Protein AF-0000000080709549 (afdb_homodimer)

Solvent-accessible surface area (backbone atoms only — not comparable to full-atom values): 25350 Å² total; per-residue (Å²): 136,89,85,77,85,81,84,87,78,78,90,76,78,78,83,73,72,81,76,70,73,80,72,59,76,70,55,63,75,73,53,70,77,46,71,82,44,67,71,71,78,80,78,84,79,74,77,72,75,76,69,78,64,78,71,63,76,68,72,62,71,58,64,62,68,70,72,58,63,66,72,54,72,82,48,52,75,66,36,46,51,53,51,48,48,52,49,51,47,52,52,28,59,41,54,71,42,92,57,21,21,60,59,39,30,66,49,44,41,78,81,18,44,31,37,43,50,46,37,72,48,67,24,54,39,59,67,38,41,22,42,54,37,43,52,54,42,68,41,45,75,39,36,72,59,41,76,53,66,51,77,53,44,78,56,87,60,30,33,41,42,37,35,36,37,23,39,31,27,40,44,96,85,61,49,80,45,73,49,52,26,35,39,42,37,30,32,36,58,52,96,90,36,76,32,34,43,34,36,44,34,30,63,60,40,71,57,57,79,84,58,65,77,54,80,126,138,88,86,75,86,81,88,82,81,81,82,78,75,81,79,71,72,79,74,69,75,77,74,61,78,64,49,64,77,71,54,71,81,47,70,81,49,68,71,67,78,80,77,83,79,76,77,72,71,76,71,78,64,76,70,64,76,69,70,62,71,59,63,62,65,70,71,57,65,64,71,52,72,80,49,52,74,67,36,47,51,52,50,50,50,52,47,51,46,51,51,30,60,41,52,72,45,93,56,22,22,58,59,37,29,66,52,44,41,77,81,17,43,32,39,44,51,46,40,71,48,66,24,55,41,60,66,38,40,23,43,52,36,44,53,55,42,67,39,46,75,38,37,72,58,40,72,52,65,52,78,54,44,78,58,88,59,30,34,41,42,37,34,36,37,23,38,32,28,38,44,96,85,61,49,78,44,75,48,54,27,35,38,40,36,30,32,35,58,54,97,90,36,77,33,31,44,32,35,42,35,30,63,59,40,70,56,57,86,83,58,65,77,55,78,129

InterPro domains:
  IPR013543 Calcium/calmodulin-dependent protein kinase II, association-domain [PF08332] (97-205)
  IPR032710 NTF2-like domain superfamily [SSF54427] (73-205)

Sequence (432 aa):
MNFGKMPAGRTASRLARVVGKSESSIQSSVRAAGSMNALLSTRSGLTVTQAATRLAAVKLPVRQMSGQADYAANYTADQKAVDAATRNWRDNVTANTEDAPKKTAAIYADDALFWGTVSEEVRNTPAHVYDYFDFFARMPKLSMVAYDPAPPRIHGDFAIHAGAYTFAWAGADGAMTETRARFTFAYRRENGKWVMVEHHSSAMPKAPPGLKPAQHMNFGKMPAGRTASRLARVVGKSESSIQSSVRAAGSMNALLSTRSGLTVTQAATRLAAVKLPVRQMSGQADYAANYTADQKAVDAATRNWRDNVTANTEDAPKKTAAIYADDALFWGTVSEEVRNTPAHVYDYFDFFARMPKLSMVAYDPAPPRIHGDFAIHAGAYTFAWAGADGAMTETRARFTFAYRRENGKWVMVEHHSSAMPKAPPGLKPAQH

Secondary structure (DSSP, 8-state):
----------TT--TTGGGSGGGGGGGGGGGGGGGG----------------------------GGGHHHHGGG--HHHHHHHHHHHHHHHHHTS-STTHHHHHHTTEEEEEEEE-TT-SSPB-SHHHHHHHHHHHHTSTT-EEEEEEEPPPEEETTEEEEEEEEEEEEE-TTS-EEEEEEEEEEEEEEETTEEEEEEEEEEEPPPPPTTPPP---/----------TTGGGGGGGSGGGGGGGGGGGGGGGG----------------------------GGGHHHHGGG--HHHHHHHHHHHHHHHHHTS-STTHHHHHHTTEEEEEEEE-TT-SS-B-SHHHHHHHHHHHHTSTT-EEEEEEEPPPEEETTEEEEEEEEEEEEE-TTS-EEEEEEEEEEEEEEETTEEEEEEEEEEEPPPPPTTPPP---

Structure (mmCIF, N/CA/C/O backbone):
data_AF-0000000080709549-model_v1
#
loop_
_entity.id
_entity.type
_entity.pdbx_description
1 polymer 'Imm downregulated 1'
#
loop_
_atom_site.group_PDB
_atom_site.id
_atom_site.type_symbol
_atom_site.label_atom_id
_atom_site.label_alt_id
_atom_site.label_comp_id
_atom_site.label_asym_id
_atom_site.label_entity_id
_atom_site.label_seq_id
_atom_site.pdbx_PDB_ins_code
_atom_site.Cartn_x
_atom_site.Cartn_y
_atom_site.Cartn_z
_atom_site.occupancy
_atom_site.B_iso_or_equiv
_atom_site.auth_seq_id
_atom_site.auth_comp_id
_atom_site.auth_asym_id
_atom_site.auth_atom_id
_atom_site.pdbx_PDB_model_num
ATOM 1 N N . MET A 1 1 ? 5.273 -37.406 -64.812 1 23.11 1 MET A N 1
ATOM 2 C CA . MET A 1 1 ? 6.293 -36.406 -64.5 1 23.11 1 MET A CA 1
ATOM 3 C C . MET A 1 1 ? 6.852 -36.531 -63.125 1 23.11 1 MET A C 1
ATOM 5 O O . MET A 1 1 ? 6.102 -36.75 -62.156 1 23.11 1 MET A O 1
ATOM 9 N N . ASN A 1 2 ? 8.18 -36.906 -62.906 1 23.03 2 ASN A N 1
ATOM 10 C CA . ASN A 1 2 ? 9.109 -37.469 -61.938 1 23.03 2 ASN A CA 1
ATOM 11 C C . ASN A 1 2 ? 9.484 -36.438 -60.875 1 23.03 2 ASN A C 1
ATOM 13 O O . ASN A 1 2 ? 10.18 -35.438 -61.156 1 23.03 2 ASN A O 1
ATOM 17 N N . PHE A 1 3 ? 8.539 -35.938 -59.906 1 26.8 3 PHE A N 1
ATOM 18 C CA . PHE A 1 3 ? 8.633 -34.812 -58.969 1 26.8 3 PHE A CA 1
ATOM 19 C C . PHE A 1 3 ? 9.828 -35 -58.031 1 26.8 3 PHE A C 1
ATOM 21 O O . PHE A 1 3 ? 9.953 -36.031 -57.375 1 26.8 3 PHE A O 1
ATOM 28 N N . GLY A 1 4 ? 10.977 -34.344 -58.25 1 24.67 4 GLY A N 1
ATOM 29 C CA . GLY A 1 4 ? 12.359 -34.406 -57.812 1 24.67 4 GLY A CA 1
ATOM 30 C C . GLY A 1 4 ? 12.516 -34.062 -56.344 1 24.67 4 GLY A C 1
ATOM 31 O O . GLY A 1 4 ? 11.75 -33.281 -55.781 1 24.67 4 GLY A O 1
ATOM 32 N N . LYS A 1 5 ? 13.211 -34.812 -55.438 1 25.42 5 LYS A N 1
ATOM 33 C CA . LYS A 1 5 ? 13.539 -35.031 -54.031 1 25.42 5 LYS A CA 1
ATOM 34 C C . LYS A 1 5 ? 14.344 -33.844 -53.469 1 25.42 5 LYS A C 1
ATOM 36 O O . LYS A 1 5 ? 15.477 -33.625 -53.906 1 25.42 5 LYS A O 1
ATOM 41 N N . MET A 1 6 ? 13.672 -32.625 -53.188 1 26.3 6 MET A N 1
ATOM 42 C CA . MET A 1 6 ? 14.461 -31.438 -52.812 1 26.3 6 MET A CA 1
ATOM 43 C C . MET A 1 6 ? 15.32 -31.734 -51.594 1 26.3 6 MET A C 1
ATOM 45 O O . MET A 1 6 ? 14.859 -32.375 -50.625 1 26.3 6 MET A O 1
ATOM 49 N N . PRO A 1 7 ? 16.672 -31.422 -51.469 1 23.7 7 PRO A N 1
ATOM 50 C CA . PRO A 1 7 ? 17.75 -31.781 -50.531 1 23.7 7 PRO A CA 1
ATOM 51 C C . PRO A 1 7 ? 17.656 -31.078 -49.188 1 23.7 7 PRO A C 1
ATOM 53 O O . PRO A 1 7 ? 17.109 -29.969 -49.125 1 23.7 7 PRO A O 1
ATOM 56 N N . ALA A 1 8 ? 17.609 -31.688 -47.938 1 23.58 8 ALA A N 1
ATOM 57 C CA . ALA A 1 8 ? 17.359 -31.547 -46.5 1 23.58 8 ALA A CA 1
ATOM 58 C C . ALA A 1 8 ? 18.453 -30.703 -45.844 1 23.58 8 ALA A C 1
ATOM 60 O O . ALA A 1 8 ? 18.484 -30.562 -44.625 1 23.58 8 ALA A O 1
ATOM 61 N N . GLY A 1 9 ? 19.5 -30.125 -46.562 1 20.75 9 GLY A N 1
ATOM 62 C CA . GLY A 1 9 ? 20.75 -30.031 -45.844 1 20.75 9 GLY A CA 1
ATOM 63 C C . GLY A 1 9 ? 20.734 -29 -44.719 1 20.75 9 GLY A C 1
ATOM 64 O O . GLY A 1 9 ? 21.031 -29.312 -43.562 1 20.75 9 GLY A O 1
ATOM 65 N N . ARG A 1 10 ? 21.266 -27.625 -44.75 1 21.05 10 ARG A N 1
ATOM 66 C CA . ARG A 1 10 ? 22.438 -26.969 -44.156 1 21.05 10 ARG A CA 1
ATOM 67 C C . ARG A 1 10 ? 22.031 -26.078 -43 1 21.05 10 ARG A C 1
ATOM 69 O O . ARG A 1 10 ? 22.875 -25.406 -42.406 1 21.05 10 ARG A O 1
ATOM 76 N N . THR A 1 11 ? 20.75 -25.625 -42.688 1 21.66 11 THR A N 1
ATOM 77 C CA . THR A 1 11 ? 20.719 -24.25 -42.188 1 21.66 11 THR A CA 1
ATOM 78 C C . THR A 1 11 ? 21 -24.234 -40.688 1 21.66 11 THR A C 1
ATOM 80 O O . THR A 1 11 ? 20.078 -24.234 -39.875 1 21.66 11 THR A O 1
ATOM 83 N N . ALA A 1 12 ? 21.812 -25.094 -39.938 1 20.33 12 ALA A N 1
ATOM 84 C CA . ALA A 1 12 ? 21.938 -25.219 -38.5 1 20.33 12 ALA A CA 1
ATOM 85 C C . ALA A 1 12 ? 22.656 -24.016 -37.875 1 20.33 12 ALA A C 1
ATOM 87 O O . ALA A 1 12 ? 22.609 -23.781 -36.688 1 20.33 12 ALA A O 1
ATOM 88 N N . SER A 1 13 ? 23.562 -23.172 -38.469 1 19.39 13 SER A N 1
ATOM 89 C CA . SER A 1 13 ? 24.75 -22.672 -37.781 1 19.39 13 SER A CA 1
ATOM 90 C C . SER A 1 13 ? 24.422 -21.484 -36.906 1 19.39 13 SER A C 1
ATOM 92 O O . SER A 1 13 ? 25.172 -21.188 -35.969 1 19.39 13 SER A O 1
ATOM 94 N N . ARG A 1 14 ? 23.641 -20.422 -37.188 1 19.62 14 ARG A N 1
ATOM 95 C CA . ARG A 1 14 ? 24.047 -19.062 -36.906 1 19.62 14 ARG A CA 1
ATOM 96 C C . ARG A 1 14 ? 23.688 -18.672 -35.469 1 19.62 14 ARG A C 1
ATOM 98 O O . ARG A 1 14 ? 23.875 -17.516 -35.062 1 19.62 14 ARG A O 1
ATOM 105 N N . LEU A 1 15 ? 22.875 -19.328 -34.594 1 19.05 15 LEU A N 1
ATOM 106 C CA . LEU A 1 15 ? 22.188 -18.531 -33.594 1 19.05 15 LEU A CA 1
ATOM 107 C C . LEU A 1 15 ? 23.109 -18.266 -32.406 1 19.05 15 LEU A C 1
ATOM 109 O O . LEU A 1 15 ? 22.625 -17.953 -31.297 1 19.05 15 LEU A O 1
ATOM 113 N N . ALA A 1 16 ? 24.453 -18.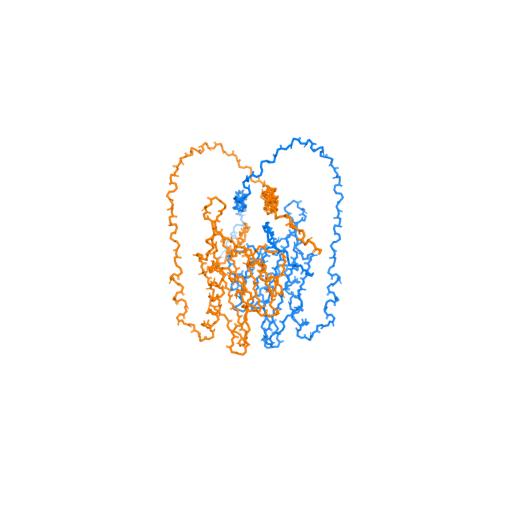375 -32.375 1 18.88 16 ALA A N 1
ATOM 114 C CA . ALA A 1 16 ? 25.25 -18.453 -31.156 1 18.88 16 ALA A CA 1
ATOM 115 C C . ALA A 1 16 ? 25.312 -17.094 -30.453 1 18.88 16 ALA A C 1
ATOM 117 O O . ALA A 1 16 ? 25.438 -17.031 -29.234 1 18.88 16 ALA A O 1
ATOM 118 N N . ARG A 1 17 ? 25.391 -15.922 -31.078 1 20.36 17 ARG A N 1
ATOM 119 C CA . ARG A 1 17 ? 26.266 -14.875 -30.578 1 20.36 17 ARG A CA 1
ATOM 120 C C . ARG A 1 17 ? 25.609 -14.117 -29.422 1 20.36 17 ARG A C 1
ATOM 122 O O . ARG A 1 17 ? 26.281 -13.375 -28.703 1 20.36 17 ARG A O 1
ATOM 129 N N . VAL A 1 18 ? 24.312 -13.977 -29.312 1 20.91 18 VAL A N 1
ATOM 130 C CA . VAL A 1 18 ? 23.875 -12.719 -28.719 1 20.91 18 VAL A CA 1
ATOM 131 C C . VAL A 1 18 ? 24.031 -12.789 -27.203 1 20.91 18 VAL A C 1
ATOM 133 O O . VAL A 1 18 ? 23.484 -11.953 -26.469 1 20.91 18 VAL A O 1
ATOM 136 N N . VAL A 1 19 ? 24.703 -13.812 -26.562 1 20.98 19 VAL A N 1
ATOM 137 C CA . VAL A 1 19 ? 24.578 -13.945 -25.109 1 20.98 19 VAL A CA 1
ATOM 138 C C . VAL A 1 19 ? 25.281 -12.781 -24.422 1 20.98 19 VAL A C 1
ATOM 140 O O . VAL A 1 19 ? 25.266 -12.68 -23.188 1 20.98 19 VAL A O 1
ATOM 143 N N . GLY A 1 20 ? 26.156 -12.047 -25.141 1 21.41 20 GLY A N 1
ATOM 144 C CA . GLY A 1 20 ? 27.203 -11.438 -24.312 1 21.41 20 GLY A CA 1
ATOM 145 C C . GLY A 1 20 ? 26.672 -10.336 -23.422 1 21.41 20 GLY A C 1
ATOM 146 O O . GLY A 1 20 ? 27.141 -10.172 -22.281 1 21.41 20 GLY A O 1
ATOM 147 N N . LYS A 1 21 ? 26.031 -9.336 -23.922 1 21.53 21 LYS A N 1
ATOM 148 C CA . LYS A 1 21 ? 26.266 -7.957 -23.5 1 21.53 21 LYS A CA 1
ATOM 149 C C . LYS A 1 21 ? 25.5 -7.637 -22.219 1 21.53 21 LYS A C 1
ATOM 151 O O . LYS A 1 21 ? 25.578 -6.516 -21.719 1 21.53 21 LYS A O 1
ATOM 156 N N . SER A 1 22 ? 24.5 -8.398 -21.797 1 20.52 22 SER A N 1
ATOM 157 C CA . SER A 1 22 ? 23.5 -7.637 -21.062 1 20.52 22 SER A CA 1
ATOM 158 C C . SER A 1 22 ? 23.906 -7.434 -19.609 1 20.52 22 SER A C 1
ATOM 160 O O . SER A 1 22 ? 23.094 -7.027 -18.781 1 20.52 22 SER A O 1
ATOM 162 N N . GLU A 1 23 ? 25.219 -7.637 -19.25 1 20.72 23 GLU A N 1
ATOM 163 C CA . GLU A 1 23 ? 25.516 -7.715 -17.828 1 20.72 23 GLU A CA 1
ATOM 164 C C . GLU A 1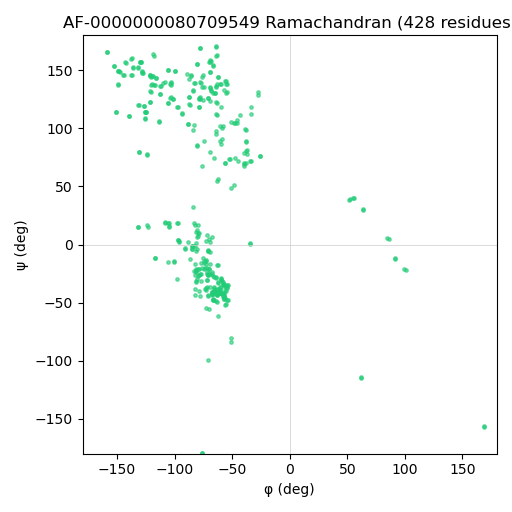 23 ? 25.391 -6.348 -17.156 1 20.72 23 GLU A C 1
ATOM 166 O O . GLU A 1 23 ? 25.172 -6.262 -15.945 1 20.72 23 GLU A O 1
ATOM 171 N N . SER A 1 24 ? 25.656 -5.184 -17.844 1 20.8 24 SER A N 1
ATOM 172 C CA . SER A 1 24 ? 26.281 -4.055 -17.172 1 20.8 24 SER A CA 1
ATOM 173 C C . SER A 1 24 ? 25.266 -3.287 -16.312 1 20.8 24 SER A C 1
ATOM 175 O O . SER A 1 24 ? 25.594 -2.811 -15.234 1 20.8 24 SER A O 1
ATOM 177 N N . SER A 1 25 ? 24.062 -3.027 -16.812 1 19.61 25 SER A N 1
ATOM 178 C CA . SER A 1 25 ? 23.516 -1.725 -16.469 1 19.61 25 SER A CA 1
ATOM 179 C C . SER A 1 25 ? 22.812 -1.764 -15.117 1 19.61 25 SER A C 1
ATOM 181 O O . SER A 1 25 ? 22.234 -0.765 -14.68 1 19.61 25 SER A O 1
ATOM 183 N N . ILE A 1 26 ? 22.781 -2.959 -14.469 1 20.66 26 ILE A N 1
ATOM 184 C CA . ILE A 1 26 ? 21.734 -2.934 -13.438 1 20.66 26 ILE A CA 1
ATOM 185 C C . ILE A 1 26 ? 22.266 -2.219 -12.195 1 20.66 26 ILE A C 1
ATOM 187 O O . ILE A 1 26 ? 21.562 -2.094 -11.195 1 20.66 26 ILE A O 1
ATOM 191 N N . GLN A 1 27 ? 23.578 -1.775 -12.109 1 19.88 27 GLN A N 1
ATOM 192 C CA . GLN A 1 27 ? 24.094 -1.462 -10.781 1 19.88 27 GLN A CA 1
ATOM 193 C C . GLN A 1 27 ? 23.531 -0.144 -10.266 1 19.88 27 GLN A C 1
ATOM 195 O O . GLN A 1 27 ? 23.609 0.139 -9.062 1 19.88 27 GLN A O 1
ATOM 200 N N . SER A 1 28 ? 23.031 0.788 -11.125 1 19.81 28 SER A N 1
ATOM 201 C CA . SER A 1 28 ? 23.203 2.172 -10.695 1 19.81 28 SER A CA 1
ATOM 202 C C . SER A 1 28 ? 22.141 2.557 -9.664 1 19.81 28 SER A C 1
ATOM 204 O O . SER A 1 28 ? 22.344 3.471 -8.867 1 19.81 28 SER A O 1
ATOM 206 N N . SER A 1 29 ? 20.953 1.9 -9.703 1 19.95 29 SER A N 1
ATOM 207 C CA . SER A 1 29 ? 19.953 2.844 -9.211 1 19.95 29 SER A CA 1
ATOM 208 C C . SER A 1 29 ? 19.938 2.881 -7.688 1 19.95 29 SER A C 1
ATOM 210 O O . SER A 1 29 ? 19.062 3.506 -7.086 1 19.95 29 SER A O 1
ATOM 212 N N . VAL A 1 30 ? 20.812 2.102 -6.98 1 21.41 30 VAL A N 1
ATOM 213 C CA . VAL A 1 30 ? 20.641 2.09 -5.531 1 21.41 30 VAL A CA 1
ATOM 214 C C . VAL A 1 30 ? 21.062 3.436 -4.945 1 21.41 30 VAL A C 1
ATOM 216 O O . VAL A 1 30 ? 21.125 3.592 -3.725 1 21.41 30 VAL A O 1
ATOM 219 N N . ARG A 1 31 ? 21.609 4.332 -5.773 1 21.03 31 ARG A N 1
ATOM 220 C CA . ARG A 1 31 ? 22.375 5.414 -5.16 1 21.03 31 ARG A CA 1
ATOM 221 C C . ARG A 1 31 ? 21.453 6.387 -4.43 1 21.03 31 ARG A C 1
ATOM 223 O O . ARG A 1 31 ? 21.922 7.25 -3.686 1 21.03 31 ARG A O 1
ATOM 230 N N . ALA A 1 32 ? 20.203 6.395 -4.941 1 20.88 32 ALA A N 1
ATOM 231 C CA . ALA A 1 32 ? 19.75 7.738 -4.598 1 20.88 32 ALA A CA 1
ATOM 232 C C . ALA A 1 32 ? 19.484 7.852 -3.1 1 20.88 32 ALA A C 1
ATOM 234 O O . ALA A 1 32 ? 19.125 8.93 -2.607 1 20.88 32 ALA A O 1
ATOM 235 N N . ALA A 1 33 ? 19.203 6.73 -2.365 1 24.34 33 ALA A N 1
ATOM 236 C CA . ALA A 1 33 ? 18.812 7.031 -0.988 1 24.34 33 ALA A CA 1
ATOM 237 C C . ALA A 1 33 ? 20 7.551 -0.188 1 24.34 33 ALA A C 1
ATOM 239 O O . ALA A 1 33 ? 19.953 7.617 1.042 1 24.34 33 ALA A O 1
ATOM 240 N N . GLY A 1 34 ? 21.156 7.734 -0.901 1 24.83 34 GLY A N 1
ATOM 241 C CA . GLY A 1 34 ? 22.422 8.023 -0.264 1 24.83 34 GLY A CA 1
ATOM 242 C C . GLY A 1 34 ? 22.422 9.336 0.502 1 24.83 34 GLY A C 1
ATOM 243 O O . GLY A 1 34 ? 23.297 9.57 1.345 1 24.83 34 GLY A O 1
ATOM 244 N N . SER A 1 35 ? 21.594 10.297 -0.076 1 24.84 35 SER A N 1
ATOM 245 C CA . SER A 1 35 ? 22.219 11.586 0.193 1 24.84 35 SER A CA 1
ATOM 246 C C . SER A 1 35 ? 22.188 11.914 1.682 1 24.84 35 SER A C 1
ATOM 248 O O . SER A 1 35 ? 22.766 12.914 2.113 1 24.84 35 SER A O 1
ATOM 250 N N . MET A 1 36 ? 21.219 11.344 2.383 1 23.5 36 MET A N 1
ATOM 251 C CA . MET A 1 36 ? 21.219 12 3.684 1 23.5 36 MET A CA 1
ATOM 252 C C . MET A 1 36 ? 22.375 11.516 4.543 1 23.5 36 MET A C 1
ATOM 254 O O . MET A 1 36 ? 22.531 11.945 5.688 1 23.5 36 MET A O 1
ATOM 258 N N . ASN A 1 37 ? 23.047 10.367 4.031 1 26.41 37 ASN A N 1
ATOM 259 C CA . ASN A 1 37 ? 24 9.75 4.949 1 26.41 37 ASN A CA 1
ATOM 260 C C . ASN A 1 37 ? 25.328 10.492 4.961 1 26.41 37 ASN A C 1
ATOM 262 O O . ASN A 1 37 ? 26.344 9.984 4.465 1 26.41 37 ASN A O 1
ATOM 266 N N . ALA A 1 38 ? 25.484 11.703 4.414 1 21.39 38 ALA A N 1
ATOM 267 C CA . ALA A 1 38 ? 26.859 12.172 4.203 1 21.39 38 ALA A CA 1
ATOM 268 C C . ALA A 1 38 ? 27.656 12.125 5.496 1 21.39 38 ALA A C 1
AT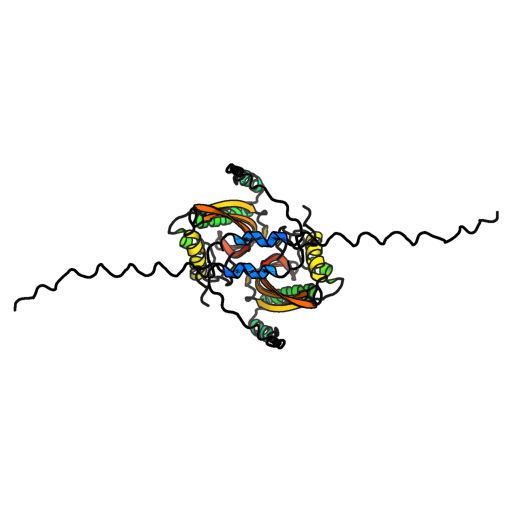OM 270 O O . ALA A 1 38 ? 28.891 12.086 5.465 1 21.39 38 ALA A O 1
ATOM 271 N N . LEU A 1 39 ? 27.156 12.391 6.625 1 19.42 39 LEU A N 1
ATOM 272 C CA . LEU A 1 39 ? 28.109 13.094 7.469 1 19.42 39 LEU A CA 1
ATOM 273 C C . LEU A 1 39 ? 29.078 12.125 8.141 1 19.42 39 LEU A C 1
ATOM 275 O O . LEU A 1 39 ? 30.078 12.539 8.727 1 19.42 39 LEU A O 1
ATOM 279 N N . LEU A 1 40 ? 28.672 10.812 8.492 1 20.73 40 LEU A N 1
ATOM 280 C CA . LEU A 1 40 ? 29.312 10.391 9.734 1 20.73 40 LEU A CA 1
ATOM 281 C C . LEU A 1 40 ? 30.703 9.828 9.461 1 20.73 40 LEU A C 1
ATOM 283 O O . LEU A 1 40 ? 30.859 8.969 8.594 1 20.73 40 LEU A O 1
ATOM 287 N N . SER A 1 41 ? 31.75 10.594 9.641 1 20.33 41 SER A N 1
ATOM 288 C CA . SER A 1 41 ? 33.188 10.383 9.5 1 20.33 41 SER A CA 1
ATOM 289 C C . SER A 1 41 ? 33.656 9.211 10.352 1 20.33 41 SER A C 1
ATOM 291 O O . SER A 1 41 ? 33.5 9.227 11.578 1 20.33 41 SER A O 1
ATOM 293 N N . THR A 1 42 ? 33.312 7.969 10.031 1 22.14 42 THR A N 1
ATOM 294 C CA . THR A 1 42 ? 33.656 6.828 10.875 1 22.14 42 THR A CA 1
ATOM 295 C C . THR A 1 42 ? 35.188 6.648 10.945 1 22.14 42 THR A C 1
ATOM 297 O O . THR A 1 42 ? 35.844 6.551 9.914 1 22.14 42 THR A O 1
ATOM 300 N N . ARG A 1 43 ? 35.812 7.168 12.031 1 20.89 43 ARG A N 1
ATOM 301 C CA . ARG A 1 43 ? 37.219 7.133 12.328 1 20.89 43 ARG A CA 1
ATOM 302 C C . ARG A 1 43 ? 37.781 5.711 12.211 1 20.89 43 ARG A C 1
ATOM 304 O O . ARG A 1 43 ? 38.781 5.484 11.539 1 20.89 43 ARG A O 1
ATOM 311 N N . SER A 1 44 ? 37.656 4.809 13.312 1 24.19 44 SER A N 1
ATOM 312 C CA . SER A 1 44 ? 38.812 4.156 13.93 1 24.19 44 SER A CA 1
ATOM 313 C C . SER A 1 44 ? 39.125 2.834 13.234 1 24.19 44 SER A C 1
ATOM 315 O O . SER A 1 44 ? 38.25 2.223 12.617 1 24.19 44 SER A O 1
ATOM 317 N N . GLY A 1 45 ? 40.469 2.43 13.156 1 24.27 45 GLY A N 1
ATOM 318 C CA . GLY A 1 45 ? 41.312 1.468 12.492 1 24.27 45 GLY A CA 1
ATOM 319 C C . GLY A 1 45 ? 41.125 0.044 12.977 1 24.27 45 GLY A C 1
ATOM 320 O O . GLY A 1 45 ? 41.938 -0.831 12.719 1 24.27 45 GLY A O 1
ATOM 321 N N . LEU A 1 46 ? 40.094 -0.272 13.852 1 27.75 46 LEU A N 1
ATOM 322 C CA . LEU A 1 46 ? 40.281 -1.538 14.555 1 27.75 46 LEU A CA 1
ATOM 323 C C . LEU A 1 46 ? 40.281 -2.707 13.57 1 27.75 46 LEU A C 1
ATOM 325 O O . LEU A 1 46 ? 39.438 -2.785 12.688 1 27.75 46 LEU A O 1
ATOM 329 N N . THR A 1 47 ? 41.438 -3.262 13.5 1 25.36 47 THR A N 1
ATOM 330 C CA . THR A 1 47 ? 41.781 -4.441 12.719 1 25.36 47 THR A CA 1
ATOM 331 C C . THR A 1 47 ? 40.844 -5.598 13.031 1 25.36 47 THR A C 1
ATOM 333 O O . THR A 1 47 ? 40.75 -6.043 14.172 1 25.36 47 THR A O 1
ATOM 336 N N . VAL A 1 48 ? 39.625 -5.543 12.562 1 27.55 48 VAL A N 1
ATOM 337 C CA . VAL A 1 48 ? 38.688 -6.645 12.828 1 27.55 48 VAL A CA 1
ATOM 338 C C . VAL A 1 48 ? 39.25 -7.934 12.227 1 27.55 48 VAL A C 1
ATOM 340 O O . VAL A 1 48 ? 39.531 -7.988 11.023 1 27.55 48 VAL A O 1
ATOM 343 N N . THR A 1 49 ? 40.062 -8.664 13.031 1 27.84 49 THR A N 1
ATOM 344 C CA . THR A 1 49 ? 40.438 -10.039 12.711 1 27.84 49 THR A CA 1
ATOM 345 C C . THR A 1 49 ? 39.188 -10.828 12.273 1 27.84 49 THR A C 1
ATOM 347 O O . THR A 1 49 ? 38.156 -10.758 12.922 1 27.84 49 THR A O 1
ATOM 350 N N . GLN A 1 50 ? 39.156 -11.07 11.031 1 26.27 50 GLN A N 1
ATOM 351 C CA . GLN A 1 50 ? 38.062 -11.781 10.352 1 26.27 50 GLN A CA 1
ATOM 352 C C . GLN A 1 50 ? 37.938 -13.211 10.875 1 26.27 50 GLN A C 1
ATOM 354 O O . GLN A 1 50 ? 38.844 -14.039 10.648 1 26.27 50 GLN A O 1
ATOM 359 N N . ALA A 1 51 ? 37.75 -13.359 12.211 1 28.59 51 ALA A N 1
ATOM 360 C CA . ALA A 1 51 ? 37.469 -14.75 12.539 1 28.59 51 ALA A CA 1
ATOM 361 C C . ALA A 1 51 ? 36.438 -15.336 11.578 1 28.59 51 ALA A C 1
ATOM 363 O O . ALA A 1 51 ? 35.406 -14.711 11.32 1 28.59 51 ALA A O 1
ATOM 364 N N . ALA A 1 52 ? 36.906 -16.125 10.703 1 28.41 52 ALA A N 1
ATOM 365 C CA . ALA A 1 52 ? 36.062 -16.938 9.812 1 28.41 52 ALA A CA 1
ATOM 366 C C . ALA A 1 52 ? 35.031 -17.719 10.609 1 28.41 52 ALA A C 1
ATOM 368 O O . ALA A 1 52 ? 35.375 -18.703 11.281 1 28.41 52 ALA A O 1
ATOM 369 N N . THR A 1 53 ? 34.312 -17.031 11.531 1 30.36 53 THR A N 1
ATOM 370 C CA . THR A 1 53 ? 33.281 -17.891 12.125 1 30.36 53 THR A CA 1
ATOM 371 C C . THR A 1 53 ? 32.5 -18.625 11.039 1 30.36 53 THR A C 1
ATOM 373 O O . THR A 1 53 ? 32.094 -18.016 10.047 1 30.36 53 THR A O 1
ATOM 376 N N . ARG A 1 54 ? 32.812 -19.906 10.914 1 28.92 54 ARG A N 1
ATOM 377 C CA . ARG A 1 54 ? 31.875 -20.797 10.227 1 28.92 54 ARG A CA 1
ATOM 378 C C . ARG A 1 54 ? 30.422 -20.422 10.547 1 28.92 54 ARG A C 1
ATOM 380 O O . ARG A 1 54 ? 29.984 -20.578 11.688 1 28.92 54 ARG A O 1
ATOM 387 N N . LEU A 1 55 ? 30.031 -19.391 9.883 1 26.8 55 LEU A N 1
ATOM 388 C CA . LEU A 1 55 ? 28.594 -19.125 10 1 26.8 55 LEU A CA 1
ATOM 389 C C . LEU A 1 55 ? 27.781 -20.406 9.789 1 26.8 55 LEU A C 1
ATOM 391 O O . LEU A 1 55 ? 27.781 -20.969 8.695 1 26.8 55 LEU A O 1
ATOM 395 N N . ALA A 1 56 ? 27.797 -21.312 10.82 1 29.39 56 ALA A N 1
ATOM 396 C CA . ALA A 1 56 ? 26.734 -22.312 10.766 1 29.39 56 ALA A CA 1
ATOM 397 C C . ALA A 1 56 ? 25.469 -21.719 10.172 1 29.39 56 ALA A C 1
ATOM 399 O O . ALA A 1 56 ? 25.141 -20.547 10.422 1 29.39 56 ALA A O 1
ATOM 400 N N . ALA A 1 57 ? 25.109 -22.266 9.141 1 30.27 57 ALA A N 1
ATOM 401 C CA . ALA A 1 57 ? 23.766 -21.969 8.641 1 30.27 57 ALA A CA 1
ATOM 402 C C . ALA A 1 57 ? 22.766 -21.875 9.781 1 30.27 57 ALA A C 1
ATOM 404 O O . ALA A 1 57 ? 22.469 -22.875 10.438 1 30.27 57 ALA A O 1
ATOM 405 N N . VAL A 1 58 ? 22.859 -20.844 10.594 1 27.55 58 VAL A N 1
ATOM 406 C CA . VAL A 1 58 ? 21.688 -20.672 11.453 1 27.55 58 VAL A CA 1
ATOM 407 C C . VAL A 1 58 ? 20.422 -21 10.672 1 27.55 58 VAL A C 1
ATOM 409 O O . VAL A 1 58 ? 20.078 -20.297 9.719 1 27.55 58 VAL A O 1
ATOM 412 N N . LYS A 1 59 ? 20.172 -22.344 10.57 1 29.23 59 LYS A N 1
ATOM 413 C CA . LYS A 1 59 ? 18.766 -22.578 10.203 1 29.23 59 LYS A CA 1
ATOM 414 C C . LYS A 1 59 ? 17.844 -21.609 10.922 1 29.23 59 LYS A C 1
ATOM 416 O O . LYS A 1 59 ? 17.672 -21.688 12.141 1 29.23 59 LYS A O 1
ATOM 421 N N . LEU A 1 60 ? 17.922 -20.359 10.539 1 30.03 60 LEU A N 1
ATOM 422 C CA . LEU A 1 60 ? 16.828 -19.578 11.086 1 30.03 60 LEU A CA 1
ATOM 423 C C . LEU A 1 60 ? 15.531 -20.375 11.094 1 30.03 60 LEU A C 1
ATOM 425 O O . LEU A 1 60 ? 15.148 -20.953 10.078 1 30.03 60 LEU A O 1
ATOM 429 N N . PRO A 1 61 ? 15.211 -20.938 12.219 1 29.2 61 PRO A N 1
ATOM 430 C CA . PRO A 1 61 ? 13.859 -21.5 12.188 1 29.2 61 PRO A CA 1
ATOM 431 C C . PRO A 1 61 ? 12.875 -20.609 11.414 1 29.2 61 PRO A C 1
ATOM 433 O O . PRO A 1 61 ? 12.758 -19.422 11.695 1 29.2 61 PRO A O 1
ATOM 436 N N . VAL A 1 62 ? 12.836 -20.875 10.156 1 30.27 62 VAL A N 1
ATOM 437 C CA . VAL A 1 62 ? 11.586 -20.359 9.617 1 30.27 62 VAL A CA 1
ATOM 438 C C . VAL A 1 62 ? 10.484 -20.484 10.664 1 30.27 62 VAL A C 1
ATOM 440 O O . VAL A 1 62 ? 10.117 -21.578 11.07 1 30.27 62 VAL A O 1
ATOM 443 N N . ARG A 1 63 ? 10.477 -19.719 11.688 1 33.09 63 ARG A N 1
ATOM 444 C CA . ARG A 1 63 ? 9.18 -19.859 12.344 1 33.09 63 ARG A CA 1
ATOM 445 C C . ARG A 1 63 ? 8.102 -20.297 11.352 1 33.09 63 ARG A C 1
ATOM 447 O O . ARG A 1 63 ? 7.766 -19.547 10.43 1 33.09 63 ARG A O 1
ATOM 454 N N . GLN A 1 64 ? 8.047 -21.5 10.961 1 33.16 64 GLN A N 1
ATOM 455 C CA . GLN A 1 64 ? 6.918 -22.062 10.227 1 33.16 64 GLN A CA 1
ATOM 456 C C . GLN A 1 64 ? 5.621 -21.328 10.562 1 33.16 64 GLN A C 1
ATOM 458 O O . GLN A 1 64 ? 5.48 -20.766 11.648 1 33.16 64 GLN A O 1
ATOM 463 N N . MET A 1 65 ? 4.762 -20.875 9.562 1 38.25 65 MET A N 1
ATOM 464 C CA . MET A 1 65 ? 3.367 -20.438 9.586 1 38.25 65 MET A CA 1
ATOM 465 C C . MET A 1 65 ? 2.566 -21.234 10.617 1 38.25 65 MET A C 1
ATOM 467 O O . MET A 1 65 ? 1.337 -21.266 10.555 1 38.25 65 MET A O 1
ATOM 471 N N . SER A 1 66 ? 3.193 -22.125 11.312 1 36.94 66 SER A N 1
ATOM 472 C CA . SER A 1 66 ? 2.348 -22.938 12.188 1 36.94 66 SER A CA 1
ATOM 473 C C . SER A 1 66 ? 1.506 -22.062 13.109 1 36.94 66 SER A C 1
ATOM 475 O O . SER A 1 66 ? 0.451 -22.484 13.586 1 36.94 66 SER A O 1
ATOM 477 N N . GLY A 1 67 ? 2.02 -20.969 13.531 1 40.84 67 GLY A N 1
ATOM 478 C CA . GLY A 1 67 ? 1.198 -20.141 14.406 1 40.84 67 GLY A CA 1
ATOM 479 C C . GLY A 1 67 ? 0.044 -19.469 13.68 1 40.84 67 GLY A C 1
ATOM 480 O O . GLY A 1 67 ? -0.623 -18.594 14.234 1 40.84 67 GLY A O 1
ATOM 481 N N . GLN A 1 68 ? -0.064 -19.562 12.414 1 44.56 68 GLN A N 1
ATOM 482 C CA . GLN A 1 68 ? -1.12 -19.031 11.547 1 44.56 68 GLN A CA 1
ATOM 483 C C . GLN A 1 68 ? -2.49 -19.547 11.984 1 44.56 68 GLN A C 1
ATOM 485 O O . GLN A 1 68 ? -3.502 -18.875 11.797 1 44.56 68 GLN A O 1
ATOM 490 N N . ALA A 1 69 ? -2.541 -20.844 12.383 1 44.72 69 ALA A N 1
ATOM 491 C CA . ALA A 1 69 ? -3.816 -21.516 12.641 1 44.72 69 ALA A CA 1
ATOM 492 C C . ALA A 1 69 ? -4.605 -20.766 13.719 1 44.72 69 ALA A C 1
ATOM 494 O O . ALA A 1 69 ? -5.836 -20.688 13.648 1 44.72 69 ALA A O 1
ATOM 495 N N . ASP A 1 70 ? -3.893 -20.203 14.641 1 51.34 70 ASP A N 1
ATOM 496 C CA . ASP A 1 70 ? -4.645 -19.828 15.836 1 51.34 70 ASP A CA 1
ATOM 497 C C . ASP A 1 70 ? -5.383 -18.5 15.641 1 51.34 70 ASP A C 1
ATOM 499 O O . ASP A 1 70 ? -6.457 -18.297 16.203 1 51.34 70 ASP A O 1
ATOM 503 N N . TYR A 1 71 ? -4.918 -17.672 14.68 1 57.12 71 TYR A N 1
ATOM 504 C CA . TYR A 1 71 ? -5.594 -16.375 14.633 1 57.12 71 TYR A CA 1
ATOM 505 C C . TYR A 1 71 ? -6.988 -16.516 14.031 1 57.12 71 TYR A C 1
ATOM 507 O O . TYR A 1 71 ? -7.875 -15.703 14.312 1 57.12 71 TYR A O 1
ATOM 515 N N . ALA A 1 72 ? -7.215 -17.641 13.375 1 65.81 72 ALA A N 1
ATOM 516 C CA . ALA A 1 72 ? -8.438 -17.75 12.586 1 65.81 72 ALA A CA 1
ATOM 517 C C . ALA A 1 72 ? -9.539 -18.453 13.375 1 65.81 72 ALA A C 1
ATOM 519 O O . ALA A 1 72 ? -10.695 -18.5 12.938 1 65.81 72 ALA A O 1
ATOM 520 N N . ALA A 1 73 ? -9.227 -18.766 14.531 1 72.94 73 ALA A N 1
ATOM 521 C CA . ALA A 1 73 ? -10.227 -19.562 15.242 1 72.94 73 ALA A CA 1
ATOM 522 C C . ALA A 1 73 ? -11.461 -18.719 15.562 1 72.94 73 ALA A C 1
ATOM 524 O O . ALA A 1 73 ? -12.586 -19.219 15.562 1 72.94 73 ALA A O 1
ATOM 525 N N . ASN A 1 74 ? -11.336 -17.391 15.672 1 89.31 74 ASN A N 1
ATOM 526 C CA . ASN A 1 74 ? -12.453 -16.531 16.062 1 89.31 74 ASN A CA 1
ATOM 527 C C . ASN A 1 74 ? -12.961 -15.711 14.875 1 89.31 74 ASN A C 1
ATOM 529 O O . ASN A 1 74 ? -13.719 -14.758 15.055 1 89.31 74 ASN A O 1
ATOM 533 N N . TYR A 1 75 ? -12.617 -16.156 13.703 1 93.75 75 TYR A N 1
ATOM 534 C CA . TYR A 1 75 ? -13.055 -15.453 12.5 1 93.75 75 TYR A CA 1
ATOM 535 C C . TYR A 1 75 ? -14.508 -15.758 12.188 1 93.75 75 TYR A C 1
ATOM 537 O O . TYR A 1 75 ? -14.969 -16.891 12.383 1 93.75 75 TYR A O 1
ATOM 545 N N . THR A 1 76 ? -15.242 -14.711 11.773 1 96 76 THR A N 1
ATOM 546 C CA . THR A 1 76 ? -16.547 -14.938 11.156 1 96 76 THR A CA 1
ATOM 547 C C . THR A 1 76 ? -16.406 -15.711 9.844 1 96 76 THR A C 1
ATOM 549 O O . THR A 1 76 ? -15.281 -15.898 9.352 1 96 76 THR A O 1
ATOM 552 N N . ALA A 1 77 ? -17.531 -16.156 9.258 1 96.25 77 ALA A N 1
ATOM 553 C CA . ALA A 1 77 ? -17.5 -16.891 7.988 1 96.25 77 ALA A CA 1
ATOM 554 C C . ALA A 1 77 ? -16.891 -16.031 6.883 1 96.25 77 ALA A C 1
ATOM 556 O O . ALA A 1 77 ? -16.094 -16.531 6.082 1 96.25 77 ALA A O 1
ATOM 557 N N . ASP A 1 78 ? -17.219 -14.742 6.836 1 97.38 78 ASP A N 1
ATOM 558 C CA . ASP A 1 78 ? -16.672 -13.844 5.82 1 97.38 78 ASP A CA 1
ATOM 559 C C . ASP A 1 78 ? -15.18 -13.633 6.031 1 97.38 78 ASP A C 1
ATOM 561 O O . ASP A 1 78 ? -14.414 -13.578 5.062 1 97.38 78 ASP A O 1
ATOM 565 N N . GLN A 1 79 ? -14.789 -13.477 7.258 1 97.38 79 GLN A N 1
ATOM 566 C CA . GLN A 1 79 ? -13.359 -13.328 7.539 1 97.38 79 GLN A CA 1
ATOM 567 C C . GLN A 1 79 ? -12.586 -14.562 7.086 1 97.38 79 GLN A C 1
ATOM 569 O O . GLN A 1 79 ? -11.5 -14.438 6.512 1 97.38 79 GLN A O 1
ATOM 574 N N . LYS A 1 80 ? -13.102 -15.68 7.312 1 96.94 80 LYS A N 1
ATOM 575 C CA . LYS A 1 80 ? -12.469 -16.922 6.879 1 96.94 80 LYS A CA 1
ATOM 576 C C . LYS A 1 80 ? -12.367 -16.984 5.359 1 96.94 80 LYS A C 1
ATOM 578 O O . LYS A 1 80 ? -11.344 -17.422 4.816 1 96.94 80 LYS A O 1
ATOM 583 N N . ALA A 1 81 ? -13.445 -16.594 4.727 1 97.62 81 ALA A N 1
ATOM 584 C CA . ALA A 1 81 ? -13.469 -16.625 3.268 1 97.62 81 ALA A CA 1
ATOM 585 C C . ALA A 1 81 ? -12.43 -15.68 2.676 1 97.62 81 ALA A C 1
ATOM 587 O O . ALA A 1 81 ? -11.758 -16.016 1.702 1 97.62 81 ALA A O 1
ATOM 588 N N . VAL A 1 82 ? -12.305 -14.492 3.244 1 98.25 82 VAL A N 1
ATOM 589 C CA . VAL A 1 82 ? -11.32 -13.516 2.773 1 98.25 82 VAL A CA 1
ATOM 590 C C . VAL A 1 82 ? -9.906 -14.016 3.064 1 98.25 82 VAL A C 1
ATOM 592 O O . VAL A 1 82 ? -9.016 -13.898 2.225 1 98.25 82 VAL A O 1
ATOM 595 N N . ASP A 1 83 ? -9.711 -14.547 4.215 1 97 83 ASP A N 1
ATOM 596 C CA . ASP A 1 83 ? -8.43 -15.156 4.547 1 97 83 ASP A CA 1
ATOM 597 C C . ASP A 1 83 ? -8.07 -16.266 3.557 1 97 83 ASP A C 1
ATOM 599 O O . ASP A 1 83 ? -6.93 -16.359 3.102 1 97 83 ASP A O 1
ATOM 603 N N . ALA A 1 84 ? -9.008 -17.078 3.229 1 96.88 84 ALA A N 1
ATOM 604 C CA . ALA A 1 84 ? -8.805 -18.156 2.266 1 96.88 84 ALA A CA 1
ATOM 605 C C . ALA A 1 84 ? -8.453 -17.594 0.888 1 96.88 84 ALA A C 1
ATOM 607 O O . ALA A 1 84 ? -7.617 -18.156 0.18 1 96.88 84 ALA A O 1
ATOM 608 N N . ALA A 1 85 ? -9.164 -16.547 0.521 1 98.06 85 ALA A N 1
ATOM 609 C CA . ALA A 1 85 ? -8.852 -15.891 -0.752 1 98.06 85 ALA A CA 1
ATOM 610 C C . ALA A 1 85 ? -7.402 -15.406 -0.778 1 98.06 85 ALA A C 1
ATOM 612 O O . ALA A 1 85 ? -6.711 -15.555 -1.787 1 98.06 85 ALA A O 1
ATOM 613 N N . THR A 1 86 ? -6.957 -14.852 0.282 1 98.06 86 THR A N 1
ATOM 614 C CA . THR A 1 86 ? -5.582 -14.375 0.379 1 98.06 86 THR A CA 1
ATOM 615 C C . THR A 1 86 ? -4.598 -15.539 0.344 1 98.06 86 THR A C 1
ATOM 617 O O . THR A 1 86 ? -3.553 -15.453 -0.303 1 98.06 86 THR A O 1
ATOM 620 N N . ARG A 1 87 ? -4.875 -16.578 0.981 1 96.44 87 ARG A N 1
ATOM 621 C CA . ARG A 1 87 ? -4.023 -17.75 0.958 1 96.44 87 ARG A CA 1
ATOM 622 C C . ARG A 1 87 ? -3.969 -18.359 -0.438 1 96.44 87 ARG A C 1
ATOM 624 O O . ARG A 1 87 ? -2.926 -18.859 -0.864 1 96.44 87 ARG A O 1
ATOM 631 N N . ASN A 1 88 ? -5.125 -18.359 -1.071 1 97.5 88 ASN A N 1
ATOM 632 C CA . ASN A 1 88 ? -5.133 -18.812 -2.459 1 97.5 88 ASN A CA 1
ATOM 633 C C . ASN A 1 88 ? -4.168 -18 -3.318 1 97.5 88 ASN A C 1
ATOM 635 O O . ASN A 1 88 ? -3.443 -18.562 -4.141 1 97.5 88 ASN A O 1
ATOM 639 N N . TRP A 1 89 ? -4.199 -16.719 -3.176 1 98.38 89 TRP A N 1
ATOM 640 C CA . TRP A 1 89 ? -3.25 -15.852 -3.865 1 98.38 89 TRP A CA 1
ATOM 641 C C . TRP A 1 89 ? -1.813 -16.266 -3.553 1 98.38 89 TRP A C 1
ATOM 643 O O . TRP A 1 89 ? -1.007 -16.469 -4.461 1 98.38 89 TRP A O 1
ATOM 653 N N . ARG A 1 90 ? -1.472 -16.406 -2.273 1 97.5 90 ARG A N 1
ATOM 654 C CA . ARG A 1 90 ? -0.142 -16.797 -1.816 1 97.5 90 ARG A CA 1
ATOM 655 C C . ARG A 1 90 ? 0.295 -18.109 -2.463 1 97.5 90 ARG A C 1
ATOM 657 O O . ARG A 1 90 ? 1.41 -18.203 -2.979 1 97.5 90 ARG A O 1
ATOM 664 N N . ASP A 1 91 ? -0.597 -19.062 -2.434 1 97.25 91 ASP A N 1
ATOM 665 C CA . ASP A 1 91 ? -0.266 -20.406 -2.918 1 97.25 91 ASP A CA 1
ATOM 666 C C . ASP A 1 91 ? -0.002 -20.391 -4.422 1 97.25 91 ASP A C 1
ATOM 668 O O . ASP A 1 91 ? 0.886 -21.109 -4.906 1 97.25 91 ASP A O 1
ATOM 672 N N . ASN A 1 92 ? -0.762 -19.578 -5.109 1 97.69 92 ASN A N 1
ATOM 673 C CA . ASN A 1 92 ? -0.522 -19.484 -6.543 1 97.69 92 ASN A CA 1
ATOM 674 C C . ASN A 1 92 ? 0.784 -18.766 -6.852 1 97.69 92 ASN A C 1
ATOM 676 O O . ASN A 1 92 ? 1.565 -19.203 -7.691 1 97.69 92 ASN A O 1
ATOM 680 N N . VAL A 1 93 ? 1.049 -17.688 -6.203 1 97.94 93 VAL A N 1
ATOM 681 C CA . VAL A 1 93 ? 2.252 -16.906 -6.438 1 97.94 93 VAL A CA 1
ATOM 682 C C . VAL A 1 93 ? 3.49 -17.75 -6.176 1 97.94 93 VAL A C 1
ATOM 684 O O . VAL A 1 93 ? 4.484 -17.656 -6.902 1 97.94 93 VAL A O 1
ATOM 687 N N . THR A 1 94 ? 3.459 -18.641 -5.172 1 97.38 94 THR A N 1
ATOM 688 C CA . THR A 1 94 ? 4.645 -19.375 -4.742 1 97.38 94 THR A CA 1
ATOM 689 C C . THR A 1 94 ? 4.598 -20.828 -5.23 1 97.38 94 THR A C 1
ATOM 691 O O . THR A 1 94 ? 5.285 -21.688 -4.688 1 97.38 94 THR A O 1
ATOM 694 N N . ALA A 1 95 ? 3.766 -21.125 -6.152 1 96.81 95 ALA A N 1
ATOM 695 C CA . ALA A 1 95 ? 3.551 -22.5 -6.613 1 96.81 95 ALA A CA 1
ATOM 696 C C . ALA A 1 95 ? 4.762 -23.016 -7.383 1 96.81 95 ALA A C 1
ATOM 698 O O . ALA A 1 95 ? 4.93 -24.219 -7.551 1 96.81 95 ALA A O 1
ATOM 699 N N . ASN A 1 96 ? 5.562 -22.156 -7.887 1 95.12 96 ASN A N 1
ATOM 700 C CA . ASN A 1 96 ? 6.742 -22.516 -8.664 1 95.12 96 ASN A CA 1
ATOM 701 C C . ASN A 1 96 ? 6.379 -23.406 -9.859 1 95.12 96 ASN A C 1
ATOM 703 O O . ASN A 1 96 ? 7.047 -24.406 -10.125 1 95.12 96 ASN A O 1
ATOM 707 N N . THR A 1 97 ? 5.297 -23.125 -10.508 1 95.94 97 THR A N 1
ATOM 708 C CA . THR A 1 97 ? 4.852 -23.797 -11.719 1 95.94 97 THR A CA 1
ATOM 709 C C . THR A 1 97 ? 4.77 -22.828 -12.891 1 95.94 97 THR A C 1
ATOM 711 O O . THR A 1 97 ? 4.695 -21.609 -12.688 1 95.94 97 THR A O 1
ATOM 714 N N . GLU A 1 98 ? 4.73 -23.359 -14.086 1 94.94 98 GLU A N 1
ATOM 715 C CA . GLU A 1 98 ? 4.707 -22.531 -15.289 1 94.94 98 GLU A CA 1
ATOM 716 C C . GLU A 1 98 ? 3.418 -21.734 -15.383 1 94.94 98 GLU A C 1
ATOM 718 O O . GLU A 1 98 ? 3.414 -20.609 -15.922 1 94.94 98 GLU A O 1
ATOM 723 N N . ASP A 1 99 ? 2.373 -22.219 -14.812 1 97.38 99 ASP A N 1
ATOM 724 C CA . ASP A 1 99 ? 1.081 -21.562 -14.969 1 97.38 99 ASP A CA 1
ATOM 725 C C . ASP A 1 99 ? 0.78 -20.641 -13.781 1 97.38 99 ASP A C 1
ATOM 727 O O . ASP A 1 99 ? -0.288 -20.031 -13.719 1 97.38 99 ASP A O 1
ATOM 731 N N . ALA A 1 100 ? 1.688 -20.5 -12.875 1 97.69 100 ALA A N 1
ATOM 732 C CA . ALA A 1 100 ? 1.484 -19.703 -11.672 1 97.69 100 ALA A CA 1
ATOM 733 C C . ALA A 1 100 ? 1.12 -18.266 -12.031 1 97.69 100 ALA A C 1
ATOM 735 O O . ALA A 1 100 ? 0.176 -17.688 -11.477 1 97.69 100 ALA A O 1
ATOM 736 N N . PRO A 1 101 ? 1.785 -17.672 -13.047 1 98.12 101 PRO A N 1
ATOM 737 C CA . PRO A 1 101 ? 1.436 -16.281 -13.367 1 98.12 101 PRO A CA 1
ATOM 738 C C . PRO A 1 101 ? 0.007 -16.141 -13.891 1 98.12 101 PRO A C 1
ATOM 740 O O . PRO A 1 101 ? -0.701 -15.203 -13.516 1 98.12 101 PRO A O 1
ATOM 743 N N . LYS A 1 102 ? -0.394 -17.062 -14.68 1 98.19 102 LYS A N 1
ATOM 744 C CA . LYS A 1 102 ? -1.746 -17.031 -15.234 1 98.19 102 LYS A CA 1
ATOM 745 C C . LYS A 1 102 ? -2.789 -17.219 -14.133 1 98.19 102 LYS A C 1
ATOM 747 O O . LYS A 1 102 ? -3.783 -16.5 -14.078 1 98.19 102 LYS A O 1
ATOM 752 N N . LYS A 1 103 ? -2.574 -18.203 -13.312 1 97.94 103 LYS A N 1
ATOM 753 C CA . LYS A 1 103 ? -3.5 -18.484 -12.219 1 97.94 103 LYS A CA 1
ATOM 754 C C . LYS A 1 103 ? -3.576 -17.312 -11.25 1 97.94 103 LYS A C 1
ATOM 756 O O . LYS A 1 103 ? -4.652 -16.984 -10.742 1 97.94 103 LYS A O 1
ATOM 761 N N . THR A 1 104 ? -2.432 -16.688 -11.008 1 98.31 104 THR A N 1
ATOM 762 C CA . THR A 1 104 ? -2.412 -15.531 -10.117 1 98.31 104 THR A CA 1
ATOM 763 C C . THR A 1 104 ? -3.182 -14.367 -10.734 1 98.31 104 THR A C 1
ATOM 765 O O . THR A 1 104 ? -4.02 -13.75 -10.07 1 98.31 104 THR A O 1
ATOM 768 N N . ALA A 1 105 ? -2.928 -14.07 -11.984 1 98 105 ALA A N 1
ATOM 769 C CA . ALA A 1 105 ? -3.592 -12.953 -12.664 1 98 105 ALA A CA 1
ATOM 770 C C . ALA A 1 105 ? -5.105 -13.148 -12.672 1 98 105 ALA A C 1
ATOM 772 O O . ALA A 1 105 ? -5.859 -12.172 -12.617 1 98 105 ALA A O 1
ATOM 773 N N . ALA A 1 106 ? -5.555 -14.359 -12.672 1 97.12 106 ALA A N 1
ATOM 774 C CA . ALA A 1 106 ? -6.977 -14.68 -12.758 1 97.12 106 ALA A CA 1
ATOM 775 C C . ALA A 1 106 ? -7.691 -14.352 -11.445 1 97.12 106 ALA A C 1
ATOM 777 O O . ALA A 1 106 ? -8.922 -14.32 -11.398 1 97.12 106 ALA A O 1
ATOM 778 N N . ILE A 1 107 ? -6.941 -14.125 -10.414 1 97.5 107 ILE A N 1
ATOM 779 C CA . ILE A 1 107 ? -7.504 -13.805 -9.102 1 97.5 107 ILE A CA 1
ATOM 780 C C . ILE A 1 107 ? -7.953 -12.344 -9.078 1 97.5 107 ILE A C 1
ATOM 782 O O . ILE A 1 107 ? -8.844 -11.977 -8.305 1 97.5 107 ILE A O 1
ATOM 786 N N . TYR A 1 108 ? -7.371 -11.531 -9.883 1 97.88 108 TYR A N 1
ATOM 787 C CA . TYR A 1 108 ? -7.66 -10.102 -9.891 1 97.88 108 TYR A CA 1
ATOM 788 C C . TYR A 1 108 ? -8.906 -9.812 -10.719 1 97.88 108 TYR A C 1
ATOM 790 O O . TYR A 1 108 ? -9.109 -10.406 -11.781 1 97.88 108 TYR A O 1
ATOM 798 N N . ALA A 1 109 ? -9.695 -8.906 -10.18 1 96.56 109 ALA A N 1
ATOM 799 C CA . ALA A 1 109 ? -10.805 -8.383 -10.977 1 96.56 109 ALA A CA 1
ATOM 800 C C . ALA A 1 109 ? -10.289 -7.637 -12.203 1 96.56 109 ALA A C 1
ATOM 802 O O . ALA A 1 109 ? -9.148 -7.188 -12.227 1 96.56 109 ALA A O 1
ATOM 803 N N . ASP A 1 110 ? -11.164 -7.422 -13.188 1 93.5 110 ASP A N 1
ATOM 804 C CA . ASP A 1 110 ? -10.805 -6.734 -14.43 1 93.5 110 ASP A CA 1
ATOM 805 C C . ASP A 1 110 ? -10.414 -5.285 -14.156 1 93.5 110 ASP A C 1
ATOM 807 O O . ASP A 1 110 ? -9.578 -4.719 -14.859 1 93.5 110 ASP A O 1
ATOM 811 N N . ASP A 1 111 ? -10.953 -4.715 -13.109 1 93.19 111 ASP A N 1
ATOM 812 C CA . ASP A 1 111 ? -10.719 -3.309 -12.805 1 93.19 111 ASP A CA 1
ATOM 813 C C . ASP A 1 111 ? -9.758 -3.158 -11.625 1 93.19 111 ASP A C 1
ATOM 815 O O . ASP A 1 111 ? -9.719 -2.107 -10.977 1 93.19 111 ASP A O 1
ATOM 819 N N . ALA A 1 112 ? -9.039 -4.203 -11.344 1 96.75 112 ALA A N 1
ATOM 820 C CA . ALA A 1 112 ? -8.125 -4.164 -10.203 1 96.75 112 ALA A CA 1
ATOM 821 C C . ALA A 1 112 ? -6.953 -3.23 -10.477 1 96.75 112 ALA A C 1
ATOM 823 O O . ALA A 1 112 ? -6.539 -3.061 -11.625 1 96.75 112 ALA A O 1
ATOM 824 N N . LEU A 1 113 ? -6.445 -2.602 -9.445 1 97.56 113 LEU A N 1
ATOM 825 C CA . LEU A 1 113 ? -5.18 -1.878 -9.469 1 97.56 113 LEU A CA 1
ATOM 826 C C . LEU A 1 113 ? -4.141 -2.57 -8.586 1 97.56 113 LEU A C 1
ATOM 828 O O . LEU A 1 113 ? -4.438 -2.955 -7.457 1 97.56 113 LEU A O 1
ATOM 832 N N . PHE A 1 114 ? -3.002 -2.762 -9.211 1 98.25 114 PHE A N 1
ATOM 833 C CA . PHE A 1 114 ? -1.941 -3.49 -8.523 1 98.25 114 PHE A CA 1
ATOM 834 C C . PHE A 1 114 ? -0.654 -2.674 -8.5 1 98.25 114 PHE A C 1
ATOM 836 O O . PHE A 1 114 ? -0.019 -2.477 -9.539 1 98.25 114 PHE A O 1
ATOM 843 N N . TRP A 1 115 ? -0.316 -2.17 -7.258 1 98.25 115 TRP A N 1
ATOM 844 C CA . TRP A 1 115 ? 1.016 -1.646 -6.977 1 98.25 115 TRP A CA 1
ATOM 845 C C . TRP A 1 115 ? 1.948 -2.758 -6.504 1 98.25 115 TRP A C 1
ATOM 847 O O . TRP A 1 115 ? 1.898 -3.164 -5.34 1 98.25 115 TRP A O 1
ATOM 857 N N . GLY A 1 116 ? 2.816 -3.195 -7.383 1 98.31 116 GLY A N 1
ATOM 858 C CA . GLY A 1 116 ? 3.748 -4.254 -7.023 1 98.31 116 GLY A CA 1
ATOM 859 C C . GLY A 1 116 ? 4.949 -3.75 -6.246 1 98.31 116 GLY A C 1
ATOM 860 O O . GLY A 1 116 ? 5.391 -2.615 -6.438 1 98.31 116 GLY A O 1
ATOM 861 N N . THR A 1 117 ? 5.5 -4.609 -5.512 1 98.44 117 THR A N 1
ATOM 862 C CA . THR A 1 117 ? 6.582 -4.277 -4.59 1 98.44 117 THR A CA 1
ATOM 863 C C . THR A 1 117 ? 7.75 -3.639 -5.336 1 98.44 117 THR A C 1
ATOM 865 O O . THR A 1 117 ? 8.391 -2.719 -4.824 1 98.44 117 THR A O 1
ATOM 868 N N . VAL A 1 118 ? 7.984 -4.07 -6.582 1 96.62 118 VAL A N 1
ATOM 869 C CA . VAL A 1 118 ? 9.227 -3.648 -7.223 1 96.62 118 VAL A CA 1
ATOM 870 C C . VAL A 1 118 ? 8.914 -2.955 -8.547 1 96.62 118 VAL A C 1
ATOM 872 O O . VAL A 1 118 ? 9.773 -2.881 -9.43 1 96.62 118 VAL A O 1
ATOM 875 N N . SER A 1 119 ? 7.652 -2.559 -8.703 1 96.06 119 SER A N 1
ATOM 876 C CA . SER A 1 119 ? 7.266 -1.921 -9.953 1 96.06 119 SER A CA 1
ATOM 877 C C . SER A 1 119 ? 6.977 -0.438 -9.758 1 96.06 119 SER A C 1
ATOM 879 O O . SER A 1 119 ? 6.25 -0.06 -8.836 1 96.06 119 SER A O 1
ATOM 881 N N . GLU A 1 120 ? 7.383 0.379 -10.633 1 95.06 120 GLU A N 1
ATOM 882 C CA . GLU A 1 120 ? 7.074 1.807 -10.633 1 95.06 120 GLU A CA 1
ATOM 883 C C . GLU A 1 120 ? 5.691 2.072 -11.219 1 95.06 120 GLU A C 1
ATOM 885 O O . GLU A 1 120 ? 5.094 3.119 -10.953 1 95.06 120 GLU A O 1
ATOM 890 N N . GLU A 1 121 ? 5.316 1.151 -11.992 1 94.31 121 GLU A N 1
ATOM 891 C CA . GLU A 1 121 ? 4.062 1.332 -12.719 1 94.31 121 GLU A CA 1
ATOM 892 C C . GLU A 1 121 ? 2.936 0.521 -12.086 1 94.31 121 GLU A C 1
ATOM 894 O O . GLU A 1 121 ? 3.145 -0.619 -11.672 1 94.31 121 GLU A O 1
ATOM 899 N N . VAL A 1 122 ? 1.85 1.202 -12.023 1 96.06 122 VAL A N 1
ATOM 900 C CA . VAL A 1 122 ? 0.658 0.478 -11.594 1 96.06 122 VAL A CA 1
ATOM 901 C C . VAL A 1 122 ? 0.246 -0.523 -12.672 1 96.06 122 VAL A C 1
ATOM 903 O O . VAL A 1 122 ? 0.301 -0.219 -13.867 1 96.06 122 VAL A O 1
ATOM 906 N N . ARG A 1 123 ? -0.085 -1.738 -12.258 1 96.38 123 ARG A N 1
ATOM 907 C CA . ARG A 1 123 ? -0.637 -2.752 -13.148 1 96.38 123 ARG A CA 1
ATOM 908 C C . ARG A 1 123 ? -2.158 -2.809 -13.039 1 96.38 123 ARG A C 1
ATOM 910 O O . ARG A 1 123 ? -2.697 -3.09 -11.969 1 96.38 123 ARG A O 1
ATOM 917 N N . ASN A 1 124 ? -2.855 -2.523 -14.188 1 94.69 124 ASN A N 1
ATOM 918 C CA . ASN A 1 124 ? -4.305 -2.389 -14.094 1 94.69 124 ASN A CA 1
ATOM 919 C C . ASN A 1 124 ? -5.016 -3.189 -15.188 1 94.69 124 ASN A C 1
ATOM 921 O O . ASN A 1 124 ? -6.168 -2.912 -15.516 1 94.69 124 ASN A O 1
ATOM 925 N N . THR A 1 125 ? -4.258 -4.078 -15.805 1 93 125 THR A N 1
ATOM 926 C CA . THR A 1 125 ? -4.84 -5.059 -16.719 1 93 125 THR A CA 1
ATOM 927 C C . THR A 1 125 ? -4.352 -6.465 -16.375 1 93 125 THR A C 1
ATOM 929 O O . THR A 1 125 ? -3.262 -6.633 -15.828 1 93 125 THR A O 1
ATOM 932 N N . PRO A 1 126 ? -5.16 -7.441 -16.812 1 91.31 126 PRO A N 1
ATOM 933 C CA . PRO A 1 126 ? -4.703 -8.812 -16.594 1 91.31 126 PRO A CA 1
ATOM 934 C C . PRO A 1 126 ? -3.334 -9.094 -17.203 1 91.31 126 PRO A C 1
ATOM 936 O O . PRO A 1 126 ? -2.521 -9.805 -16.625 1 91.31 126 PRO A O 1
ATOM 939 N N . ALA A 1 127 ? -3.08 -8.508 -18.312 1 94.44 127 ALA A N 1
ATOM 940 C CA . ALA A 1 127 ? -1.809 -8.727 -19 1 94.44 127 ALA A CA 1
ATOM 941 C C . ALA A 1 127 ? -0.647 -8.141 -18.203 1 94.44 127 ALA A C 1
ATOM 943 O O . ALA A 1 127 ? 0.406 -8.773 -18.078 1 94.44 127 ALA A O 1
ATOM 944 N N . HIS A 1 128 ? -0.875 -6.965 -17.656 1 96.19 128 HIS A N 1
ATOM 945 C CA . HIS A 1 128 ? 0.188 -6.332 -16.891 1 96.19 128 HIS A CA 1
ATOM 946 C C . HIS A 1 128 ? 0.411 -7.059 -15.562 1 96.19 128 HIS A C 1
ATOM 948 O O . HIS A 1 128 ? 1.543 -7.145 -15.078 1 96.19 128 HIS A O 1
ATOM 954 N N . VAL A 1 129 ? -0.687 -7.551 -14.938 1 97.38 129 VAL A N 1
ATOM 955 C CA . VAL A 1 129 ? -0.56 -8.352 -13.727 1 97.38 129 VAL A CA 1
ATOM 956 C C . VAL A 1 129 ? 0.206 -9.641 -14.039 1 97.38 129 VAL A C 1
ATOM 958 O O . VAL A 1 129 ? 1.122 -10.016 -13.305 1 97.38 129 VAL A O 1
ATOM 961 N N . TYR A 1 130 ? -0.106 -10.281 -15.164 1 97.25 130 TYR A N 1
ATOM 962 C CA . TYR A 1 130 ? 0.6 -11.484 -15.602 1 97.25 130 TYR A CA 1
ATOM 963 C C . TYR A 1 130 ? 2.094 -11.211 -15.742 1 97.25 130 TYR A C 1
ATOM 965 O O . TYR A 1 130 ? 2.916 -11.984 -15.242 1 97.25 130 TYR A O 1
ATOM 973 N N . ASP A 1 131 ? 2.424 -10.125 -16.375 1 96.69 131 ASP A N 1
ATOM 974 C CA . ASP A 1 131 ? 3.826 -9.812 -16.625 1 96.69 131 ASP A CA 1
ATOM 975 C C . ASP A 1 131 ? 4.598 -9.664 -15.305 1 96.69 131 ASP A C 1
ATOM 977 O O . ASP A 1 131 ? 5.754 -10.078 -15.211 1 96.69 131 ASP A O 1
ATOM 981 N N . TYR A 1 132 ? 3.98 -9.078 -14.391 1 97.62 132 TYR A N 1
ATOM 982 C CA . TYR A 1 132 ? 4.613 -8.898 -13.094 1 97.62 132 TYR A CA 1
ATOM 983 C C . TYR A 1 132 ? 4.895 -10.242 -12.43 1 97.62 132 TYR A C 1
ATOM 985 O O . TYR A 1 132 ? 6.02 -10.508 -12 1 97.62 132 TYR A O 1
ATOM 993 N N . PHE A 1 133 ? 3.902 -11.07 -12.406 1 98 133 PHE A N 1
ATOM 994 C CA . PHE A 1 133 ? 4.055 -12.328 -11.672 1 98 133 PHE A CA 1
ATOM 995 C C . PHE A 1 133 ? 4.844 -13.336 -12.492 1 98 133 PHE A C 1
ATOM 997 O O . PHE A 1 133 ? 5.383 -14.305 -11.945 1 98 133 PHE A O 1
ATOM 1004 N N . ASP A 1 134 ? 4.883 -13.141 -13.805 1 97.31 134 ASP A N 1
ATOM 1005 C CA . ASP A 1 134 ? 5.773 -13.961 -14.625 1 97.31 134 ASP A CA 1
ATOM 1006 C C . ASP A 1 134 ? 7.23 -13.742 -14.234 1 97.31 134 ASP A C 1
ATOM 1008 O O . ASP A 1 134 ? 8.016 -14.688 -14.195 1 97.31 134 ASP A O 1
ATOM 1012 N N . PHE A 1 135 ? 7.582 -12.531 -13.977 1 95.19 135 PHE A N 1
ATOM 1013 C CA . PHE A 1 135 ? 8.914 -12.203 -13.484 1 95.19 135 PHE A CA 1
ATOM 1014 C C . PHE A 1 135 ? 9.203 -12.938 -12.18 1 95.19 135 PHE A C 1
ATOM 1016 O O . PHE A 1 135 ? 10.266 -13.555 -12.031 1 95.19 135 PHE A O 1
ATOM 1023 N N . PHE A 1 136 ? 8.305 -12.977 -11.25 1 93.06 136 PHE A N 1
ATOM 1024 C CA . PHE A 1 136 ? 8.484 -13.578 -9.93 1 93.06 136 PHE A CA 1
ATOM 1025 C C . PHE A 1 136 ? 8.5 -15.102 -10.031 1 93.06 136 PHE A C 1
ATOM 1027 O O . PHE A 1 136 ? 9.234 -15.766 -9.297 1 93.06 136 PHE A O 1
ATOM 1034 N N . ALA A 1 137 ? 7.641 -15.648 -10.898 1 92.88 137 ALA A N 1
ATOM 1035 C CA . ALA A 1 137 ? 7.551 -17.094 -11.047 1 92.88 137 ALA A CA 1
ATOM 1036 C C . ALA A 1 137 ? 8.875 -17.672 -11.547 1 92.88 137 ALA A C 1
ATOM 1038 O O . ALA A 1 137 ? 9.117 -18.875 -11.406 1 92.88 137 ALA A O 1
ATOM 1039 N N . ARG A 1 138 ? 9.727 -16.891 -12.078 1 91.81 138 ARG A N 1
ATOM 1040 C CA . ARG A 1 138 ? 11 -17.344 -12.641 1 91.81 138 ARG A CA 1
ATOM 1041 C C . ARG A 1 138 ? 12.102 -17.297 -11.586 1 91.81 138 ARG A C 1
ATOM 1043 O O . ARG A 1 138 ? 13.227 -17.734 -11.844 1 91.81 138 ARG A O 1
ATOM 1050 N N . MET A 1 139 ? 11.773 -16.812 -10.445 1 92.94 139 MET A N 1
ATOM 1051 C CA . MET A 1 139 ? 12.758 -16.781 -9.375 1 92.94 139 MET A CA 1
ATOM 1052 C C . MET A 1 139 ? 12.922 -18.156 -8.734 1 92.94 139 MET A C 1
ATOM 1054 O O . MET A 1 139 ? 11.945 -18.734 -8.25 1 92.94 139 MET A O 1
ATOM 1058 N N . PRO A 1 140 ? 14.141 -18.625 -8.672 1 94.19 140 PRO A N 1
ATOM 1059 C CA . PRO A 1 140 ? 14.344 -19.984 -8.164 1 94.19 140 PRO A CA 1
ATOM 1060 C C . PRO A 1 140 ? 13.961 -20.125 -6.695 1 94.19 140 PRO A C 1
ATOM 1062 O O . PRO A 1 140 ? 14.344 -19.297 -5.867 1 94.19 140 PRO A O 1
ATOM 1065 N N . LYS A 1 141 ? 13.164 -21.141 -6.383 1 96.12 141 LYS A N 1
ATOM 1066 C CA . LYS A 1 141 ? 12.781 -21.531 -5.027 1 96.12 141 LYS A CA 1
ATOM 1067 C C . LYS A 1 141 ? 11.977 -20.438 -4.344 1 96.12 141 LYS A C 1
ATOM 1069 O O . LYS A 1 141 ? 12.125 -20.203 -3.143 1 96.12 141 LYS A O 1
ATOM 1074 N N . LEU A 1 142 ? 11.258 -19.688 -5.098 1 96.81 142 LEU A N 1
ATOM 1075 C CA . LEU A 1 142 ? 10.414 -18.656 -4.523 1 96.81 142 LEU A CA 1
ATOM 1076 C C . LEU A 1 142 ? 9.477 -19.234 -3.471 1 96.81 142 LEU A C 1
ATOM 1078 O O . LEU A 1 142 ? 8.82 -20.25 -3.713 1 96.81 142 LEU A O 1
ATOM 1082 N N . SER A 1 143 ? 9.414 -18.609 -2.295 1 97.19 143 SER A N 1
ATOM 1083 C CA . SER A 1 143 ? 8.539 -19 -1.2 1 97.19 143 SER A CA 1
ATOM 1084 C C . SER A 1 143 ? 8.18 -17.812 -0.318 1 97.19 143 SER A C 1
ATOM 1086 O O . SER A 1 143 ? 8.852 -16.781 -0.357 1 97.19 143 SER A O 1
ATOM 1088 N N . MET A 1 144 ? 7.09 -17.922 0.289 1 97.06 144 MET A N 1
ATOM 1089 C CA . MET A 1 144 ? 6.766 -17 1.378 1 97.06 144 MET A CA 1
ATOM 1090 C C . MET A 1 144 ? 7.168 -17.594 2.725 1 97.06 144 MET A C 1
ATOM 1092 O O . MET A 1 144 ? 6.523 -18.531 3.217 1 97.06 144 MET A O 1
ATOM 1096 N N . VAL A 1 145 ? 8.125 -17.031 3.373 1 97.5 145 VAL A N 1
ATOM 1097 C CA . VAL A 1 145 ? 8.742 -17.672 4.527 1 97.5 145 VAL A CA 1
ATOM 1098 C C . VAL A 1 145 ? 8.18 -17.078 5.816 1 97.5 145 VAL A C 1
ATOM 1100 O O . VAL A 1 145 ? 8.383 -17.625 6.898 1 97.5 145 VAL A O 1
ATOM 1103 N N . ALA A 1 146 ? 7.52 -15.961 5.738 1 96.38 146 ALA A N 1
ATOM 1104 C CA . ALA A 1 146 ? 6.789 -15.375 6.855 1 96.38 146 ALA A CA 1
ATOM 1105 C C . ALA A 1 146 ? 5.512 -14.688 6.375 1 96.38 146 ALA A C 1
ATOM 1107 O O . ALA A 1 146 ? 5.473 -14.141 5.27 1 96.38 146 ALA A O 1
ATOM 1108 N N . TYR A 1 147 ? 4.516 -14.758 7.191 1 95.31 147 TYR A N 1
ATOM 1109 C CA . TYR A 1 147 ? 3.197 -14.203 6.902 1 95.31 147 TYR A CA 1
ATOM 1110 C C . TYR A 1 147 ? 2.49 -13.781 8.188 1 95.31 147 TYR A C 1
ATOM 1112 O O . TYR A 1 147 ? 2.223 -14.609 9.055 1 95.31 147 TYR A O 1
ATOM 1120 N N . ASP A 1 148 ? 2.289 -12.477 8.312 1 93.75 148 ASP A N 1
ATOM 1121 C CA . ASP A 1 148 ? 1.702 -11.875 9.508 1 93.75 148 ASP A CA 1
ATOM 1122 C C . ASP A 1 148 ? 0.568 -10.922 9.141 1 93.75 148 ASP A C 1
ATOM 1124 O O . ASP A 1 148 ? 0.75 -9.703 9.141 1 93.75 148 ASP A O 1
ATOM 1128 N N . PRO A 1 149 ? -0.592 -11.445 8.867 1 94.5 149 PRO A N 1
ATOM 1129 C CA . PRO A 1 149 ? -1.739 -10.602 8.523 1 94.5 149 PRO A CA 1
ATOM 1130 C C . PRO A 1 149 ? -2.498 -10.109 9.75 1 94.5 149 PRO A C 1
ATOM 1132 O O . PRO A 1 149 ? -2.588 -10.82 10.75 1 94.5 149 PRO A O 1
ATOM 1135 N N . ALA A 1 150 ? -3.035 -8.867 9.68 1 93.88 150 ALA A N 1
ATOM 1136 C CA . ALA A 1 150 ? -4.121 -8.484 10.578 1 93.88 150 ALA A CA 1
ATOM 1137 C C . ALA A 1 150 ? -5.406 -9.234 10.234 1 93.88 150 ALA A C 1
ATOM 1139 O O . ALA A 1 150 ? -5.551 -9.758 9.125 1 93.88 150 ALA A O 1
ATOM 1140 N N . PRO A 1 151 ? -6.281 -9.352 11.188 1 94.81 151 PRO A N 1
ATOM 1141 C CA . PRO A 1 151 ? -7.57 -9.94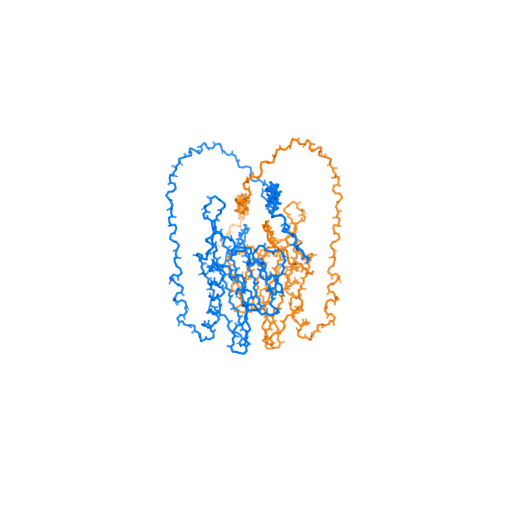5 10.82 1 94.81 151 PRO A CA 1
ATOM 1142 C C . PRO A 1 151 ? -8.242 -9.219 9.656 1 94.81 151 PRO A C 1
ATOM 1144 O O . PRO A 1 151 ? -8.188 -7.988 9.578 1 94.81 151 PRO A O 1
ATOM 1147 N N . PRO A 1 152 ? -8.805 -10 8.75 1 97.31 152 PRO A N 1
ATOM 1148 C CA . PRO A 1 152 ? -9.562 -9.312 7.707 1 97.31 152 PRO A CA 1
ATOM 1149 C C . PRO A 1 152 ? -10.656 -8.406 8.273 1 97.31 152 PRO A C 1
ATOM 1151 O O . PRO A 1 152 ? -11.32 -8.766 9.25 1 97.31 152 PRO A O 1
ATOM 1154 N N . ARG A 1 153 ? -10.867 -7.281 7.719 1 97 153 ARG A N 1
ATOM 1155 C CA . ARG A 1 153 ? -11.945 -6.359 8.062 1 97 153 ARG A CA 1
ATOM 1156 C C . ARG A 1 153 ? -13.039 -6.371 7 1 97 153 ARG A C 1
ATOM 1158 O O . ARG A 1 153 ? -12.781 -6.082 5.832 1 97 153 ARG A O 1
ATOM 1165 N N . ILE A 1 154 ? -14.234 -6.707 7.492 1 96.69 154 ILE A N 1
ATOM 1166 C CA . ILE A 1 154 ? -15.359 -6.875 6.578 1 96.69 154 ILE A CA 1
ATOM 1167 C C . ILE A 1 154 ? -16.25 -5.633 6.613 1 96.69 154 ILE A C 1
ATOM 1169 O O . ILE A 1 154 ? -16.672 -5.199 7.688 1 96.69 154 ILE A O 1
ATOM 1173 N N . HIS A 1 155 ? -16.453 -5.094 5.414 1 94.56 155 HIS A N 1
ATOM 1174 C CA . HIS A 1 155 ? -17.328 -3.945 5.223 1 94.56 155 HIS A CA 1
ATOM 1175 C C . HIS A 1 155 ? -18.422 -4.254 4.207 1 94.56 155 HIS A C 1
ATOM 1177 O O . HIS A 1 155 ? -18.359 -3.781 3.068 1 94.56 155 HIS A O 1
ATOM 1183 N N . GLY A 1 156 ? -19.5 -5.062 4.723 1 93.25 156 GLY A N 1
ATOM 1184 C CA . GLY A 1 156 ? -20.516 -5.484 3.773 1 93.25 156 GLY A CA 1
ATOM 1185 C C . GLY A 1 156 ? -19.969 -6.355 2.66 1 93.25 156 GLY A C 1
ATOM 1186 O O . GLY A 1 156 ? -19.375 -7.398 2.92 1 93.25 156 GLY A O 1
ATOM 1187 N N . ASP A 1 157 ? -20.031 -5.836 1.433 1 96.19 157 ASP A N 1
ATOM 1188 C CA . ASP A 1 157 ? -19.578 -6.586 0.266 1 96.19 157 ASP A CA 1
ATOM 1189 C C . ASP A 1 157 ? -18.156 -6.199 -0.123 1 96.19 157 ASP A C 1
ATOM 1191 O O . ASP A 1 157 ? -17.734 -6.43 -1.258 1 96.19 157 ASP A O 1
ATOM 1195 N N . PHE A 1 158 ? -17.5 -5.602 0.834 1 97.06 158 PHE A N 1
ATOM 1196 C CA . PHE A 1 158 ? -16.109 -5.227 0.666 1 97.06 158 PHE A CA 1
ATOM 1197 C C . PHE A 1 158 ? -15.281 -5.676 1.862 1 97.06 158 PHE A C 1
ATOM 1199 O O . PHE A 1 158 ? -15.812 -5.863 2.959 1 97.06 158 PHE A O 1
ATOM 1206 N N . ALA A 1 159 ? -14.031 -5.91 1.58 1 98.12 159 ALA A N 1
ATOM 1207 C CA . ALA A 1 159 ? -13.141 -6.332 2.66 1 98.12 159 ALA A CA 1
ATOM 1208 C C . ALA A 1 159 ? -11.711 -5.852 2.416 1 98.12 159 ALA A C 1
ATOM 1210 O O . ALA A 1 159 ? -11.297 -5.672 1.269 1 98.12 159 ALA A O 1
ATOM 1211 N N . ILE A 1 160 ? -11.047 -5.617 3.465 1 98.44 160 ILE A N 1
ATOM 1212 C CA . ILE A 1 160 ? -9.625 -5.293 3.424 1 98.44 160 ILE A CA 1
ATOM 1213 C C . ILE A 1 160 ? -8.836 -6.312 4.238 1 98.44 160 ILE A C 1
ATOM 1215 O O . ILE A 1 160 ? -9.234 -6.672 5.348 1 98.44 160 ILE A O 1
ATOM 1219 N N . HIS A 1 161 ? -7.824 -6.812 3.707 1 98.5 161 HIS A N 1
ATOM 1220 C CA . HIS A 1 161 ? -6.859 -7.695 4.359 1 98.5 161 HIS A CA 1
ATOM 1221 C C . HIS A 1 161 ? -5.441 -7.152 4.219 1 98.5 161 HIS A C 1
ATOM 1223 O O . HIS A 1 161 ? -4.914 -7.059 3.109 1 98.5 161 HIS A O 1
ATOM 1229 N N . ALA A 1 162 ? -4.852 -6.77 5.359 1 98.19 162 ALA A N 1
ATOM 1230 C CA . ALA A 1 162 ? -3.533 -6.137 5.352 1 98.19 162 ALA A CA 1
ATOM 1231 C C . ALA A 1 162 ? -2.59 -6.828 6.332 1 98.19 162 ALA A C 1
ATOM 1233 O O . ALA A 1 162 ? -3.037 -7.527 7.246 1 98.19 162 ALA A O 1
ATOM 1234 N N . GLY A 1 163 ? -1.337 -6.668 6.07 1 97.19 163 GLY A N 1
ATOM 1235 C CA . GLY A 1 163 ? -0.315 -7.266 6.914 1 97.19 163 GLY A CA 1
ATOM 1236 C C . GLY A 1 163 ? 1.074 -7.199 6.309 1 97.19 163 GLY A C 1
ATOM 1237 O O . GLY A 1 163 ? 1.369 -6.301 5.516 1 97.19 163 GLY A O 1
ATOM 1238 N N . ALA A 1 164 ? 1.885 -8.109 6.789 1 97.69 164 ALA A N 1
ATOM 1239 C CA . ALA A 1 164 ? 3.252 -8.211 6.289 1 97.69 164 ALA A CA 1
ATOM 1240 C C . ALA A 1 164 ? 3.566 -9.641 5.848 1 97.69 164 ALA A C 1
ATOM 1242 O O . ALA A 1 164 ? 2.959 -10.594 6.34 1 97.69 164 ALA A O 1
ATOM 1243 N N . TYR A 1 165 ? 4.363 -9.703 4.891 1 97.75 165 TYR A N 1
ATOM 1244 C CA . TYR A 1 165 ? 4.875 -11 4.449 1 97.75 165 TYR A CA 1
ATOM 1245 C C . TYR A 1 165 ? 6.336 -10.891 4.035 1 97.75 165 TYR A C 1
ATOM 1247 O O . TYR A 1 165 ? 6.836 -9.797 3.764 1 97.75 165 TYR A O 1
ATOM 1255 N N . THR A 1 166 ? 7.051 -12.039 4.082 1 98.19 166 THR A N 1
ATOM 1256 C CA . THR A 1 166 ? 8.438 -12.133 3.639 1 98.19 166 THR A CA 1
ATOM 1257 C C . THR A 1 166 ? 8.578 -13.18 2.533 1 98.19 166 THR A C 1
ATOM 1259 O O . THR A 1 166 ? 8.18 -14.328 2.707 1 98.19 166 THR A O 1
ATOM 1262 N N . PHE A 1 167 ? 9.055 -12.773 1.482 1 97.81 167 PHE A N 1
ATOM 1263 C CA . PHE A 1 167 ? 9.367 -13.68 0.385 1 97.81 167 PHE A CA 1
ATOM 1264 C C . PHE A 1 167 ? 10.852 -14.016 0.365 1 97.81 167 PHE A C 1
ATOM 1266 O O . PHE A 1 167 ? 11.688 -13.203 0.767 1 97.81 167 PHE A O 1
ATOM 1273 N N . ALA A 1 168 ? 11.148 -15.203 -0.097 1 97.31 168 ALA A N 1
ATOM 1274 C CA . ALA A 1 168 ? 12.523 -15.664 -0.259 1 97.31 168 ALA A CA 1
ATOM 1275 C C . ALA A 1 168 ? 12.711 -16.375 -1.596 1 97.31 168 ALA A C 1
ATOM 1277 O O . ALA A 1 168 ? 11.773 -16.969 -2.125 1 97.31 168 ALA A O 1
ATOM 1278 N N . TRP A 1 169 ? 13.875 -16.344 -2.092 1 96.62 169 TRP A N 1
ATOM 1279 C CA . TRP A 1 169 ? 14.266 -17.031 -3.322 1 96.62 169 TRP A CA 1
ATOM 1280 C C . TRP A 1 169 ? 15.773 -17.234 -3.379 1 96.62 169 TRP A C 1
ATOM 1282 O O . TRP A 1 169 ? 16.516 -16.641 -2.594 1 96.62 169 TRP A O 1
ATOM 1292 N N . ALA A 1 170 ? 16.188 -18.047 -4.242 1 96 170 ALA A N 1
ATOM 1293 C CA . ALA A 1 170 ? 17.625 -18.281 -4.426 1 96 170 ALA A CA 1
ATOM 1294 C C . ALA A 1 170 ? 18.219 -17.281 -5.41 1 96 170 ALA A C 1
ATOM 1296 O O . ALA A 1 170 ? 17.734 -17.125 -6.531 1 96 170 ALA A O 1
ATOM 1297 N N . GLY A 1 171 ? 19.234 -16.625 -5.035 1 91.56 171 GLY A N 1
ATOM 1298 C CA . GLY A 1 171 ? 19.953 -15.727 -5.922 1 91.56 171 GLY A CA 1
ATOM 1299 C C . GLY A 1 171 ? 20.844 -16.453 -6.914 1 91.56 171 GLY A C 1
ATOM 1300 O O . GLY A 1 171 ? 20.844 -17.688 -6.965 1 91.56 171 GLY A O 1
ATOM 1301 N N . ALA A 1 172 ? 21.531 -15.672 -7.727 1 88.62 172 ALA A N 1
ATOM 1302 C CA . ALA A 1 172 ? 22.406 -16.219 -8.766 1 88.62 172 ALA A CA 1
ATOM 1303 C C . ALA A 1 172 ? 23.484 -17.109 -8.156 1 88.62 172 ALA A C 1
ATOM 1305 O O . ALA A 1 172 ? 23.922 -18.078 -8.781 1 88.62 172 ALA A O 1
ATOM 1306 N N . ASP A 1 173 ? 23.875 -16.766 -6.945 1 93 173 ASP A N 1
ATOM 1307 C CA . ASP A 1 173 ? 24.938 -17.516 -6.266 1 93 173 ASP A CA 1
ATOM 1308 C C . ASP A 1 173 ? 24.359 -18.734 -5.555 1 93 173 ASP A C 1
ATOM 1310 O O . ASP A 1 173 ? 25.094 -19.484 -4.914 1 93 173 ASP A O 1
ATOM 1314 N N . GLY A 1 174 ? 23.109 -18.828 -5.605 1 92.31 174 GLY A N 1
ATOM 1315 C CA . GLY A 1 174 ? 22.469 -19.969 -4.957 1 92.31 174 GLY A CA 1
ATOM 1316 C C . GLY A 1 174 ? 22.078 -19.688 -3.521 1 92.31 174 GLY A C 1
ATOM 1317 O O . GLY A 1 174 ? 21.344 -20.469 -2.906 1 92.31 174 GLY A O 1
ATOM 1318 N N . ALA A 1 175 ? 22.578 -18.594 -3.023 1 95.12 175 ALA A N 1
ATOM 1319 C CA . ALA A 1 175 ? 22.234 -18.219 -1.656 1 95.12 175 ALA A CA 1
ATOM 1320 C C . ALA A 1 175 ? 20.812 -17.641 -1.591 1 95.12 175 ALA A C 1
ATOM 1322 O O . ALA A 1 175 ? 20.375 -16.953 -2.512 1 95.12 175 ALA A O 1
ATOM 1323 N N . MET A 1 176 ? 20.156 -17.984 -0.448 1 96.06 176 MET A N 1
ATOM 1324 C CA . MET A 1 176 ? 18.797 -17.469 -0.283 1 96.06 176 MET A CA 1
ATOM 1325 C C . MET A 1 176 ? 18.812 -15.992 0.063 1 96.06 176 MET A C 1
ATOM 1327 O O . MET A 1 176 ? 19.656 -15.539 0.843 1 96.06 176 MET A O 1
ATOM 1331 N N . THR A 1 177 ? 17.938 -15.32 -0.611 1 95.38 177 THR A N 1
ATOM 1332 C CA . THR A 1 177 ? 17.672 -13.906 -0.361 1 95.38 177 THR A CA 1
ATOM 1333 C C . THR A 1 177 ? 16.219 -13.695 0.061 1 95.38 177 THR A C 1
ATOM 1335 O O . THR A 1 177 ? 15.328 -14.43 -0.369 1 95.38 177 THR A O 1
ATOM 1338 N N . GLU A 1 178 ? 16.016 -12.719 0.959 1 96.62 178 GLU A N 1
ATOM 1339 C CA . GLU A 1 178 ? 14.656 -12.453 1.44 1 96.62 178 GLU A CA 1
ATOM 1340 C C . GLU A 1 178 ? 14.305 -10.977 1.303 1 96.62 178 GLU A C 1
ATOM 1342 O O . GLU A 1 178 ? 15.188 -10.117 1.312 1 96.62 178 GLU A O 1
ATOM 1347 N N . THR A 1 179 ? 13.07 -10.742 1.083 1 96.19 179 THR A N 1
ATOM 1348 C CA . THR A 1 179 ? 12.523 -9.391 1.144 1 96.19 179 THR A CA 1
ATOM 1349 C C . THR A 1 179 ? 11.258 -9.359 1.996 1 96.19 179 THR A C 1
ATOM 1351 O O . T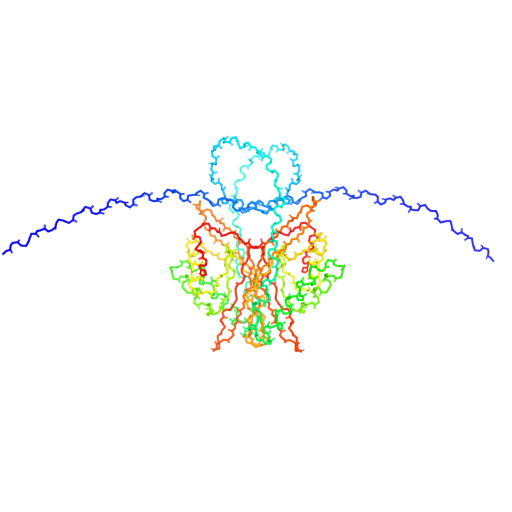HR A 1 179 ? 10.305 -10.102 1.735 1 96.19 179 THR A O 1
ATOM 1354 N N . ARG A 1 180 ? 11.297 -8.562 3.059 1 97.81 180 ARG A N 1
ATOM 1355 C CA . ARG A 1 180 ? 10.094 -8.297 3.844 1 97.81 180 ARG A CA 1
ATOM 1356 C C . ARG A 1 180 ? 9.273 -7.172 3.221 1 97.81 180 ARG A C 1
ATOM 1358 O O . ARG A 1 180 ? 9.82 -6.145 2.814 1 97.81 180 ARG A O 1
ATOM 1365 N N . ALA A 1 181 ? 7.977 -7.406 3.111 1 98.56 181 ALA A N 1
ATOM 1366 C CA . ALA A 1 181 ? 7.082 -6.438 2.49 1 98.56 181 ALA A CA 1
ATOM 1367 C C . ALA A 1 181 ? 5.777 -6.312 3.275 1 98.56 181 ALA A C 1
ATOM 1369 O O . ALA A 1 181 ? 5.473 -7.16 4.121 1 98.56 181 ALA A O 1
ATOM 1370 N N . ARG A 1 182 ? 5.078 -5.242 3.092 1 98.56 182 ARG A N 1
ATOM 1371 C CA . ARG A 1 182 ? 3.721 -5.016 3.574 1 98.56 182 ARG A CA 1
ATOM 1372 C C . ARG A 1 182 ? 2.713 -5.113 2.434 1 98.56 182 ARG A C 1
ATOM 1374 O O . ARG A 1 182 ? 3.037 -4.809 1.283 1 98.56 182 ARG A O 1
ATOM 1381 N N . PHE A 1 183 ? 1.537 -5.543 2.846 1 98.69 183 PHE A N 1
ATOM 1382 C CA . PHE A 1 183 ? 0.524 -5.66 1.805 1 98.69 183 PHE A CA 1
ATOM 1383 C C . PHE A 1 183 ? -0.818 -5.129 2.295 1 98.69 183 PHE A C 1
ATOM 1385 O O . PHE A 1 183 ? -1.113 -5.18 3.49 1 98.69 183 PHE A O 1
ATOM 1392 N N . THR A 1 184 ? -1.561 -4.551 1.438 1 98.81 184 THR A N 1
ATOM 1393 C CA . THR A 1 184 ? -2.984 -4.246 1.538 1 98.81 184 THR A CA 1
ATOM 1394 C C . THR A 1 184 ? -3.744 -4.816 0.345 1 98.81 184 THR A C 1
ATOM 1396 O O . THR A 1 184 ? -3.52 -4.406 -0.796 1 98.81 184 THR A O 1
ATOM 1399 N N . PHE A 1 185 ? -4.605 -5.777 0.66 1 98.81 185 PHE A N 1
ATOM 1400 C CA . PHE A 1 185 ? -5.559 -6.32 -0.303 1 98.81 185 PHE A CA 1
ATOM 1401 C C . PHE A 1 185 ? -6.957 -5.77 -0.046 1 98.81 185 PHE A C 1
ATOM 1403 O O . PHE A 1 185 ? -7.383 -5.648 1.105 1 98.81 185 PHE A O 1
ATOM 1410 N N . ALA A 1 186 ? -7.668 -5.453 -1.145 1 98.69 186 ALA A N 1
ATOM 1411 C CA . ALA A 1 186 ? -9.102 -5.203 -1.05 1 98.69 186 ALA A CA 1
ATOM 1412 C C . ALA A 1 186 ? -9.891 -6.18 -1.921 1 98.69 186 ALA A C 1
ATOM 1414 O O . ALA A 1 186 ? -9.477 -6.496 -3.037 1 98.69 186 ALA A O 1
ATOM 1415 N N . TYR A 1 187 ? -10.945 -6.629 -1.338 1 98.5 187 TYR A N 1
ATOM 1416 C CA . TYR A 1 187 ? -11.812 -7.598 -1.997 1 98.5 187 TYR A CA 1
ATOM 1417 C C . TYR A 1 187 ? -13.234 -7.051 -2.137 1 98.5 187 TYR A C 1
ATOM 1419 O O . TYR A 1 187 ? -13.719 -6.344 -1.254 1 98.5 187 TYR A O 1
ATOM 1427 N N . ARG A 1 188 ? -13.836 -7.402 -3.213 1 98 188 ARG A N 1
ATOM 1428 C CA . ARG A 1 188 ? -15.25 -7.168 -3.457 1 98 188 ARG A CA 1
ATOM 1429 C C . ARG A 1 188 ? -16 -8.484 -3.637 1 98 188 ARG A C 1
ATOM 1431 O O . ARG A 1 188 ? -15.508 -9.398 -4.293 1 98 188 ARG A O 1
ATOM 1438 N N . ARG A 1 189 ? -17.141 -8.523 -3.025 1 97.19 189 ARG A N 1
ATOM 1439 C CA . ARG A 1 189 ? -17.969 -9.711 -3.221 1 97.19 189 ARG A CA 1
ATOM 1440 C C . ARG A 1 189 ? -18.703 -9.656 -4.551 1 97.19 189 ARG A C 1
ATOM 1442 O O . ARG A 1 189 ? -19.438 -8.695 -4.824 1 97.19 189 ARG A O 1
ATOM 1449 N N . GLU A 1 190 ? -18.453 -10.562 -5.387 1 95.69 190 GLU A N 1
ATOM 1450 C CA . GLU A 1 190 ? -19.125 -10.742 -6.664 1 95.69 190 GLU A CA 1
ATOM 1451 C C . GLU A 1 190 ? -19.656 -12.164 -6.812 1 95.69 190 GLU A C 1
ATOM 1453 O O . GLU A 1 190 ? -18.891 -13.125 -6.801 1 95.69 190 GLU A O 1
ATOM 1458 N N . ASN A 1 191 ? -20.984 -12.266 -6.957 1 95.38 191 ASN A N 1
ATOM 1459 C CA . ASN A 1 191 ? -21.625 -13.57 -7.133 1 95.38 191 ASN A CA 1
ATOM 1460 C C . ASN A 1 191 ? -21.203 -14.547 -6.039 1 95.38 191 ASN A C 1
ATOM 1462 O O . ASN A 1 191 ? -20.812 -15.68 -6.336 1 95.38 191 ASN A O 1
ATOM 1466 N N . GLY A 1 192 ? -21.094 -14.07 -4.895 1 95.25 192 GLY A N 1
ATOM 1467 C CA . GLY A 1 192 ? -20.828 -14.906 -3.736 1 95.25 192 GLY A CA 1
ATOM 1468 C C . GLY A 1 192 ? -19.359 -15.203 -3.531 1 95.25 192 GLY A C 1
ATOM 1469 O O . GLY A 1 192 ? -18.984 -15.914 -2.596 1 95.25 192 GLY A O 1
ATOM 1470 N N . LYS A 1 193 ? -18.516 -14.609 -4.32 1 96.44 193 LYS A N 1
ATOM 1471 C CA . LYS A 1 193 ? -17.078 -14.828 -4.211 1 96.44 193 LYS A CA 1
ATOM 1472 C C . LYS A 1 193 ? -16.344 -13.523 -3.957 1 96.44 193 LYS A C 1
ATOM 1474 O O . LYS A 1 193 ? -16.75 -12.469 -4.441 1 96.44 193 LYS A O 1
ATOM 1479 N N . TRP A 1 194 ? -15.297 -13.688 -3.193 1 97.81 194 TRP A N 1
ATOM 1480 C CA . TRP A 1 194 ? -14.438 -12.531 -2.961 1 97.81 194 TRP A CA 1
ATOM 1481 C C . TRP A 1 194 ? -13.383 -12.414 -4.055 1 97.81 194 TRP A C 1
ATOM 1483 O O . TRP A 1 194 ? -12.562 -13.32 -4.238 1 97.81 194 TRP A O 1
ATOM 1493 N N . VAL A 1 195 ? -13.422 -11.242 -4.75 1 97.12 195 VAL A N 1
ATOM 1494 C CA . VAL A 1 195 ? -12.477 -11.016 -5.836 1 97.12 195 VAL A CA 1
ATOM 1495 C C . VAL A 1 195 ? -11.562 -9.844 -5.48 1 97.12 195 VAL A C 1
ATOM 1497 O O . VAL A 1 195 ? -12.016 -8.844 -4.914 1 97.12 195 VAL A O 1
ATOM 1500 N N . MET A 1 196 ? -10.305 -9.938 -5.855 1 98.12 196 MET A N 1
ATOM 1501 C CA . MET A 1 196 ? -9.328 -8.906 -5.504 1 98.12 196 MET A CA 1
ATOM 1502 C C . MET A 1 196 ? -9.469 -7.688 -6.406 1 98.12 196 MET A C 1
ATOM 1504 O O . MET A 1 196 ? -9.328 -7.793 -7.629 1 98.12 196 MET A O 1
ATOM 1508 N N . VAL A 1 197 ? -9.648 -6.465 -5.809 1 98 197 VAL A N 1
ATOM 1509 C CA . VAL A 1 197 ? -9.844 -5.262 -6.609 1 98 197 VAL A CA 1
ATOM 1510 C C . VAL A 1 197 ? -8.703 -4.281 -6.371 1 98 197 VAL A C 1
ATOM 1512 O O . VAL A 1 197 ? -8.562 -3.291 -7.09 1 98 197 VAL A O 1
ATOM 1515 N N . GLU A 1 198 ? -7.906 -4.512 -5.406 1 98.62 198 GLU A N 1
ATOM 1516 C CA . GLU A 1 198 ? -6.738 -3.701 -5.086 1 98.62 198 GLU A CA 1
ATOM 1517 C C . GLU A 1 198 ? -5.633 -4.547 -4.457 1 98.62 198 GLU A C 1
ATOM 1519 O O . GLU A 1 198 ? -5.906 -5.402 -3.613 1 98.62 198 GLU A O 1
ATOM 1524 N N . HIS A 1 199 ? -4.441 -4.328 -4.844 1 98.88 199 HIS A N 1
ATOM 1525 C CA . HIS A 1 199 ? -3.238 -4.902 -4.25 1 98.88 199 HIS A CA 1
ATOM 1526 C C . HIS A 1 199 ? -2.121 -3.871 -4.16 1 98.88 199 HIS A C 1
ATOM 1528 O O . HIS A 1 199 ? -1.637 -3.383 -5.184 1 98.88 199 HIS A O 1
ATOM 1534 N N . HIS A 1 200 ? -1.796 -3.459 -2.963 1 98.94 200 HIS A N 1
ATOM 1535 C CA . HIS A 1 200 ? -0.637 -2.609 -2.709 1 98.94 200 HIS A CA 1
ATOM 1536 C C . HIS A 1 200 ? 0.417 -3.348 -1.89 1 98.94 200 HIS A C 1
ATOM 1538 O O . HIS A 1 200 ? 0.209 -3.621 -0.706 1 98.94 200 HIS A O 1
ATOM 1544 N N . SER A 1 201 ? 1.434 -3.707 -2.561 1 98.81 201 SER A N 1
ATOM 1545 C CA . SER A 1 201 ? 2.58 -4.332 -1.909 1 98.81 201 SER A CA 1
ATOM 1546 C C . SER A 1 201 ? 3.805 -3.428 -1.955 1 98.81 201 SER A C 1
ATOM 1548 O O . SER A 1 201 ? 4.07 -2.783 -2.973 1 98.81 201 SER A O 1
ATOM 1550 N N . SER A 1 202 ? 4.48 -3.354 -0.837 1 98.69 202 SER A N 1
ATOM 1551 C CA . SER A 1 202 ? 5.664 -2.504 -0.783 1 98.69 202 SER A CA 1
ATOM 1552 C C . SER A 1 202 ? 6.715 -3.08 0.165 1 98.69 202 SER A C 1
ATOM 1554 O O . SER A 1 202 ? 6.371 -3.695 1.177 1 98.69 202 SER A O 1
ATOM 1556 N N . ALA A 1 203 ? 7.961 -2.807 -0.18 1 98.31 203 ALA A N 1
ATOM 1557 C CA . ALA A 1 203 ? 9.055 -3.229 0.693 1 98.31 203 ALA A CA 1
ATOM 1558 C C . ALA A 1 203 ? 8.953 -2.559 2.061 1 98.31 203 ALA A C 1
ATOM 1560 O O . ALA A 1 203 ? 8.523 -1.405 2.164 1 98.31 203 ALA A O 1
ATOM 1561 N N . MET A 1 204 ? 9.344 -3.35 3.094 1 98.19 204 MET A N 1
ATOM 1562 C CA . MET A 1 204 ? 9.383 -2.783 4.438 1 98.19 204 MET A CA 1
ATOM 1563 C C . MET A 1 204 ? 10.414 -1.659 4.523 1 98.19 204 MET A C 1
ATOM 1565 O O . MET A 1 204 ? 11.586 -1.862 4.215 1 98.19 204 MET A O 1
ATOM 1569 N N . PRO A 1 205 ? 9.938 -0.442 4.922 1 97.56 205 PRO A N 1
ATOM 1570 C CA . PRO A 1 205 ? 10.906 0.648 5.055 1 97.56 205 PRO A CA 1
ATOM 1571 C C . PRO A 1 205 ? 11.719 0.564 6.348 1 97.56 205 PRO A C 1
ATOM 1573 O O . PRO A 1 205 ? 11.445 -0.291 7.195 1 97.56 205 PRO A O 1
ATOM 1576 N N . LYS A 1 206 ? 12.727 1.375 6.395 1 95 206 LYS A N 1
ATOM 1577 C CA . LYS A 1 206 ? 13.406 1.658 7.652 1 95 206 LYS A CA 1
ATOM 1578 C C . LYS A 1 206 ? 13.008 3.025 8.203 1 95 206 LYS A C 1
ATOM 1580 O O . LYS A 1 206 ? 13.102 4.031 7.496 1 95 206 LYS A O 1
ATOM 1585 N N . ALA A 1 207 ? 12.586 2.988 9.406 1 95.38 207 ALA A N 1
ATOM 1586 C CA . ALA A 1 207 ? 12.148 4.238 10.023 1 95.38 207 ALA A CA 1
ATOM 1587 C C . ALA A 1 207 ? 13.312 5.223 10.148 1 95.38 207 ALA A C 1
ATOM 1589 O O . ALA A 1 207 ? 14.414 4.84 10.539 1 95.38 207 ALA A O 1
ATOM 1590 N N . PRO A 1 208 ? 13.094 6.492 9.812 1 93.69 208 PRO A N 1
ATOM 1591 C CA . PRO A 1 208 ? 14.117 7.496 10.102 1 93.69 208 PRO A CA 1
ATOM 1592 C C . PRO A 1 208 ? 14.289 7.758 11.594 1 93.69 208 PRO A C 1
ATOM 1594 O O . PRO A 1 208 ? 13.375 7.5 12.383 1 93.69 208 PRO A O 1
ATOM 1597 N N . PRO A 1 209 ? 15.477 8.281 11.898 1 91.94 209 PRO A N 1
ATOM 1598 C CA . PRO A 1 209 ? 15.633 8.656 13.305 1 91.94 209 PRO A CA 1
ATOM 1599 C C . PRO A 1 209 ? 14.617 9.695 13.758 1 91.94 209 PRO A C 1
ATOM 1601 O O . PRO A 1 209 ? 14.273 10.602 12.992 1 91.94 209 PRO A O 1
ATOM 1604 N N . GLY A 1 210 ? 14.078 9.531 14.938 1 92.19 210 GLY A N 1
ATOM 1605 C CA . GLY A 1 210 ? 13.172 10.523 15.508 1 92.19 210 GLY A CA 1
ATOM 1606 C C . GLY A 1 210 ? 11.711 10.148 15.352 1 92.19 210 GLY A C 1
ATOM 1607 O O . GLY A 1 210 ? 10.844 10.719 16.016 1 92.19 210 GLY A O 1
ATOM 1608 N N . LEU A 1 211 ? 11.445 9.258 14.383 1 94.5 211 LEU A N 1
ATOM 1609 C CA . LEU A 1 211 ? 10.062 8.805 14.289 1 94.5 211 LEU A CA 1
ATOM 1610 C C . LEU A 1 211 ? 9.703 7.906 15.461 1 94.5 211 LEU A C 1
ATOM 1612 O O . LEU A 1 211 ? 10.352 6.879 15.688 1 94.5 211 LEU A O 1
ATOM 1616 N N . LYS A 1 212 ? 8.617 8.297 16.125 1 93.12 212 LYS A N 1
ATOM 1617 C CA . LYS A 1 212 ? 8.18 7.508 17.2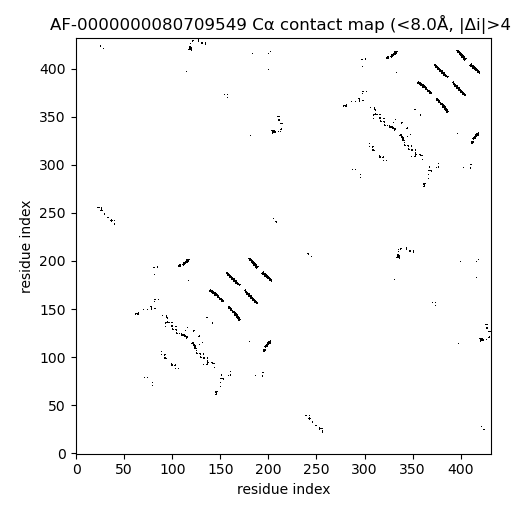81 1 93.12 212 LYS A CA 1
ATOM 1618 C C . LYS A 1 212 ? 7.66 6.141 16.844 1 93.12 212 LYS A C 1
ATOM 1620 O O . LYS A 1 212 ? 6.887 6.039 15.891 1 93.12 212 LYS A O 1
ATOM 1625 N N . PRO A 1 213 ? 8.094 5.047 17.516 1 91.62 213 PRO A N 1
ATOM 1626 C CA . PRO A 1 213 ? 7.5 3.74 17.203 1 91.62 213 PRO A CA 1
ATOM 1627 C C . PRO A 1 213 ? 6.027 3.65 17.594 1 91.62 213 PRO A C 1
ATOM 1629 O O . PRO A 1 213 ? 5.559 4.43 18.422 1 91.62 213 PRO A O 1
ATOM 1632 N N . ALA A 1 214 ? 5.344 2.721 16.844 1 86.12 214 ALA A N 1
ATOM 1633 C CA . ALA A 1 214 ? 3.967 2.432 17.234 1 86.12 214 ALA A CA 1
ATOM 1634 C C . ALA A 1 214 ? 3.926 1.45 18.406 1 86.12 214 ALA A C 1
ATOM 1636 O O . ALA A 1 214 ? 4.711 0.5 18.453 1 86.12 214 ALA A O 1
ATOM 1637 N N . GLN A 1 215 ? 4.016 1.844 19.641 1 67.31 215 GLN A N 1
ATOM 1638 C CA . GLN A 1 215 ? 4.059 0.947 20.797 1 67.31 215 GLN A CA 1
ATOM 1639 C C . GLN A 1 215 ? 2.797 0.092 20.875 1 67.31 215 GLN A C 1
ATOM 1641 O O . GLN A 1 215 ? 1.688 0.593 20.688 1 67.31 215 GLN A O 1
ATOM 1646 N N . HIS A 1 216 ? 2.922 -1.229 20.438 1 52.72 216 HIS A N 1
ATOM 1647 C CA . HIS A 1 216 ? 1.791 -2.115 20.688 1 52.72 216 HIS A CA 1
ATOM 1648 C C . HIS A 1 216 ? 1.473 -2.197 22.172 1 52.72 216 HIS A C 1
ATOM 1650 O O . HIS A 1 216 ? 2.365 -2.057 23.016 1 52.72 216 HIS A O 1
ATOM 1656 N N . MET B 1 1 ? 6.121 35.938 65.875 1 23.7 1 MET B N 1
ATOM 1657 C CA . MET B 1 1 ? 7.074 35 65.312 1 23.7 1 MET B CA 1
ATOM 1658 C C . MET B 1 1 ? 7.32 35.344 63.844 1 23.7 1 MET B C 1
ATOM 1660 O O . MET B 1 1 ? 6.371 35.531 63.062 1 23.7 1 MET B O 1
ATOM 1664 N N . ASN B 1 2 ? 8.508 35.906 63.438 1 23.19 2 ASN B N 1
ATOM 1665 C CA . ASN B 1 2 ? 9.133 36.656 62.344 1 23.19 2 ASN B CA 1
ATOM 1666 C C . ASN B 1 2 ? 9.383 35.75 61.156 1 23.19 2 ASN B C 1
ATOM 1668 O O . ASN B 1 2 ? 10.125 34.781 61.219 1 23.19 2 ASN B O 1
ATOM 1672 N N . PHE B 1 3 ? 8.406 35.562 60.156 1 25.38 3 PHE B N 1
ATOM 1673 C CA . PHE B 1 3 ? 8.273 34.75 58.938 1 25.38 3 PHE B CA 1
ATOM 1674 C C . PHE B 1 3 ? 9.383 35.062 57.938 1 25.38 3 PHE B C 1
ATOM 1676 O O . PHE B 1 3 ? 9.508 36.188 57.469 1 25.38 3 PHE B O 1
ATOM 1683 N N . GLY B 1 4 ? 10.523 34.375 57.969 1 21.42 4 GLY B N 1
ATOM 1684 C CA . GLY B 1 4 ? 11.82 34.531 57.312 1 21.42 4 GLY B CA 1
ATOM 1685 C C . GLY B 1 4 ? 11.758 34.406 55.812 1 21.42 4 GLY B C 1
ATOM 1686 O O . GLY B 1 4 ? 10.883 33.719 55.281 1 21.42 4 GLY B O 1
ATOM 1687 N N . LYS B 1 5 ? 12.469 35.25 54.969 1 24.42 5 LYS B N 1
ATOM 1688 C CA . LYS B 1 5 ? 12.617 35.688 53.562 1 24.42 5 LYS B CA 1
ATOM 1689 C C . LYS B 1 5 ? 13.203 34.562 52.719 1 24.42 5 LYS B C 1
ATOM 1691 O O . LYS B 1 5 ? 14.336 34.156 52.938 1 24.42 5 LYS B O 1
ATOM 1696 N N . MET B 1 6 ? 12.406 33.438 52.219 1 24.83 6 MET B N 1
ATOM 1697 C CA . MET B 1 6 ? 12.984 32.344 51.469 1 24.83 6 MET B CA 1
ATOM 1698 C C . MET B 1 6 ? 13.656 32.812 50.188 1 24.83 6 MET B C 1
ATOM 1700 O O . MET B 1 6 ? 13.062 33.594 49.438 1 24.83 6 MET B O 1
ATOM 1704 N N . PRO B 1 7 ? 15.008 32.656 49.906 1 24.67 7 PRO B N 1
ATOM 1705 C CA . PRO B 1 7 ? 15.867 33.219 48.875 1 24.67 7 PRO B CA 1
ATOM 1706 C C . PRO B 1 7 ? 15.562 32.688 47.469 1 24.67 7 PRO B C 1
ATOM 1708 O O . PRO B 1 7 ? 15.125 31.531 47.344 1 24.67 7 PRO B O 1
ATOM 1711 N N . ALA B 1 8 ? 15.258 33.438 46.406 1 23.38 8 ALA B N 1
ATOM 1712 C CA . ALA B 1 8 ? 14.742 33.5 45.031 1 23.38 8 ALA B CA 1
ATOM 1713 C C . ALA B 1 8 ? 15.641 32.719 44.094 1 23.38 8 ALA B C 1
ATOM 1715 O O . ALA B 1 8 ? 15.156 31.969 43.219 1 23.38 8 ALA B O 1
ATOM 1716 N N . GLY B 1 9 ? 16.969 32.906 43.781 1 20.78 9 GLY B N 1
ATOM 1717 C CA . GLY B 1 9 ? 17.484 33.281 42.469 1 20.78 9 GLY B CA 1
ATOM 1718 C C . GLY B 1 9 ? 17.984 32.125 41.656 1 20.78 9 GLY B C 1
ATOM 1719 O O . GLY B 1 9 ? 18.328 32.281 40.469 1 20.78 9 GLY B O 1
ATOM 1720 N N . ARG B 1 10 ? 18.547 30.906 42.062 1 22.88 10 ARG B N 1
ATOM 1721 C CA . ARG B 1 10 ? 19.688 30.328 41.375 1 22.88 10 ARG B CA 1
ATOM 1722 C C . ARG B 1 10 ? 19.234 29.516 40.156 1 22.88 10 ARG B C 1
ATOM 1724 O O . ARG B 1 10 ? 20.016 28.734 39.625 1 22.88 10 ARG B O 1
ATOM 1731 N N . THR B 1 11 ? 17.938 29.297 39.719 1 22.44 11 THR B N 1
ATOM 1732 C CA . THR B 1 11 ? 17.656 28.047 39.031 1 22.44 11 THR B CA 1
ATOM 1733 C C . THR B 1 11 ? 18.062 28.125 37.562 1 22.44 11 THR B C 1
ATOM 1735 O O . THR B 1 11 ? 17.703 27.266 36.75 1 22.44 11 THR B O 1
ATOM 1738 N N . ALA B 1 12 ? 18.797 29.078 36.906 1 22.12 12 ALA B N 1
ATOM 1739 C CA . ALA B 1 12 ? 18.828 29.297 35.438 1 22.12 12 ALA B CA 1
ATOM 1740 C C . ALA B 1 12 ? 19.719 28.266 34.75 1 22.12 12 ALA B C 1
ATOM 1742 O O . ALA B 1 12 ? 19.609 28.062 33.562 1 22.12 12 ALA B O 1
ATOM 1743 N N . SER B 1 13 ? 20.766 27.594 35.281 1 20.22 13 SER B N 1
ATOM 1744 C CA . SER B 1 13 ? 21.969 27.312 34.5 1 20.22 13 SER B CA 1
ATOM 1745 C C . SER B 1 13 ? 21.766 26.062 33.625 1 20.22 13 SER B C 1
ATOM 1747 O O . SER B 1 13 ? 22.531 25.844 32.688 1 20.22 13 SER B O 1
ATOM 1749 N N . ARG B 1 14 ? 21.109 24.922 33.938 1 21.02 14 ARG B N 1
ATOM 1750 C CA . ARG B 1 14 ? 21.672 23.625 33.562 1 21.02 14 ARG B CA 1
ATOM 1751 C C . ARG B 1 14 ? 21.234 23.219 32.188 1 21.02 14 ARG B C 1
ATOM 1753 O O . ARG B 1 14 ? 21.375 22.062 31.781 1 21.02 14 ARG B O 1
ATOM 1760 N N . LEU B 1 15 ? 20.438 23.953 31.328 1 19.84 15 LEU B N 1
ATOM 1761 C CA . LEU B 1 15 ? 19.766 23.266 30.234 1 19.84 15 LEU B CA 1
ATOM 1762 C C . LEU B 1 15 ? 20.719 23.031 29.062 1 19.84 15 LEU B C 1
ATOM 1764 O O . LEU B 1 15 ? 20.297 22.609 27.984 1 19.84 15 LEU B O 1
ATOM 1768 N N . ALA B 1 16 ? 22.031 23.297 29.078 1 19.92 16 ALA B N 1
ATOM 1769 C CA . ALA B 1 16 ? 22.766 23.469 27.828 1 19.92 16 ALA B CA 1
ATOM 1770 C C . ALA B 1 16 ? 23.047 22.125 27.156 1 19.92 16 ALA B C 1
ATOM 1772 O O . ALA B 1 16 ? 23.203 22.047 25.938 1 19.92 16 ALA B O 1
ATOM 1773 N N . ARG B 1 17 ? 23.234 21 27.828 1 20.73 17 ARG B N 1
ATOM 1774 C CA . ARG B 1 17 ? 24.219 20.062 27.312 1 20.73 17 ARG B CA 1
ATOM 1775 C C . ARG B 1 17 ? 23.625 19.188 26.219 1 20.73 17 ARG B C 1
ATOM 1777 O O . ARG B 1 17 ? 24.328 18.422 25.562 1 20.73 17 ARG B O 1
ATOM 1784 N N . VAL B 1 18 ? 22.297 18.984 26.141 1 21.69 18 VAL B N 1
ATOM 1785 C CA . VAL B 1 18 ? 21.922 17.703 25.547 1 21.69 18 VAL B CA 1
ATOM 1786 C C . VAL B 1 18 ? 22.016 17.781 24.031 1 21.69 18 VAL B C 1
ATOM 1788 O O . VAL B 1 18 ? 21.625 16.859 23.328 1 21.69 18 VAL B O 1
ATOM 1791 N N . VAL B 1 19 ? 22.547 18.875 23.406 1 21.92 19 VAL B N 1
ATOM 1792 C CA . VAL B 1 19 ? 22.344 18.984 21.969 1 21.92 19 VAL B CA 1
ATOM 1793 C C . VAL B 1 19 ? 23.203 17.953 21.25 1 21.92 19 VAL B C 1
ATOM 1795 O O . VAL B 1 19 ? 23.094 17.781 20.031 1 21.92 19 VAL B O 1
ATOM 1798 N N . GLY B 1 20 ? 24.25 17.422 21.891 1 20.52 20 GLY B N 1
ATOM 1799 C CA . GLY B 1 20 ? 25.344 17 21.031 1 20.52 20 GLY B CA 1
ATOM 1800 C C . GLY B 1 20 ? 25.016 15.734 20.234 1 20.52 20 GLY B C 1
ATOM 1801 O O . GLY B 1 20 ? 25.406 15.609 19.078 1 20.52 20 GLY B O 1
ATOM 1802 N N . LYS B 1 21 ? 24.609 14.656 20.906 1 23.58 21 LYS B N 1
ATOM 1803 C CA . LYS B 1 21 ? 25.031 13.336 20.453 1 23.58 21 LYS B CA 1
ATOM 1804 C C . LYS B 1 21 ? 24.219 12.898 19.234 1 23.58 21 LYS B C 1
ATOM 1806 O O . LYS B 1 21 ? 24.422 11.805 18.703 1 23.58 21 LYS B O 1
ATOM 1811 N N . SER B 1 22 ? 23.078 13.531 18.922 1 21.27 22 SER B N 1
ATOM 1812 C CA . SER B 1 22 ? 22.125 12.68 18.219 1 21.27 22 SER B CA 1
ATOM 1813 C C . SER B 1 22 ? 22.484 12.57 16.734 1 21.27 22 SER B C 1
ATOM 1815 O O . SER B 1 22 ? 21.688 12.055 15.945 1 21.27 22 SER B O 1
ATOM 1817 N N . GLU B 1 23 ? 23.688 13.055 16.312 1 21.56 23 GLU B N 1
ATOM 1818 C CA . GLU B 1 23 ? 23.875 13.156 14.867 1 21.56 23 GLU B CA 1
ATOM 1819 C C . GLU B 1 23 ? 24.031 11.781 14.227 1 21.56 23 GLU B C 1
ATOM 1821 O O . GLU B 1 23 ? 23.781 11.617 13.023 1 21.56 23 GLU B O 1
ATOM 1826 N N . SER B 1 24 ? 24.594 10.727 14.93 1 21.19 24 SER B N 1
ATOM 1827 C CA . SER B 1 24 ? 25.375 9.719 14.227 1 21.19 24 SER B CA 1
ATOM 1828 C C . SER B 1 24 ? 24.484 8.711 13.508 1 21.19 24 SER B C 1
ATOM 1830 O O . SER B 1 24 ? 24.828 8.234 12.422 1 21.19 24 SER B O 1
ATOM 1832 N N . SER B 1 25 ? 23.375 8.281 14.125 1 19.84 25 SER B N 1
ATOM 1833 C CA . SER B 1 25 ? 23 6.898 13.859 1 19.84 25 SER B CA 1
ATOM 1834 C C . SER B 1 25 ? 22.203 6.777 12.562 1 19.84 25 SER B C 1
ATOM 1836 O O . SER B 1 25 ? 21.766 5.684 12.195 1 19.84 25 SER B O 1
ATOM 1838 N N . ILE B 1 26 ? 21.938 7.938 11.867 1 21.36 26 ILE B N 1
ATOM 1839 C CA . ILE B 1 26 ? 20.875 7.719 10.898 1 21.36 26 ILE B CA 1
ATOM 1840 C C . ILE B 1 26 ? 21.453 7.074 9.641 1 21.36 26 ILE B C 1
ATOM 1842 O O . ILE B 1 26 ? 20.719 6.785 8.688 1 21.36 26 ILE B O 1
ATOM 1846 N N . GLN B 1 27 ? 22.797 6.879 9.477 1 20.28 27 GLN B N 1
ATOM 1847 C CA . GLN B 1 27 ? 23.297 6.637 8.125 1 20.28 27 GLN B CA 1
ATOM 1848 C C . GLN B 1 27 ? 23 5.211 7.676 1 20.28 27 GLN B C 1
ATOM 1850 O O . GLN B 1 27 ? 23.062 4.906 6.48 1 20.28 27 GLN B O 1
ATOM 1855 N N . SER B 1 28 ? 22.719 4.211 8.578 1 19.86 28 SER B N 1
ATOM 1856 C CA . SER B 1 28 ? 23.109 2.863 8.172 1 19.86 28 SER B CA 1
ATOM 1857 C C . SER B 1 28 ? 22.062 2.24 7.254 1 19.86 28 SER B C 1
ATOM 1859 O O . SER B 1 28 ? 22.375 1.348 6.461 1 19.86 28 SER B O 1
ATOM 1861 N N . SER B 1 29 ? 20.781 2.67 7.355 1 20.23 29 SER B N 1
ATOM 1862 C CA . SER B 1 29 ? 19.922 1.558 6.953 1 20.23 29 SER B CA 1
ATOM 1863 C C . SER B 1 29 ? 19.797 1.476 5.438 1 20.23 29 SER B C 1
ATOM 1865 O O . SER B 1 29 ? 18.984 0.7 4.918 1 20.23 29 SER B O 1
ATOM 1867 N N . VAL B 1 30 ? 20.438 2.398 4.648 1 22.19 30 VAL B N 1
ATOM 1868 C CA . VAL B 1 30 ? 20.141 2.326 3.225 1 22.19 30 VAL B CA 1
ATOM 1869 C C . VAL B 1 30 ? 20.781 1.079 2.623 1 22.19 30 VAL B C 1
ATOM 1871 O O . VAL B 1 30 ? 20.766 0.895 1.402 1 22.19 30 VAL B O 1
ATOM 1874 N N . ARG B 1 31 ? 21.547 0.34 3.398 1 21.31 31 ARG B N 1
ATOM 1875 C CA . ARG B 1 31 ? 22.469 -0.583 2.744 1 21.31 31 ARG B CA 1
ATOM 1876 C C . ARG B 1 31 ? 21.719 -1.78 2.162 1 21.31 31 ARG B C 1
ATOM 1878 O O . ARG B 1 31 ? 22.328 -2.623 1.491 1 21.31 31 ARG B O 1
ATOM 1885 N N . ALA B 1 32 ? 20.516 -1.982 2.709 1 22.58 32 ALA B N 1
ATOM 1886 C CA . ALA B 1 32 ? 20.266 -3.396 2.449 1 22.58 32 ALA B CA 1
ATOM 1887 C C . ALA B 1 32 ? 19.969 -3.639 0.971 1 22.58 32 ALA B C 1
ATOM 1889 O O . ALA B 1 32 ? 20 -4.777 0.504 1 22.58 32 ALA B O 1
ATOM 1890 N N . ALA B 1 33 ? 19.453 -2.6 0.218 1 26.98 33 ALA B N 1
ATOM 1891 C CA . ALA B 1 33 ? 19.078 -3.035 -1.127 1 26.98 33 ALA B CA 1
ATOM 1892 C C . ALA B 1 33 ? 20.328 -3.299 -1.976 1 26.98 33 ALA B C 1
ATOM 1894 O O . ALA B 1 33 ? 20.234 -3.426 -3.199 1 26.98 33 ALA B O 1
ATOM 1895 N N . GLY B 1 34 ? 21.547 -3.156 -1.312 1 24.8 34 GLY B N 1
ATOM 1896 C CA . GLY B 1 34 ? 22.812 -3.203 -2.016 1 24.8 34 GLY B CA 1
ATOM 1897 C C . GLY B 1 34 ? 23.062 -4.535 -2.697 1 24.8 34 GLY B C 1
ATOM 1898 O O . GLY B 1 34 ? 23.938 -4.637 -3.566 1 24.8 34 GLY B O 1
ATOM 1899 N N . SER B 1 35 ? 22.547 -5.637 -2.035 1 24.98 35 SER B N 1
ATOM 1900 C CA . SER B 1 35 ? 23.422 -6.777 -2.301 1 24.98 35 SER B CA 1
ATOM 1901 C C . SER B 1 35 ? 23.359 -7.188 -3.77 1 24.98 35 SER B C 1
ATOM 1903 O O . SER B 1 35 ? 24.094 -8.086 -4.199 1 24.98 35 SER B O 1
ATOM 1905 N N . MET B 1 36 ? 22.281 -6.859 -4.418 1 23.52 36 MET B N 1
ATOM 1906 C CA . MET B 1 36 ? 22.312 -7.555 -5.703 1 23.52 36 MET B CA 1
ATOM 1907 C C . MET B 1 36 ? 23.328 -6.898 -6.645 1 23.52 36 MET B C 1
ATOM 1909 O O . MET B 1 36 ? 23.484 -7.332 -7.789 1 23.52 36 MET B O 1
ATOM 1913 N N . ASN B 1 37 ? 23.766 -5.625 -6.238 1 26.94 37 ASN B N 1
ATOM 1914 C CA . ASN B 1 37 ? 24.516 -4.887 -7.246 1 26.94 37 ASN B CA 1
ATOM 1915 C C . ASN B 1 37 ? 25.969 -5.367 -7.32 1 26.94 37 ASN B C 1
ATOM 1917 O O . ASN B 1 37 ? 26.875 -4.691 -6.836 1 26.94 37 ASN B O 1
ATOM 1921 N N . ALA B 1 38 ? 26.359 -6.527 -6.805 1 21.27 38 ALA B N 1
ATOM 1922 C CA . ALA B 1 38 ? 27.797 -6.738 -6.664 1 21.27 38 ALA B CA 1
ATOM 1923 C C . ALA B 1 38 ? 28.516 -6.535 -7.996 1 21.27 38 ALA B C 1
ATOM 1925 O O . ALA B 1 38 ? 29.703 -6.199 -8.023 1 21.27 38 ALA B O 1
ATOM 1926 N N . LEU B 1 39 ? 28 -6.91 -9.094 1 19.44 39 LEU B N 1
ATOM 1927 C CA . LEU B 1 39 ? 29.016 -7.461 -9.984 1 19.44 39 LEU B CA 1
ATOM 1928 C C . LEU B 1 39 ? 29.766 -6.344 -10.711 1 19.44 39 LEU B C 1
ATOM 1930 O O . LEU B 1 39 ? 30.797 -6.594 -11.344 1 19.44 39 LEU B O 1
ATOM 1934 N N . LEU B 1 40 ? 29.109 -5.129 -11.055 1 21.22 40 LEU B N 1
ATOM 1935 C CA . LEU B 1 40 ? 29.594 -4.629 -12.336 1 21.22 40 LEU B CA 1
ATOM 1936 C C . LEU B 1 40 ? 30.891 -3.842 -12.156 1 21.22 40 LEU B C 1
ATOM 1938 O O . LEU B 1 40 ? 30.984 -2.982 -11.273 1 21.22 40 LEU B O 1
ATOM 1942 N N . SER B 1 41 ? 32.031 -4.418 -12.477 1 20.45 41 SER B N 1
ATOM 1943 C CA . SER B 1 41 ? 33.438 -3.988 -12.445 1 20.45 41 SER B CA 1
ATOM 1944 C C . SER B 1 41 ? 33.625 -2.713 -13.258 1 20.45 41 SER B C 1
ATOM 1946 O O . SER B 1 41 ? 33.344 -2.678 -14.453 1 20.45 41 SER B O 1
ATOM 1948 N N . THR B 1 42 ? 33.125 -1.541 -12.82 1 22.7 42 THR B N 1
ATOM 1949 C CA . THR B 1 42 ? 33.219 -0.321 -13.617 1 22.7 42 THR B CA 1
ATOM 1950 C C . THR B 1 42 ? 34.656 0.108 -13.812 1 22.7 42 THR B C 1
ATOM 1952 O O . THR B 1 42 ? 35.406 0.28 -12.844 1 22.7 42 THR B O 1
ATOM 1955 N N . ARG B 1 43 ? 35.281 -0.296 -14.969 1 20.92 43 ARG B N 1
ATOM 1956 C CA . ARG B 1 43 ? 36.656 0.015 -15.367 1 20.92 43 ARG B CA 1
ATOM 1957 C C . ARG B 1 43 ? 36.906 1.511 -15.258 1 20.92 43 ARG B C 1
ATOM 1959 O O . ARG B 1 43 ? 37.938 1.921 -14.703 1 20.92 43 ARG B O 1
ATOM 1966 N N . SER B 1 44 ? 36.469 2.391 -16.297 1 24.2 44 SER B N 1
ATOM 1967 C CA . SER B 1 44 ? 37.375 3.264 -17.016 1 24.2 44 SER B CA 1
ATOM 1968 C C . SER B 1 44 ? 37.562 4.605 -16.312 1 24.2 44 SER B C 1
ATOM 1970 O O . SER B 1 44 ? 36.656 5.031 -15.562 1 24.2 44 SER B O 1
ATOM 1972 N N . GLY B 1 45 ? 38.781 5.195 -16.312 1 24.73 45 GLY B N 1
ATOM 1973 C CA . GLY B 1 45 ? 39.531 6.293 -15.711 1 24.73 45 GLY B CA 1
ATOM 1974 C C . GLY B 1 45 ? 39.031 7.66 -16.125 1 24.73 45 GLY B C 1
ATOM 1975 O O . GLY B 1 45 ? 39.719 8.664 -15.945 1 24.73 45 GLY B O 1
ATOM 1976 N N . LEU B 1 46 ? 37.875 7.805 -16.891 1 27.84 46 LEU B N 1
ATOM 1977 C CA . LEU B 1 46 ? 37.75 9.094 -17.562 1 27.84 46 LEU B CA 1
ATOM 1978 C C . LEU B 1 46 ? 37.656 10.227 -16.547 1 27.84 46 LEU B C 1
ATOM 1980 O O . LEU B 1 46 ? 36.906 10.133 -15.562 1 27.84 46 LEU B O 1
ATOM 1984 N N . THR B 1 47 ? 38.719 10.977 -16.578 1 25.73 47 THR B N 1
ATOM 1985 C CA . THR B 1 47 ? 38.938 12.203 -15.812 1 25.73 47 THR B CA 1
ATOM 1986 C C . THR B 1 47 ? 37.781 13.172 -15.992 1 25.73 47 THR B C 1
ATOM 1988 O O . THR B 1 47 ? 37.469 13.586 -17.109 1 25.73 47 THR B O 1
ATOM 1991 N N . VAL B 1 48 ? 36.625 12.891 -15.375 1 27.38 48 VAL B N 1
ATOM 1992 C CA . VAL B 1 48 ? 35.5 13.812 -15.492 1 27.38 48 VAL B CA 1
ATOM 1993 C C . VAL B 1 48 ? 35.875 15.18 -14.953 1 27.38 48 VAL B C 1
ATOM 1995 O O . VAL B 1 48 ? 36.312 15.305 -13.797 1 27.38 48 VAL B O 1
ATOM 1998 N N . THR B 1 49 ? 36.469 16.016 -15.836 1 28.05 49 THR B N 1
ATOM 1999 C CA . THR B 1 49 ? 36.594 17.453 -15.555 1 28.05 49 THR B CA 1
ATOM 2000 C C . THR B 1 49 ? 35.312 18.016 -14.977 1 28.05 49 THR B C 1
ATOM 2002 O O . THR B 1 49 ? 34.219 17.688 -15.461 1 28.05 49 THR B O 1
ATOM 2005 N N . GLN B 1 50 ? 35.406 18.359 -13.766 1 25.72 50 GLN B N 1
ATOM 2006 C CA . GLN B 1 50 ? 34.312 18.875 -12.961 1 25.72 50 GLN B CA 1
ATOM 2007 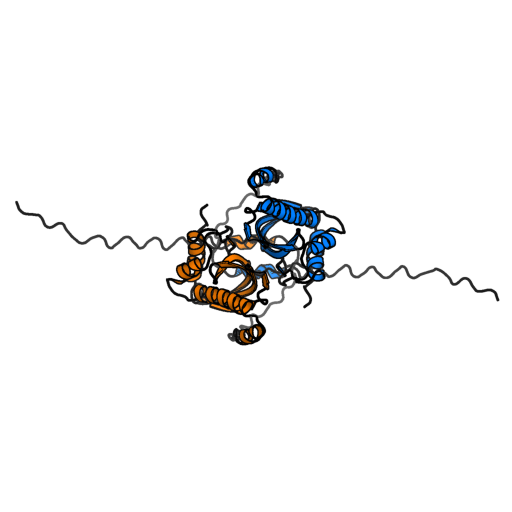C C . GLN B 1 50 ? 33.812 20.203 -13.531 1 25.72 50 GLN B C 1
ATOM 2009 O O . GLN B 1 50 ? 34.5 21.219 -13.461 1 25.72 50 GLN B O 1
ATOM 2014 N N . ALA B 1 51 ? 33.438 20.203 -14.859 1 28.17 51 ALA B N 1
ATOM 2015 C CA . ALA B 1 51 ? 32.844 21.484 -15.18 1 28.17 51 ALA B CA 1
ATOM 2016 C C . ALA B 1 51 ? 31.812 21.891 -14.125 1 28.17 51 ALA B C 1
ATOM 2018 O O . ALA B 1 51 ? 30.953 21.078 -13.742 1 28.17 51 ALA B O 1
ATOM 2019 N N . ALA B 1 52 ? 32.156 22.781 -13.305 1 28.8 52 ALA B N 1
ATOM 2020 C CA . ALA B 1 52 ? 31.25 23.453 -12.383 1 28.8 52 ALA B CA 1
ATOM 2021 C C . ALA B 1 52 ? 30 23.953 -13.102 1 28.8 52 ALA B C 1
ATOM 2023 O O . ALA B 1 52 ? 30.062 24.922 -13.859 1 28.8 52 ALA B O 1
ATOM 2024 N N . THR B 1 53 ? 29.344 23.062 -13.859 1 29.62 53 THR B N 1
ATOM 2025 C CA . THR B 1 53 ? 28.125 23.656 -14.383 1 29.62 53 THR B CA 1
ATOM 2026 C C . THR B 1 53 ? 27.312 24.297 -13.266 1 29.62 53 THR B C 1
ATOM 2028 O O . THR B 1 53 ? 27.141 23.703 -12.195 1 29.62 53 THR B O 1
ATOM 2031 N N . ARG B 1 54 ? 27.359 25.672 -13.242 1 28.62 54 ARG B N 1
ATOM 2032 C CA . ARG B 1 54 ? 26.312 26.391 -12.523 1 28.62 54 ARG B CA 1
ATOM 2033 C C . ARG B 1 54 ? 24.969 25.719 -12.688 1 28.62 54 ARG B C 1
ATOM 2035 O O . ARG B 1 54 ? 24.438 25.625 -13.805 1 28.62 54 ARG B O 1
ATOM 2042 N N . LEU B 1 55 ? 24.812 24.734 -11.906 1 27.09 55 LEU B N 1
ATOM 2043 C CA . LEU B 1 55 ? 23.484 24.156 -11.859 1 27.09 55 LEU B CA 1
ATOM 2044 C C . LEU B 1 55 ? 22.422 25.25 -11.781 1 27.09 55 LEU B C 1
ATOM 2046 O O . LEU B 1 55 ? 22.344 25.984 -10.789 1 27.09 55 LEU B O 1
ATOM 2050 N N . ALA B 1 56 ? 22.234 25.969 -12.953 1 28.53 56 ALA B N 1
ATOM 2051 C CA . ALA B 1 56 ? 20.969 26.703 -12.938 1 28.53 56 ALA B CA 1
ATOM 2052 C C . ALA B 1 56 ? 19.891 25.938 -12.172 1 28.53 56 ALA B C 1
ATOM 2054 O O . ALA B 1 56 ? 19.812 24.719 -12.273 1 28.53 56 ALA B O 1
ATOM 2055 N N . ALA B 1 57 ? 19.547 26.516 -11.086 1 29.67 57 ALA B N 1
ATOM 2056 C CA . ALA B 1 57 ? 18.344 26 -10.461 1 29.67 57 ALA B CA 1
ATOM 2057 C C . ALA B 1 57 ? 17.281 25.672 -11.508 1 29.67 57 ALA B C 1
ATOM 2059 O O . ALA B 1 57 ? 16.75 26.562 -12.156 1 29.67 57 ALA B O 1
ATOM 2060 N N . VAL B 1 58 ? 17.547 24.672 -12.312 1 27.58 58 VAL B N 1
ATOM 2061 C CA . VAL B 1 58 ? 16.375 24.25 -13.07 1 27.58 58 VAL B CA 1
ATOM 2062 C C . VAL B 1 58 ? 15.141 24.297 -12.172 1 27.58 58 VAL B C 1
ATOM 2064 O O . VAL B 1 58 ? 15.039 23.562 -11.195 1 27.58 58 VAL B O 1
ATOM 2067 N N . LYS B 1 59 ? 14.672 25.594 -12.023 1 30.28 59 LYS B N 1
ATOM 2068 C CA . LYS B 1 59 ? 13.289 25.547 -11.562 1 30.28 59 LYS B CA 1
ATOM 2069 C C . LYS B 1 59 ? 12.523 24.406 -12.234 1 30.28 59 LYS B C 1
ATOM 2071 O O . LYS B 1 59 ? 12.25 24.453 -13.438 1 30.28 59 LYS B O 1
ATOM 2076 N N . LEU B 1 60 ? 12.875 23.219 -11.852 1 30.06 60 LEU B N 1
ATOM 2077 C CA . LEU B 1 60 ? 11.93 22.234 -12.352 1 30.06 60 LEU B CA 1
ATOM 2078 C C . LEU B 1 60 ? 10.5 22.766 -12.289 1 30.06 60 LEU B C 1
ATOM 2080 O O . LEU B 1 60 ? 10.062 23.25 -11.25 1 30.06 60 LEU B O 1
ATOM 2084 N N . PRO B 1 61 ? 10 23.234 -13.383 1 28.98 61 PRO B N 1
ATOM 2085 C CA . PRO B 1 61 ? 8.57 23.531 -13.266 1 28.98 61 PRO B CA 1
ATOM 2086 C C . PRO B 1 61 ? 7.828 22.484 -12.422 1 28.98 61 PRO B C 1
ATOM 2088 O O . PRO B 1 61 ? 7.922 21.281 -12.695 1 28.98 61 PRO B O 1
ATOM 2091 N N . VAL B 1 62 ? 7.812 22.75 -11.172 1 30.28 62 VAL B N 1
ATOM 2092 C CA . VAL B 1 62 ? 6.719 22 -10.57 1 30.28 62 VAL B CA 1
ATOM 2093 C C . VAL B 1 62 ? 5.559 21.891 -11.555 1 30.28 62 VAL B C 1
ATOM 2095 O O . VAL B 1 62 ? 4.965 22.906 -11.945 1 30.28 62 VAL B O 1
ATOM 2098 N N . ARG B 1 63 ? 5.641 21.141 -12.57 1 32.69 63 ARG B N 1
ATOM 2099 C CA . ARG B 1 63 ? 4.309 21 -13.148 1 32.69 63 ARG B CA 1
ATOM 2100 C C . ARG B 1 63 ? 3.229 21.219 -12.094 1 32.69 63 ARG B C 1
ATOM 2102 O O . ARG B 1 63 ? 3.102 20.438 -11.148 1 32.69 63 ARG B O 1
ATOM 2109 N N . GLN B 1 64 ? 2.971 22.391 -11.711 1 33.12 64 GLN B N 1
ATOM 2110 C CA . GLN B 1 64 ? 1.806 22.75 -10.906 1 33.12 64 GLN B CA 1
ATOM 2111 C C . GLN B 1 64 ? 0.659 21.766 -11.148 1 33.12 64 GLN B C 1
ATOM 2113 O O . GLN B 1 64 ? 0.559 21.172 -12.227 1 33.12 64 GLN B O 1
ATOM 2118 N N . MET B 1 65 ? 0.012 21.156 -10.086 1 38.41 65 MET B N 1
ATOM 2119 C CA . MET B 1 65 ? -1.263 20.438 -10 1 38.41 65 MET B CA 1
ATOM 2120 C C . MET B 1 65 ? -2.289 21.062 -10.953 1 38.41 65 MET B C 1
ATOM 2122 O O . MET B 1 65 ? -3.49 20.828 -10.797 1 38.41 65 MET B O 1
ATOM 2126 N N . SER B 1 66 ? -1.927 22.078 -11.68 1 36.81 66 SER B N 1
ATOM 2127 C CA . SER B 1 66 ? -2.986 22.688 -12.469 1 36.81 66 SER B CA 1
ATOM 2128 C C . SER B 1 66 ? -3.705 21.656 -13.336 1 36.81 66 SER B C 1
ATOM 2130 O O . SER B 1 66 ? -4.859 21.859 -13.711 1 36.81 66 SER B O 1
ATOM 2132 N N . GLY B 1 67 ? -3.014 20.703 -13.82 1 40.16 67 GLY B N 1
ATOM 2133 C CA . GLY B 1 67 ? -3.717 19.719 -14.633 1 40.16 67 GLY B CA 1
ATOM 2134 C C . GLY B 1 67 ? -4.66 18.844 -13.836 1 40.16 67 GLY B C 1
ATOM 2135 O O . GLY B 1 67 ? -5.184 17.859 -14.359 1 40.16 67 GLY B O 1
ATOM 2136 N N . GLN B 1 68 ? -4.695 18.922 -12.562 1 44.5 68 GLN B N 1
ATOM 2137 C CA . GLN B 1 68 ? -5.566 18.203 -11.641 1 44.5 68 GLN B CA 1
ATOM 2138 C C . GLN B 1 68 ? -7.035 18.422 -11.984 1 44.5 68 GLN B C 1
ATOM 2140 O O . GLN B 1 68 ? -7.875 17.562 -11.742 1 44.5 68 GLN B O 1
ATOM 2145 N N . ALA B 1 69 ? -7.371 19.688 -12.359 1 45.03 69 ALA B N 1
ATOM 2146 C CA . ALA B 1 69 ? -8.766 20.094 -12.516 1 45.03 69 ALA B CA 1
ATOM 2147 C C . ALA B 1 69 ? -9.477 19.219 -13.547 1 45.03 69 ALA B C 1
ATOM 2149 O O . ALA B 1 69 ? -10.656 18.891 -13.391 1 45.03 69 ALA B O 1
ATOM 2150 N N . ASP B 1 70 ? -8.727 18.797 -14.516 1 50.97 70 ASP B N 1
ATOM 2151 C CA . ASP B 1 70 ? -9.484 18.281 -15.656 1 50.97 70 ASP B CA 1
ATOM 2152 C C . ASP B 1 70 ? -9.93 16.844 -15.414 1 50.97 70 ASP B C 1
ATOM 2154 O O . ASP B 1 70 ? -10.977 16.422 -15.906 1 50.97 70 ASP B O 1
ATOM 2158 N N . TYR B 1 71 ? -9.25 16.141 -14.5 1 56.62 71 TYR B N 1
ATOM 2159 C CA . TYR B 1 71 ? -9.656 14.734 -14.406 1 56.62 71 TYR B CA 1
ATOM 2160 C C . TYR B 1 71 ? -11.016 14.609 -13.727 1 56.62 71 TYR B C 1
ATOM 2162 O O . TYR B 1 71 ? -11.742 13.641 -13.961 1 56.62 71 TYR B O 1
ATOM 2170 N N . ALA B 1 72 ? -11.4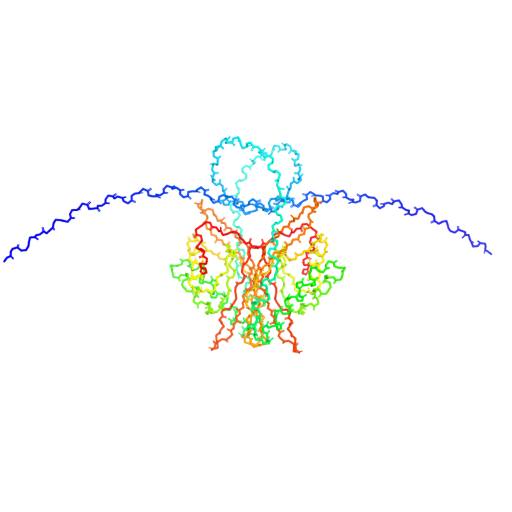06 15.68 -13.055 1 65.69 72 ALA B N 1
ATOM 2171 C CA . ALA B 1 72 ? -12.578 15.555 -12.195 1 65.69 72 ALA B CA 1
ATOM 2172 C C . ALA B 1 72 ? -13.844 16.031 -12.914 1 65.69 72 ALA B C 1
ATOM 2174 O O . ALA B 1 72 ? -14.953 15.852 -12.414 1 65.69 72 ALA B O 1
ATOM 2175 N N . ALA B 1 73 ? -13.664 16.375 -14.078 1 72.94 73 ALA B N 1
ATOM 2176 C CA . ALA B 1 73 ? -14.844 16.953 -14.727 1 72.94 73 ALA B CA 1
ATOM 2177 C C . ALA B 1 73 ? -15.898 15.875 -14.984 1 72.94 73 ALA B C 1
ATOM 2179 O O . ALA B 1 73 ? -17.094 16.156 -14.906 1 72.94 73 ALA B O 1
ATOM 2180 N N . ASN B 1 74 ? -15.523 14.594 -15.109 1 89.25 74 ASN B N 1
ATOM 2181 C CA . ASN B 1 74 ? -16.469 13.523 -15.422 1 89.25 74 ASN B CA 1
ATOM 2182 C C . ASN B 1 74 ? -16.719 12.625 -14.219 1 89.25 74 ASN B C 1
ATOM 2184 O O . ASN B 1 74 ? -17.297 11.547 -14.359 1 89.25 74 ASN B O 1
ATOM 2188 N N . TYR B 1 75 ? -16.406 13.148 -13.062 1 93.69 75 TYR B N 1
ATOM 2189 C CA . TYR B 1 75 ? -16.625 12.375 -11.844 1 93.69 75 TYR B CA 1
ATOM 2190 C C . TYR B 1 75 ? -18.094 12.391 -11.438 1 93.69 75 TYR B C 1
ATOM 2192 O O . TYR B 1 75 ? -18.766 13.406 -11.602 1 93.69 75 TYR B O 1
ATOM 2200 N N . THR B 1 76 ? -18.562 11.219 -10.984 1 95.94 76 THR B N 1
ATOM 2201 C CA . THR B 1 76 ? -19.844 11.18 -10.289 1 95.94 76 THR B CA 1
ATOM 2202 C C . THR B 1 76 ? -19.781 11.977 -8.984 1 95.94 76 THR B C 1
ATOM 2204 O O . THR B 1 76 ? -18.688 12.383 -8.562 1 95.94 76 THR B O 1
ATOM 2207 N N . ALA B 1 77 ? -20.938 12.203 -8.328 1 96.31 77 ALA B N 1
ATOM 2208 C CA . ALA B 1 77 ? -20.984 12.914 -7.055 1 96.31 77 ALA B CA 1
ATOM 2209 C C . ALA B 1 77 ? -20.125 12.211 -5.996 1 96.31 77 ALA B C 1
ATOM 2211 O O . ALA B 1 77 ? -19.406 12.867 -5.242 1 96.31 77 ALA B O 1
ATOM 2212 N N . ASP B 1 78 ? -20.203 10.875 -5.945 1 97.38 78 ASP B N 1
ATOM 2213 C CA . ASP B 1 78 ? -19.422 10.117 -4.973 1 97.38 78 ASP B CA 1
ATOM 2214 C C . ASP B 1 78 ? -17.922 10.203 -5.277 1 97.38 78 ASP B C 1
ATOM 2216 O O . ASP B 1 78 ? -17.109 10.312 -4.363 1 97.38 78 ASP B O 1
ATOM 2220 N N . GLN B 1 79 ? -17.594 10.125 -6.52 1 97.38 79 GLN B N 1
ATOM 2221 C CA . GLN B 1 79 ? -16.188 10.266 -6.891 1 97.38 79 GLN B CA 1
ATOM 2222 C C . GLN B 1 79 ? -15.641 11.633 -6.48 1 97.38 79 GLN B C 1
ATOM 2224 O O . GLN B 1 79 ? -14.523 11.734 -5.977 1 97.38 79 GLN B O 1
ATOM 2229 N N . LYS B 1 80 ? -16.391 12.625 -6.668 1 96.94 80 LYS B N 1
ATOM 2230 C CA . LYS B 1 80 ? -15.992 13.977 -6.266 1 96.94 80 LYS B CA 1
ATOM 2231 C C . LYS B 1 80 ? -15.805 14.062 -4.75 1 96.94 80 LYS B C 1
ATOM 2233 O O . LYS B 1 80 ? -14.859 14.688 -4.273 1 96.94 80 LYS B O 1
ATOM 2238 N N . ALA B 1 81 ? -16.75 13.461 -4.066 1 97.69 81 ALA B N 1
ATOM 2239 C CA . ALA B 1 81 ? -16.688 13.5 -2.607 1 97.69 81 ALA B CA 1
ATOM 2240 C C . ALA B 1 81 ? -15.438 12.789 -2.088 1 97.69 81 ALA B C 1
ATOM 2242 O O . ALA B 1 81 ? -14.789 13.258 -1.155 1 97.69 81 ALA B O 1
ATOM 2243 N N . VAL B 1 82 ? -15.109 11.648 -2.678 1 98.19 82 VAL B N 1
ATOM 2244 C CA . VAL B 1 82 ? -13.922 10.891 -2.275 1 98.19 82 VAL B CA 1
ATOM 2245 C C . VAL B 1 82 ? -12.664 11.672 -2.652 1 98.19 82 VAL B C 1
ATOM 2247 O O . VAL B 1 82 ? -11.711 11.734 -1.87 1 98.19 82 VAL B O 1
ATOM 2250 N N . ASP B 1 83 ? -12.648 12.219 -3.803 1 97 83 ASP B N 1
ATOM 2251 C CA . ASP B 1 83 ? -11.539 13.07 -4.211 1 97 83 ASP B CA 1
ATOM 2252 C C . ASP B 1 83 ? -11.352 14.234 -3.234 1 97 83 ASP B C 1
ATOM 2254 O O . ASP B 1 83 ? -10.227 14.555 -2.852 1 97 83 ASP B O 1
ATOM 2258 N N . ALA B 1 84 ? -12.414 14.844 -2.844 1 96.94 84 ALA B N 1
ATOM 2259 C CA . ALA B 1 84 ? -12.367 15.945 -1.889 1 96.94 84 ALA B CA 1
ATOM 2260 C C . ALA B 1 84 ? -11.828 15.484 -0.538 1 96.94 84 ALA B C 1
ATOM 2262 O O . ALA B 1 84 ? -11.078 16.203 0.119 1 96.94 84 ALA B O 1
ATOM 2263 N N . ALA B 1 85 ? -12.281 14.297 -0.144 1 98.06 85 ALA B N 1
ATOM 2264 C CA . ALA B 1 85 ? -11.766 13.734 1.104 1 98.06 85 ALA B CA 1
ATOM 2265 C C . ALA B 1 85 ? -10.258 13.547 1.04 1 98.06 85 ALA B C 1
ATOM 2267 O O . ALA B 1 85 ? -9.547 13.844 2.004 1 98.06 85 ALA B O 1
ATOM 2268 N N . THR B 1 86 ? -9.773 13.094 -0.044 1 98.06 86 THR B N 1
ATOM 2269 C CA . THR B 1 86 ? -8.344 12.898 -0.227 1 98.06 86 THR B CA 1
ATOM 2270 C C . THR B 1 86 ? -7.605 14.234 -0.247 1 98.06 86 THR B C 1
ATOM 2272 O O . THR B 1 86 ? -6.527 14.367 0.335 1 98.06 86 THR B O 1
ATOM 2275 N N . ARG B 1 87 ? -8.125 15.188 -0.86 1 96.5 87 ARG B N 1
ATOM 2276 C CA . ARG B 1 87 ? -7.527 16.516 -0.883 1 96.5 87 ARG B CA 1
ATOM 2277 C C . ARG B 1 87 ? -7.512 17.141 0.511 1 96.5 87 ARG B C 1
ATOM 2279 O O . ARG B 1 87 ? -6.566 17.828 0.875 1 96.5 87 ARG B O 1
ATOM 2286 N N . ASN B 1 88 ? -8.602 16.906 1.213 1 97.62 88 ASN B N 1
ATOM 2287 C CA . ASN B 1 88 ? -8.617 17.359 2.602 1 97.62 88 ASN B CA 1
ATOM 2288 C C . ASN B 1 88 ? -7.457 16.766 3.395 1 97.62 88 ASN B C 1
ATOM 2290 O O . ASN B 1 88 ? -6.809 17.453 4.176 1 97.62 88 ASN B O 1
ATOM 2294 N N . TRP B 1 89 ? -7.23 15.5 3.24 1 98.44 89 TRP B N 1
ATOM 2295 C CA . TRP B 1 89 ? -6.086 14.844 3.867 1 98.44 89 TRP B CA 1
ATOM 2296 C C . TRP B 1 89 ? -4.785 15.531 3.469 1 98.44 89 TRP B C 1
ATOM 2298 O O . TRP B 1 89 ? -3.98 15.898 4.328 1 98.44 89 TRP B O 1
ATOM 2308 N N . ARG B 1 90 ? -4.555 15.719 2.168 1 97.62 90 ARG B N 1
ATOM 2309 C CA . ARG B 1 90 ? -3.361 16.375 1.632 1 97.62 90 ARG B CA 1
ATOM 2310 C C . ARG B 1 90 ? -3.156 17.75 2.26 1 97.62 90 ARG B C 1
ATOM 2312 O O . ARG B 1 90 ? -2.053 18.062 2.705 1 97.62 90 ARG B O 1
ATOM 2319 N N . ASP B 1 91 ? -4.219 18.516 2.291 1 97.31 91 ASP B N 1
ATOM 2320 C CA . ASP B 1 91 ? -4.133 19.891 2.76 1 97.31 91 ASP B CA 1
ATOM 2321 C C . ASP B 1 91 ? -3.783 19.938 4.246 1 97.31 91 ASP B C 1
ATOM 2323 O O . ASP B 1 91 ? -3.025 20.812 4.68 1 97.31 91 ASP B O 1
ATOM 2327 N N . ASN B 1 92 ? -4.328 19 4.98 1 97.81 92 ASN B N 1
ATOM 2328 C CA . ASN B 1 92 ? -3.988 18.969 6.398 1 97.81 92 ASN B CA 1
ATOM 2329 C C . ASN B 1 92 ? -2.547 18.516 6.621 1 97.81 92 ASN B C 1
ATOM 2331 O O . ASN B 1 92 ? -1.819 19.125 7.414 1 97.81 92 ASN B O 1
ATOM 2335 N N . VAL B 1 93 ? -2.1 17.516 5.941 1 97.94 93 VAL B N 1
ATOM 2336 C CA . VAL B 1 93 ? -0.751 16.984 6.098 1 97.94 93 VAL B CA 1
ATOM 2337 C C . VAL B 1 93 ? 0.274 18.062 5.766 1 97.94 93 VAL B C 1
ATOM 2339 O O . VAL B 1 93 ? 1.309 18.172 6.43 1 97.94 93 VAL B O 1
ATOM 2342 N N . THR B 1 94 ? 0.003 18.922 4.781 1 97.44 94 THR B N 1
ATOM 2343 C CA . THR B 1 94 ? 0.991 19.875 4.281 1 97.44 94 THR B CA 1
ATOM 2344 C C . THR B 1 94 ? 0.687 21.281 4.785 1 97.44 94 THR B C 1
ATOM 2346 O O . THR B 1 94 ? 1.154 22.266 4.207 1 97.44 94 THR B O 1
ATOM 2349 N N . ALA B 1 95 ? -0.133 21.422 5.758 1 97 95 ALA B N 1
ATOM 2350 C CA . ALA B 1 95 ? -0.59 22.719 6.238 1 97 95 ALA B CA 1
ATOM 2351 C C . ALA B 1 95 ? 0.539 23.469 6.934 1 97 95 ALA B C 1
ATOM 2353 O O . ALA B 1 95 ? 0.468 24.688 7.098 1 97 95 ALA B O 1
ATOM 2354 N N . ASN B 1 96 ? 1.533 22.812 7.371 1 95.38 96 ASN B N 1
ATOM 2355 C CA . ASN B 1 96 ? 2.662 23.406 8.078 1 95.38 96 ASN B CA 1
ATOM 2356 C C . ASN B 1 96 ? 2.201 24.203 9.289 1 95.38 96 ASN B C 1
ATOM 2358 O O . ASN B 1 96 ? 2.664 25.328 9.516 1 95.38 96 ASN B O 1
ATOM 2362 N N . THR B 1 97 ? 1.233 23.719 10.016 1 96.12 97 THR B N 1
ATOM 2363 C CA . THR B 1 97 ? 0.736 24.312 11.258 1 96.12 97 THR B CA 1
ATOM 2364 C C . THR B 1 97 ? 0.922 23.344 12.422 1 96.12 97 THR B C 1
ATOM 2366 O O . THR B 1 97 ? 1.077 22.141 12.219 1 96.12 97 THR B O 1
ATOM 2369 N N . GLU B 1 98 ? 0.833 23.859 13.625 1 95.06 98 GLU B N 1
ATOM 2370 C CA . GLU B 1 98 ? 1.048 23.062 14.828 1 95.06 98 GLU B CA 1
ATOM 2371 C C . GLU B 1 98 ? -0.042 22 14.992 1 95.06 98 GLU B C 1
ATOM 2373 O O . GLU B 1 98 ? 0.211 20.922 15.516 1 95.06 98 GLU B O 1
ATOM 2378 N N . ASP B 1 99 ? -1.175 22.266 14.484 1 97.44 99 ASP B N 1
ATOM 2379 C CA . ASP B 1 99 ? -2.297 21.359 14.711 1 97.44 99 ASP B CA 1
ATOM 2380 C C . ASP B 1 99 ? -2.479 20.391 13.539 1 97.44 99 ASP B C 1
ATOM 2382 O O . ASP B 1 99 ? -3.404 19.578 13.539 1 97.44 99 ASP B O 1
ATOM 2386 N N . ALA B 1 100 ? -1.607 20.438 12.57 1 97.81 100 ALA B N 1
ATOM 2387 C CA . ALA B 1 100 ? -1.716 19.594 11.383 1 97.81 100 ALA B CA 1
ATOM 2388 C C . ALA B 1 100 ? -1.764 18.125 11.766 1 97.81 100 ALA B C 1
ATOM 2390 O O . ALA B 1 100 ? -2.607 17.375 11.266 1 97.81 100 ALA B O 1
ATOM 2391 N N . PRO B 1 101 ? -0.953 17.688 12.727 1 98.19 101 PRO B N 1
ATOM 2392 C CA . PRO B 1 101 ? -0.999 16.266 13.062 1 98.19 101 PRO B CA 1
ATOM 2393 C C . PRO B 1 101 ? -2.336 15.844 13.672 1 98.19 101 PRO B C 1
ATOM 2395 O O . PRO B 1 101 ? -2.863 14.773 13.336 1 98.19 101 PRO B O 1
ATOM 2398 N N . LYS B 1 102 ? -2.854 16.672 14.492 1 98.25 102 LYS B N 1
ATOM 2399 C CA . LYS B 1 102 ? -4.137 16.375 15.125 1 98.25 102 LYS B CA 1
ATOM 2400 C C . LYS B 1 102 ? -5.262 16.359 14.094 1 98.25 102 LYS B C 1
ATOM 2402 O O . LYS B 1 102 ? -6.09 15.445 14.094 1 98.25 102 LYS B O 1
ATOM 2407 N N . LYS B 1 103 ? -5.293 17.359 13.266 1 97.94 103 LYS B N 1
ATOM 2408 C CA . LYS B 1 103 ? -6.324 17.438 12.234 1 97.94 103 LYS B CA 1
ATOM 2409 C C . LYS B 1 103 ? -6.223 16.266 11.266 1 97.94 103 LYS B C 1
ATOM 2411 O O . LYS B 1 103 ? -7.242 15.727 10.82 1 97.94 103 LYS B O 1
ATOM 2416 N N . THR B 1 104 ? -5.008 15.867 10.938 1 98.38 104 THR B N 1
ATOM 2417 C CA . THR B 1 104 ? -4.809 14.734 10.047 1 98.38 104 THR B CA 1
ATOM 2418 C C . THR B 1 104 ? -5.293 13.445 10.703 1 98.38 104 THR B C 1
ATOM 2420 O O . THR B 1 104 ? -6.031 12.664 10.094 1 98.38 104 THR B O 1
ATOM 2423 N N . ALA B 1 105 ? -4.91 13.219 11.938 1 98.06 105 ALA B N 1
ATOM 2424 C CA . ALA B 1 105 ? -5.293 12 12.648 1 98.06 105 ALA B CA 1
ATOM 2425 C C . ALA B 1 105 ? -6.812 11.883 12.758 1 98.06 105 ALA B C 1
ATOM 2427 O O . ALA B 1 105 ? -7.355 10.773 12.742 1 98.06 105 ALA B O 1
ATOM 2428 N N . ALA B 1 106 ? -7.496 12.984 12.789 1 97.19 106 ALA B N 1
ATOM 2429 C CA . ALA B 1 106 ? -8.945 13.008 12.961 1 97.19 106 ALA B CA 1
ATOM 2430 C C . ALA B 1 106 ? -9.664 12.539 11.703 1 97.19 106 ALA B C 1
ATOM 2432 O O . ALA B 1 106 ? -10.859 12.258 11.727 1 97.19 106 ALA B O 1
ATOM 2433 N N . ILE B 1 107 ? -8.945 12.461 10.617 1 97.5 107 ILE B N 1
ATOM 2434 C CA . ILE B 1 107 ? -9.516 12.023 9.352 1 97.5 107 ILE B CA 1
ATOM 2435 C C . ILE B 1 107 ? -9.672 10.508 9.344 1 97.5 107 ILE B C 1
ATOM 2437 O O . ILE B 1 107 ? -10.516 9.961 8.633 1 97.5 107 ILE B O 1
ATOM 2441 N N . TYR B 1 108 ? -8.891 9.828 10.102 1 97.88 108 TYR B N 1
ATOM 2442 C CA . TYR B 1 108 ? -8.891 8.375 10.125 1 97.88 108 TYR B CA 1
ATOM 2443 C C . TYR B 1 108 ? -10 7.84 11.031 1 97.88 108 TYR B C 1
ATOM 2445 O O . TYR B 1 108 ? -10.25 8.391 12.102 1 97.88 108 TYR B O 1
ATOM 2453 N N . ALA B 1 109 ? -10.617 6.793 10.531 1 96.62 109 ALA B N 1
ATOM 2454 C CA . ALA B 1 109 ? -11.547 6.062 11.391 1 96.62 109 ALA B CA 1
ATOM 2455 C C . ALA B 1 109 ? -10.82 5.441 12.578 1 96.62 109 ALA B C 1
ATOM 2457 O O . ALA B 1 109 ? -9.609 5.227 12.531 1 96.62 109 ALA B O 1
ATOM 2458 N N . ASP B 1 110 ? -11.57 5.07 13.625 1 93.62 110 ASP B N 1
ATOM 2459 C CA . ASP B 1 110 ? -11.008 4.477 14.828 1 93.62 110 ASP B CA 1
ATOM 2460 C C . ASP B 1 110 ? -10.352 3.129 14.523 1 93.62 110 ASP B C 1
ATOM 2462 O O . ASP B 1 110 ? -9.383 2.744 15.172 1 93.62 110 ASP B O 1
ATOM 2466 N N . ASP B 1 111 ? -10.844 2.451 13.516 1 93.25 111 ASP B N 1
ATOM 2467 C CA . ASP B 1 111 ? -10.352 1.118 13.188 1 93.25 111 ASP B CA 1
ATOM 2468 C C . ASP B 1 111 ? -9.453 1.152 11.953 1 93.25 111 ASP B C 1
ATOM 2470 O O . ASP B 1 111 ? -9.242 0.126 11.305 1 93.25 111 ASP B O 1
ATOM 2474 N N . ALA B 1 112 ? -8.984 2.312 11.633 1 96.75 112 ALA B N 1
ATOM 2475 C CA . ALA B 1 112 ? -8.156 2.451 10.438 1 96.75 112 ALA B CA 1
ATOM 2476 C C . ALA B 1 112 ? -6.805 1.77 10.633 1 96.75 112 ALA B C 1
ATOM 2478 O O . ALA B 1 112 ? -6.297 1.689 11.75 1 96.75 112 ALA B O 1
ATOM 2479 N N . LEU B 1 113 ? -6.242 1.252 9.562 1 97.62 113 LEU B N 1
ATOM 2480 C CA . LEU B 1 113 ? -4.855 0.796 9.5 1 97.62 113 LEU B CA 1
ATOM 2481 C C . LEU B 1 113 ? -4.035 1.676 8.57 1 97.62 113 LEU B C 1
ATOM 2483 O O . LEU B 1 113 ? -4.473 1.982 7.457 1 97.62 113 LEU B O 1
ATOM 2487 N N . PHE B 1 114 ? -2.92 2.096 9.117 1 98.31 114 PHE B N 1
ATOM 2488 C CA . PHE B 1 114 ? -2.07 3.018 8.375 1 98.31 114 PHE B CA 1
ATOM 2489 C C . PHE B 1 114 ? -0.65 2.479 8.266 1 98.31 114 PHE B C 1
ATOM 2491 O O . PHE B 1 114 ? 0.074 2.42 9.258 1 98.31 114 PHE B O 1
ATOM 2498 N N . TRP B 1 115 ? -0.293 2.043 6.996 1 98.25 115 TRP B N 1
ATOM 2499 C CA . TRP B 1 115 ? 1.097 1.794 6.629 1 98.25 115 TRP B CA 1
ATOM 2500 C C . TRP B 1 115 ? 1.756 3.064 6.105 1 98.25 115 TRP B C 1
ATOM 2502 O O . TRP B 1 115 ? 1.549 3.449 4.953 1 98.25 115 TRP B O 1
ATOM 2512 N N . GLY B 1 116 ? 2.568 3.678 6.93 1 98.31 116 GLY B N 1
ATOM 2513 C CA . GLY B 1 116 ? 3.244 4.898 6.52 1 98.31 116 GLY B CA 1
ATOM 2514 C C . GLY B 1 116 ? 4.477 4.641 5.672 1 98.31 116 GLY B C 1
ATOM 2515 O O . GLY B 1 116 ? 5.145 3.619 5.832 1 98.31 116 GLY B O 1
ATOM 2516 N N . THR B 1 117 ? 4.812 5.582 4.914 1 98.38 117 THR B N 1
ATOM 2517 C CA . THR B 1 117 ? 5.879 5.465 3.924 1 98.38 117 THR B CA 1
ATOM 2518 C C . THR B 1 117 ? 7.195 5.078 4.594 1 98.38 117 THR B C 1
ATOM 2520 O O . THR B 1 117 ? 7.973 4.301 4.039 1 98.38 117 THR B O 1
ATOM 2523 N N . VAL B 1 118 ? 7.414 5.559 5.824 1 96.62 118 VAL B N 1
ATOM 2524 C CA . VAL B 1 118 ? 8.75 5.402 6.383 1 96.62 118 VAL B CA 1
ATOM 2525 C C . VAL B 1 118 ? 8.672 4.656 7.715 1 96.62 118 VAL B C 1
ATOM 2527 O O . VAL B 1 118 ? 9.594 4.734 8.531 1 96.62 118 VAL B O 1
ATOM 2530 N N . SER B 1 119 ? 7.516 4.035 7.949 1 96 119 SER B N 1
ATOM 2531 C CA . SER B 1 119 ? 7.348 3.342 9.219 1 96 119 SER B CA 1
ATOM 2532 C C . SER B 1 119 ? 7.355 1.829 9.031 1 96 119 SER B C 1
ATOM 2534 O O . SER B 1 119 ? 6.672 1.305 8.148 1 96 119 SER B O 1
ATOM 2536 N N . GLU B 1 120 ? 7.965 1.118 9.883 1 95 120 GLU B N 1
ATOM 2537 C CA . GLU B 1 120 ? 7.965 -0.342 9.898 1 95 120 GLU B CA 1
ATOM 2538 C C . GLU B 1 120 ? 6.703 -0.888 10.562 1 95 120 GLU B C 1
ATOM 2540 O O . GLU B 1 120 ? 6.336 -2.045 10.344 1 95 120 GLU B O 1
ATOM 2545 N N . GLU B 1 121 ? 6.18 -0.052 11.344 1 94.25 121 GLU B N 1
ATOM 2546 C CA . GLU B 1 121 ? 5.035 -0.481 12.141 1 94.25 121 GLU B CA 1
ATOM 2547 C C . GLU B 1 121 ? 3.732 0.084 11.586 1 94.25 121 GLU B C 1
ATOM 2549 O O . GLU B 1 121 ? 3.682 1.239 11.164 1 94.25 121 GLU B O 1
ATOM 2554 N N . VAL B 1 122 ? 2.793 -0.798 11.594 1 96.06 122 VAL B N 1
ATOM 2555 C CA . VAL B 1 122 ? 1.455 -0.332 11.25 1 96.06 122 VAL B CA 1
ATOM 2556 C C . VAL B 1 122 ? 0.919 0.575 12.352 1 96.06 122 VAL B C 1
ATOM 2558 O O . VAL B 1 122 ? 1.109 0.297 13.539 1 96.06 122 VAL B O 1
ATOM 2561 N N . ARG B 1 123 ? 0.335 1.703 11.961 1 96.44 123 ARG B N 1
ATOM 2562 C CA . ARG B 1 123 ? -0.354 2.592 12.891 1 96.44 123 ARG B CA 1
ATOM 2563 C C . ARG B 1 123 ? -1.857 2.336 12.875 1 96.44 123 ARG B C 1
ATOM 2565 O O . ARG B 1 123 ? -2.51 2.486 11.844 1 96.44 123 ARG B O 1
ATOM 2572 N N . ASN B 1 124 ? -2.416 1.922 14.062 1 94.69 124 ASN B N 1
ATOM 2573 C CA . ASN B 1 124 ? -3.811 1.497 14.062 1 94.69 124 ASN B CA 1
ATOM 2574 C C . ASN B 1 124 ? -4.598 2.145 15.203 1 94.69 124 ASN B C 1
ATOM 2576 O O . ASN B 1 124 ? -5.648 1.643 15.594 1 94.69 124 ASN B O 1
ATOM 2580 N N . THR B 1 125 ? -4 3.178 15.781 1 93.06 125 THR B N 1
ATOM 2581 C CA . THR B 1 125 ? -4.707 4.027 16.734 1 93.06 125 THR B CA 1
ATOM 2582 C C . THR B 1 125 ? -4.535 5.5 16.375 1 93.06 125 THR B C 1
ATOM 2584 O O . THR B 1 125 ? -3.537 5.879 15.75 1 93.06 125 THR B O 1
ATOM 2587 N N . PRO B 1 126 ? -5.492 6.289 16.859 1 91.69 126 PRO B N 1
ATOM 2588 C CA . PRO B 1 126 ? -5.34 7.723 16.625 1 91.69 126 PRO B CA 1
ATOM 2589 C C . PRO B 1 126 ? -4.02 8.273 17.156 1 91.69 126 PRO B C 1
ATOM 2591 O O . PRO B 1 126 ? -3.402 9.133 16.516 1 91.69 126 PRO B O 1
ATOM 2594 N N . ALA B 1 127 ? -3.576 7.77 18.234 1 94.5 127 ALA B N 1
ATOM 2595 C CA . ALA B 1 127 ? -2.336 8.242 18.828 1 94.5 127 ALA B CA 1
ATOM 2596 C C . ALA B 1 127 ? -1.133 7.902 17.953 1 94.5 127 ALA B C 1
ATOM 2598 O O . ALA B 1 127 ? -0.234 8.727 17.781 1 94.5 127 ALA B O 1
ATOM 2599 N N . HIS B 1 128 ? -1.142 6.691 17.438 1 96.25 128 HIS B N 1
ATOM 2600 C CA . HIS B 1 128 ? -0.024 6.285 16.594 1 96.25 128 HIS B CA 1
ATOM 2601 C C . HIS B 1 128 ? -0.034 7.035 15.266 1 96.25 128 HIS B C 1
ATOM 2603 O O . HIS B 1 128 ? 1.025 7.344 14.719 1 96.25 128 HIS B O 1
ATOM 2609 N N . VAL B 1 129 ? -1.247 7.289 14.727 1 97.44 129 VAL B N 1
ATOM 2610 C CA . VAL B 1 129 ? -1.358 8.094 13.516 1 97.44 129 VAL B CA 1
ATOM 2611 C C . VAL B 1 129 ? -0.847 9.508 13.781 1 97.44 129 VAL B C 1
ATOM 2613 O O . VAL B 1 129 ? -0.074 10.055 12.992 1 97.44 129 VAL B O 1
ATOM 2616 N N . TYR B 1 130 ? -1.21 10.078 14.922 1 97.38 130 TYR B N 1
ATOM 2617 C CA . TYR B 1 130 ? -0.732 11.398 15.32 1 97.38 130 TYR B CA 1
ATOM 2618 C C . TYR B 1 130 ? 0.791 11.438 15.367 1 97.38 130 TYR B C 1
ATOM 2620 O O . TYR B 1 130 ? 1.41 12.352 14.82 1 97.38 130 TYR B O 1
ATOM 2628 N N . ASP B 1 131 ? 1.367 10.438 15.977 1 96.69 131 ASP B N 1
ATOM 2629 C CA . ASP B 1 131 ? 2.818 10.414 16.141 1 96.69 131 ASP B CA 1
ATOM 2630 C C . ASP B 1 131 ? 3.52 10.414 14.781 1 96.69 131 ASP B C 1
ATOM 2632 O O . ASP B 1 131 ? 4.566 11.047 14.617 1 96.69 131 ASP B O 1
ATOM 2636 N N . TYR B 1 132 ? 2.973 9.719 13.891 1 97.75 132 TYR B N 1
ATOM 2637 C CA . TYR B 1 132 ? 3.551 9.656 12.547 1 97.75 132 TYR B CA 1
ATOM 2638 C C . TYR B 1 132 ? 3.514 11.023 11.875 1 97.75 132 TYR B C 1
ATOM 2640 O O . TYR B 1 132 ? 4.535 11.5 11.375 1 97.75 132 TYR B O 1
ATOM 2648 N N . PHE B 1 133 ? 2.375 11.625 11.93 1 98 133 PHE B N 1
ATOM 2649 C CA . PHE B 1 133 ? 2.227 12.883 11.195 1 98 133 PHE B CA 1
ATOM 2650 C C . PHE B 1 133 ? 2.848 14.039 11.969 1 98 133 PHE B C 1
ATOM 2652 O O . PHE B 1 133 ? 3.146 15.086 11.398 1 98 133 PHE B O 1
ATOM 2659 N N . ASP B 1 134 ? 3.01 13.875 13.266 1 97.44 134 ASP B N 1
ATOM 2660 C CA . ASP B 1 134 ? 3.773 14.859 14.031 1 97.44 134 ASP B CA 1
ATOM 2661 C C . ASP B 1 134 ? 5.219 14.93 13.547 1 97.44 134 ASP B C 1
ATOM 2663 O O . ASP B 1 134 ? 5.797 16.016 13.461 1 97.44 134 ASP B O 1
ATOM 2667 N N . PHE B 1 135 ? 5.793 13.805 13.273 1 95.38 135 PHE B N 1
ATOM 2668 C CA . PHE B 1 135 ? 7.133 13.75 12.695 1 95.38 135 PHE B CA 1
ATOM 2669 C C . PHE B 1 135 ? 7.188 14.508 11.375 1 95.38 135 PHE B C 1
ATOM 2671 O O . PHE B 1 135 ? 8.086 15.328 11.164 1 95.38 135 PHE B O 1
ATOM 2678 N N . PHE B 1 136 ? 6.234 14.375 10.492 1 93.44 136 PHE B N 1
ATOM 2679 C CA . PHE B 1 136 ? 6.199 14.984 9.172 1 93.44 136 PHE B CA 1
ATOM 2680 C C . PHE B 1 136 ? 5.918 16.469 9.273 1 93.44 136 PHE B C 1
ATOM 2682 O O . PHE B 1 136 ? 6.465 17.266 8.5 1 93.44 136 PHE B O 1
ATOM 2689 N N . ALA B 1 137 ? 5.031 16.844 10.211 1 93 137 ALA B N 1
ATOM 2690 C CA . ALA B 1 137 ? 4.668 18.25 10.375 1 93 137 ALA B CA 1
ATOM 2691 C C . ALA B 1 137 ? 5.875 19.078 10.789 1 93 137 ALA B C 1
ATOM 2693 O O . ALA B 1 137 ? 5.875 20.297 10.641 1 93 137 ALA B O 1
ATOM 2694 N N . ARG B 1 138 ? 6.91 18.484 11.266 1 92.19 138 ARG B N 1
ATOM 2695 C CA . ARG B 1 138 ? 8.094 19.188 11.742 1 92.19 138 ARG B CA 1
ATOM 2696 C C . ARG B 1 138 ? 9.117 19.359 10.633 1 92.19 138 ARG B C 1
ATOM 2698 O O . ARG B 1 138 ? 10.148 20.016 10.82 1 92.19 138 ARG B O 1
ATOM 2705 N N . MET B 1 139 ? 8.828 18.828 9.508 1 93.19 139 MET B N 1
ATOM 2706 C CA . MET B 1 139 ? 9.734 18.969 8.375 1 93.19 139 MET B CA 1
ATOM 2707 C C . MET B 1 139 ? 9.578 20.344 7.734 1 93.19 139 MET B C 1
ATOM 2709 O O . MET B 1 139 ? 8.484 20.719 7.309 1 93.19 139 MET B O 1
ATOM 2713 N N . PRO B 1 140 ? 10.68 21.047 7.605 1 94.44 140 PRO B N 1
ATOM 2714 C CA . PRO B 1 140 ? 10.57 22.406 7.102 1 94.44 140 PRO B CA 1
ATOM 2715 C C . PRO B 1 140 ? 10.078 22.469 5.656 1 94.44 140 PRO B C 1
ATOM 2717 O O . PRO B 1 140 ? 10.57 21.734 4.801 1 94.44 140 PRO B O 1
ATOM 2720 N N . LYS B 1 141 ? 9.086 23.297 5.406 1 96.19 141 LYS B N 1
ATOM 2721 C CA . LYS B 1 141 ? 8.555 23.609 4.082 1 96.19 141 LYS B CA 1
ATOM 2722 C C . LYS B 1 141 ? 7.938 22.359 3.441 1 96.19 141 LYS B C 1
ATOM 2724 O O . LYS B 1 141 ? 8.055 22.156 2.23 1 96.19 141 LYS B O 1
ATOM 2729 N N . LEU B 1 142 ? 7.426 21.5 4.23 1 96.88 142 LEU B N 1
ATOM 2730 C CA . LEU B 1 142 ? 6.766 20.312 3.701 1 96.88 142 LEU B CA 1
ATOM 2731 C C . LEU B 1 142 ? 5.668 20.688 2.715 1 96.88 142 LEU B C 1
ATOM 2733 O O . LEU B 1 142 ? 4.84 21.562 3.004 1 96.88 142 LEU B O 1
ATOM 2737 N N . SER B 1 143 ? 5.672 20.047 1.536 1 97.31 143 SER B N 1
ATOM 2738 C CA . SER B 1 143 ? 4.664 20.266 0.502 1 97.31 143 SER B CA 1
ATOM 2739 C C . SER B 1 143 ? 4.496 19.016 -0.365 1 97.31 143 SER B C 1
ATOM 2741 O O . SER B 1 143 ? 5.363 18.141 -0.381 1 97.31 143 SER B O 1
ATOM 2743 N N . MET B 1 144 ? 3.365 18.906 -0.896 1 97.12 144 MET B N 1
ATOM 2744 C CA . MET B 1 144 ? 3.164 17.938 -1.969 1 97.12 144 MET B CA 1
ATOM 2745 C C . MET B 1 144 ? 3.355 18.578 -3.334 1 97.12 144 MET B C 1
ATOM 2747 O O . MET B 1 144 ? 2.51 19.359 -3.781 1 97.12 144 MET B O 1
ATOM 2751 N N . VAL B 1 145 ? 4.363 18.219 -4.039 1 97.56 145 VAL B N 1
ATOM 2752 C CA . VAL B 1 145 ? 4.766 18.969 -5.227 1 97.56 145 VAL B CA 1
ATOM 2753 C C . VAL B 1 145 ? 4.258 18.266 -6.48 1 97.56 145 VAL B C 1
ATOM 2755 O O . VAL B 1 145 ? 4.277 18.844 -7.574 1 97.56 145 VAL B O 1
ATOM 2758 N N . ALA B 1 146 ? 3.836 17.047 -6.371 1 96.44 146 ALA B N 1
ATOM 2759 C CA . ALA B 1 146 ? 3.168 16.312 -7.445 1 96.44 146 ALA B CA 1
ATOM 2760 C C . ALA B 1 146 ? 2.09 15.391 -6.891 1 96.44 146 ALA B C 1
ATOM 2762 O O . ALA B 1 146 ? 2.229 14.852 -5.789 1 96.44 146 ALA B O 1
ATOM 2763 N N . TYR B 1 147 ? 1.05 15.242 -7.637 1 95.31 147 TYR B N 1
ATOM 2764 C CA . TYR B 1 147 ? -0.112 14.438 -7.27 1 95.31 147 TYR B CA 1
ATOM 2765 C C . TYR B 1 147 ? -0.797 13.875 -8.508 1 95.31 147 TYR B C 1
ATOM 2767 O O . TYR B 1 147 ? -1.278 14.625 -9.359 1 95.31 147 TYR B O 1
ATOM 2775 N N . ASP B 1 148 ? -0.763 12.555 -8.641 1 93.75 148 ASP B N 1
ATOM 2776 C CA . ASP B 1 148 ? -1.29 11.844 -9.797 1 93.75 148 ASP B CA 1
ATOM 2777 C C . ASP B 1 148 ? -2.188 10.68 -9.375 1 93.75 148 ASP B C 1
ATOM 2779 O O . ASP B 1 148 ? -1.768 9.523 -9.398 1 93.75 148 ASP B O 1
ATOM 2783 N N . PRO B 1 149 ? -3.408 10.977 -9.031 1 94.56 149 PRO B N 1
ATOM 2784 C CA . PRO B 1 149 ? -4.34 9.93 -8.617 1 94.56 149 PRO B CA 1
ATOM 2785 C C . PRO B 1 149 ? -5.059 9.281 -9.805 1 94.56 149 PRO B C 1
ATOM 2787 O O . PRO B 1 149 ? -5.352 9.953 -10.797 1 94.56 149 PRO B O 1
ATOM 2790 N N . ALA B 1 150 ? -5.332 7.961 -9.688 1 93.94 150 ALA B N 1
ATOM 2791 C CA . ALA B 1 150 ? -6.371 7.359 -10.516 1 93.94 150 ALA B CA 1
ATOM 2792 C C . ALA B 1 150 ? -7.758 7.832 -10.094 1 93.94 150 ALA B C 1
ATOM 2794 O O . ALA B 1 150 ? -7.938 8.32 -8.977 1 93.94 150 ALA B O 1
ATOM 2795 N N . PRO B 1 151 ? -8.703 7.762 -11 1 94.81 151 PRO B N 1
ATOM 2796 C CA . PRO B 1 151 ? -10.062 8.086 -10.547 1 94.81 151 PRO B CA 1
ATOM 2797 C C . PRO B 1 151 ? -10.5 7.242 -9.352 1 94.81 151 PRO B C 1
ATOM 2799 O O . PRO B 1 151 ? -10.188 6.051 -9.281 1 94.81 151 PRO B O 1
ATOM 2802 N N . PRO B 1 152 ? -11.148 7.906 -8.414 1 97.25 152 PRO B N 1
ATOM 2803 C CA . PRO B 1 152 ? -11.695 7.09 -7.328 1 97.25 152 PRO B CA 1
ATOM 2804 C C . PRO B 1 152 ? -12.617 5.98 -7.828 1 97.25 152 PRO B C 1
ATOM 2806 O O . PRO B 1 152 ? -13.391 6.191 -8.766 1 97.25 152 PRO B O 1
ATOM 2809 N N . ARG B 1 153 ? -12.555 4.836 -7.262 1 97.06 153 ARG B N 1
ATOM 2810 C CA . ARG B 1 153 ? -13.445 3.711 -7.547 1 97.06 153 ARG B CA 1
ATOM 2811 C C . ARG B 1 153 ? -14.445 3.512 -6.418 1 97.06 153 ARG B C 1
ATOM 2813 O O . ARG B 1 153 ? -14.062 3.295 -5.27 1 97.06 153 ARG B O 1
ATOM 2820 N N . ILE B 1 154 ? -15.719 3.59 -6.836 1 96.75 154 ILE B N 1
ATOM 2821 C CA . ILE B 1 154 ? -16.797 3.535 -5.855 1 96.75 154 ILE B CA 1
ATOM 2822 C C . ILE B 1 154 ? -17.406 2.137 -5.84 1 96.75 154 ILE B C 1
ATOM 2824 O O . ILE B 1 154 ? -17.797 1.613 -6.883 1 96.75 154 ILE B O 1
ATOM 2828 N N . HIS B 1 155 ? -17.422 1.578 -4.625 1 94.56 155 HIS B N 1
ATOM 2829 C CA . HIS B 1 155 ? -18.047 0.278 -4.383 1 94.56 155 HIS B CA 1
ATOM 2830 C C . HIS B 1 155 ? -19.109 0.368 -3.297 1 94.56 155 HIS B C 1
ATOM 2832 O O . HIS B 1 155 ? -18.891 -0.063 -2.162 1 94.56 155 HIS B O 1
ATOM 2838 N N . GLY B 1 156 ? -20.375 0.933 -3.738 1 93.44 156 GLY B N 1
ATOM 2839 C CA . GLY B 1 156 ? -21.391 1.147 -2.725 1 93.44 156 GLY B CA 1
ATOM 2840 C C . GLY B 1 156 ? -20.969 2.125 -1.646 1 93.44 156 GLY B C 1
ATOM 2841 O O . GLY B 1 156 ? -20.609 3.268 -1.941 1 93.44 156 GLY B O 1
ATOM 2842 N N . ASP B 1 157 ? -20.828 1.616 -0.429 1 96.31 157 ASP B N 1
ATOM 2843 C CA . ASP B 1 157 ? -20.469 2.457 0.709 1 96.31 157 ASP B CA 1
ATOM 2844 C C . ASP B 1 157 ? -18.984 2.375 1.004 1 96.31 157 ASP B C 1
ATOM 2846 O O . ASP B 1 157 ? -18.547 2.705 2.107 1 96.31 157 ASP B O 1
ATOM 2850 N N . PHE B 1 158 ? -18.281 1.912 0.005 1 97.06 158 PHE B N 1
ATOM 2851 C CA . PHE B 1 158 ? -16.828 1.837 0.086 1 97.06 158 PHE B CA 1
ATOM 2852 C C . PHE B 1 158 ? -16.188 2.434 -1.16 1 97.06 158 PHE B C 1
ATOM 2854 O O . PHE B 1 158 ? -16.812 2.496 -2.219 1 97.06 158 PHE B O 1
ATOM 2861 N N . ALA B 1 159 ? -14.992 2.916 -0.955 1 98.06 159 ALA B N 1
ATOM 2862 C CA . ALA B 1 159 ? -14.273 3.5 -2.086 1 98.06 159 ALA B CA 1
ATOM 2863 C C . ALA B 1 159 ? -12.766 3.314 -1.935 1 98.06 159 ALA B C 1
ATOM 2865 O O . ALA B 1 159 ? -12.258 3.225 -0.816 1 98.06 159 ALA B O 1
ATOM 2866 N N . ILE B 1 160 ? -12.125 3.201 -3.02 1 98.5 160 ILE B N 1
ATOM 2867 C CA . ILE B 1 160 ? -10.672 3.168 -3.07 1 98.5 160 ILE B CA 1
ATOM 2868 C C . ILE B 1 160 ? -10.156 4.324 -3.924 1 98.5 160 ILE B C 1
ATOM 2870 O O . ILE B 1 160 ? -10.688 4.59 -5.004 1 98.5 160 ILE B O 1
ATOM 2874 N N . HIS B 1 161 ? -9.242 5.027 -3.451 1 98.5 161 HIS B N 1
ATOM 2875 C CA . HIS B 1 161 ? -8.516 6.078 -4.156 1 98.5 161 HIS B CA 1
ATOM 2876 C C . HIS B 1 161 ? -7.012 5.828 -4.109 1 98.5 161 HIS B C 1
ATOM 2878 O O . HIS B 1 161 ? -6.41 5.836 -3.033 1 98.5 161 HIS B O 1
ATOM 2884 N N . ALA B 1 162 ? -6.422 5.559 -5.285 1 98.25 162 ALA B N 1
ATOM 2885 C CA . ALA B 1 162 ? -5.008 5.203 -5.363 1 98.25 162 ALA B CA 1
ATOM 2886 C C . ALA B 1 162 ? -4.285 6.055 -6.398 1 98.25 162 ALA B C 1
ATOM 2888 O O . ALA B 1 162 ? -4.918 6.656 -7.273 1 98.25 162 ALA B O 1
ATOM 2889 N N . GLY B 1 163 ? -3.006 6.156 -6.223 1 97.19 163 GLY B N 1
ATOM 2890 C CA . GLY B 1 163 ? -2.18 6.941 -7.129 1 97.19 163 GLY B CA 1
ATOM 2891 C C . GLY B 1 163 ? -0.77 7.156 -6.609 1 97.19 163 GLY B C 1
ATOM 2892 O O . GLY B 1 163 ? -0.248 6.336 -5.852 1 97.19 163 GLY B O 1
ATOM 2893 N N . ALA B 1 164 ? -0.2 8.219 -7.129 1 97.69 164 ALA B N 1
ATOM 2894 C CA . ALA B 1 164 ? 1.148 8.594 -6.715 1 97.69 164 ALA B CA 1
ATOM 2895 C C . ALA B 1 164 ? 1.199 10.062 -6.285 1 97.69 164 ALA B C 1
ATOM 2897 O O . ALA B 1 164 ? 0.381 10.867 -6.727 1 97.69 164 ALA B O 1
ATOM 2898 N N . TYR B 1 165 ? 2.039 10.297 -5.375 1 97.81 165 TYR B N 1
ATOM 2899 C CA . TYR B 1 165 ? 2.311 11.664 -4.961 1 97.81 165 TYR B CA 1
ATOM 2900 C C . TYR B 1 165 ? 3.785 11.852 -4.633 1 97.81 165 TYR B C 1
ATOM 2902 O O . TYR B 1 165 ? 4.504 10.883 -4.395 1 97.81 165 TYR B O 1
ATOM 2910 N N . THR B 1 166 ? 4.254 13.117 -4.715 1 98.25 166 THR B N 1
ATOM 2911 C CA . THR B 1 166 ? 5.617 13.492 -4.355 1 98.25 166 THR B CA 1
ATOM 2912 C C . THR B 1 166 ? 5.617 14.547 -3.256 1 98.25 166 THR B C 1
ATOM 2914 O O . THR B 1 166 ? 4.988 15.602 -3.396 1 98.25 166 THR B O 1
ATOM 2917 N N . PHE B 1 167 ? 6.23 14.242 -2.24 1 97.88 167 PHE B N 1
ATOM 2918 C CA . PHE B 1 167 ? 6.422 15.203 -1.158 1 97.88 167 PHE B CA 1
ATOM 2919 C C . PHE B 1 167 ? 7.809 15.828 -1.231 1 97.88 167 PHE B C 1
ATOM 2921 O O . PHE B 1 167 ? 8.758 15.195 -1.693 1 97.88 167 PHE B O 1
ATOM 2928 N N . ALA B 1 168 ? 7.898 17.062 -0.791 1 97.31 168 ALA B N 1
ATOM 2929 C CA . ALA B 1 168 ? 9.156 17.781 -0.711 1 97.31 168 ALA B CA 1
ATOM 2930 C C . ALA B 1 168 ? 9.281 18.531 0.615 1 97.31 168 ALA B C 1
ATOM 2932 O O . ALA B 1 168 ? 8.273 18.938 1.203 1 97.31 168 ALA B O 1
ATOM 2933 N N . TRP B 1 169 ? 10.461 18.719 1.034 1 96.75 169 TRP B N 1
ATOM 2934 C CA . TRP B 1 169 ? 10.781 19.484 2.244 1 96.75 169 TRP B CA 1
ATOM 2935 C C . TRP B 1 169 ? 12.227 19.969 2.211 1 96.75 169 TRP B C 1
ATOM 2937 O O . TRP B 1 169 ? 13.023 19.531 1.38 1 96.75 169 TRP B O 1
ATOM 2947 N N . ALA B 1 170 ? 12.523 20.859 3.055 1 96.06 170 ALA B N 1
ATOM 2948 C CA . ALA B 1 170 ? 13.891 21.375 3.15 1 96.06 170 ALA B CA 1
ATOM 2949 C C . ALA B 1 170 ? 14.734 20.516 4.09 1 96.06 170 ALA B C 1
ATOM 2951 O O . ALA B 1 170 ? 14.352 20.281 5.238 1 96.06 170 ALA B O 1
ATOM 2952 N N . GLY B 1 171 ? 15.82 20.078 3.631 1 91.81 171 GLY B N 1
ATOM 2953 C CA . GLY B 1 171 ? 16.766 19.344 4.469 1 91.81 171 GLY B CA 1
ATOM 2954 C C . GLY B 1 171 ? 17.547 20.25 5.406 1 91.81 171 GLY B C 1
ATOM 2955 O O . GLY B 1 171 ? 17.297 21.453 5.465 1 91.81 171 GLY B O 1
ATOM 2956 N N . ALA B 1 172 ? 18.422 19.625 6.168 1 88.75 172 ALA B N 1
ATOM 2957 C CA . ALA B 1 172 ? 19.219 20.344 7.152 1 88.75 172 ALA B CA 1
ATOM 2958 C C . ALA B 1 172 ? 20.078 21.438 6.484 1 88.75 172 ALA B C 1
ATOM 2960 O O . ALA B 1 172 ? 20.344 22.469 7.082 1 88.75 172 ALA B O 1
ATOM 2961 N N . ASP B 1 173 ? 20.453 21.172 5.25 1 93.06 173 ASP B N 1
ATOM 2962 C CA . ASP B 1 173 ? 21.281 22.109 4.516 1 93.06 173 ASP B CA 1
ATOM 2963 C C . ASP B 1 173 ? 20.438 23.188 3.85 1 93.06 173 ASP B C 1
ATOM 2965 O O . ASP B 1 173 ? 20.953 24.078 3.174 1 93.06 173 ASP B O 1
ATOM 2969 N N . GLY B 1 174 ? 19.219 23.031 3.988 1 92.56 174 GLY B N 1
ATOM 2970 C CA . GLY B 1 174 ? 18.328 24 3.385 1 92.56 174 GLY B CA 1
ATOM 2971 C C . GLY B 1 174 ? 17.906 23.625 1.974 1 92.56 174 GLY B C 1
ATOM 2972 O O . GLY B 1 174 ? 17 24.25 1.409 1 92.56 174 GLY B O 1
ATOM 2973 N N . ALA B 1 175 ? 18.578 22.672 1.431 1 95.25 175 ALA B N 1
ATOM 2974 C CA . ALA B 1 175 ? 18.219 22.234 0.086 1 95.25 175 ALA B CA 1
ATOM 2975 C C . ALA B 1 175 ? 16.953 21.391 0.104 1 95.25 175 ALA B C 1
ATOM 2977 O O . ALA B 1 175 ? 16.719 20.625 1.047 1 95.25 175 ALA B O 1
ATOM 2978 N N . MET B 1 176 ? 16.203 21.562 -0.992 1 96.25 176 MET B N 1
ATOM 2979 C CA . MET B 1 176 ? 14.961 20.797 -1.076 1 96.25 176 MET B CA 1
ATOM 2980 C C . MET B 1 176 ? 15.242 19.344 -1.429 1 96.25 176 MET B C 1
ATOM 2982 O O . MET B 1 176 ? 16.109 19.062 -2.262 1 96.25 176 MET B O 1
ATOM 2986 N N . THR B 1 177 ? 14.547 18.516 -0.697 1 95.31 177 THR B N 1
ATOM 2987 C CA . THR B 1 177 ? 14.555 17.078 -0.94 1 95.31 177 THR B CA 1
ATOM 2988 C C . THR B 1 177 ? 13.148 16.578 -1.273 1 95.31 177 THR B C 1
ATOM 2990 O O . THR B 1 177 ? 12.156 17.141 -0.79 1 95.31 177 THR B O 1
ATOM 2993 N N . GLU B 1 178 ? 13.078 15.586 -2.158 1 96.62 178 GLU B N 1
ATOM 2994 C CA . GLU B 1 178 ? 11.781 15.055 -2.553 1 96.62 178 GLU B CA 1
ATOM 2995 C C . GLU B 1 178 ? 11.734 13.531 -2.404 1 96.62 178 GLU B C 1
ATOM 2997 O O . GLU B 1 178 ? 12.773 12.867 -2.479 1 96.62 178 GLU B O 1
ATOM 3002 N N . THR B 1 179 ? 10.578 13.062 -2.119 1 96.19 179 THR B N 1
ATOM 3003 C CA . THR B 1 179 ? 10.305 11.633 -2.156 1 96.19 179 THR B CA 1
ATOM 3004 C C . THR B 1 179 ? 9.023 11.344 -2.932 1 96.19 179 THR B C 1
ATOM 3006 O O . THR B 1 179 ? 7.961 11.875 -2.602 1 96.19 179 THR B O 1
ATOM 3009 N N . ARG B 1 180 ? 9.148 10.57 -4 1 97.88 180 ARG B N 1
ATOM 3010 C CA . ARG B 1 180 ? 7.977 10.062 -4.711 1 97.88 180 ARG B CA 1
ATOM 3011 C C . ARG B 1 180 ? 7.441 8.797 -4.043 1 97.88 180 ARG B C 1
ATOM 3013 O O . ARG B 1 180 ? 8.211 7.906 -3.684 1 97.88 180 ARG B O 1
ATOM 3020 N N . ALA B 1 181 ? 6.141 8.781 -3.84 1 98.56 181 ALA B N 1
ATOM 3021 C CA . ALA B 1 181 ? 5.5 7.656 -3.17 1 98.56 181 ALA B CA 1
ATOM 3022 C C . ALA B 1 181 ? 4.203 7.266 -3.873 1 98.56 181 ALA B C 1
ATOM 3024 O O . ALA B 1 181 ? 3.682 8.023 -4.695 1 98.56 181 ALA B O 1
ATOM 3025 N N . ARG B 1 182 ? 3.74 6.074 -3.65 1 98.56 182 ARG B N 1
ATOM 3026 C CA . ARG B 1 182 ? 2.43 5.574 -4.051 1 98.56 182 ARG B CA 1
ATOM 3027 C C . ARG B 1 182 ? 1.493 5.477 -2.85 1 98.56 182 ARG B C 1
ATOM 3029 O O . ARG B 1 182 ? 1.94 5.254 -1.723 1 98.56 182 ARG B O 1
ATOM 3036 N N . PHE B 1 183 ? 0.218 5.656 -3.188 1 98.69 183 PHE B N 1
ATOM 3037 C CA . PHE B 1 183 ? -0.731 5.57 -2.084 1 98.69 183 PHE B CA 1
ATOM 3038 C C . PHE B 1 183 ? -1.968 4.781 -2.494 1 98.69 183 PHE B C 1
ATOM 3040 O O . PHE B 1 183 ? -2.34 4.766 -3.67 1 98.69 183 PHE B O 1
ATOM 3047 N N . THR B 1 184 ? -2.518 4.062 -1.592 1 98.81 184 THR B N 1
ATOM 3048 C CA . THR B 1 184 ? -3.854 3.48 -1.605 1 98.81 184 THR B CA 1
ATOM 3049 C C . THR B 1 184 ? -4.637 3.895 -0.363 1 98.81 184 THR B C 1
ATOM 3051 O O . THR B 1 184 ? -4.262 3.547 0.758 1 98.81 184 THR B O 1
ATOM 3054 N N . PHE B 1 185 ? -5.695 4.668 -0.615 1 98.81 185 PHE B N 1
ATOM 3055 C CA . PHE B 1 185 ? -6.676 5.012 0.411 1 98.81 185 PHE B CA 1
ATOM 3056 C C . PHE B 1 185 ? -7.949 4.199 0.236 1 98.81 185 PHE B C 1
ATOM 3058 O O . PHE B 1 185 ? -8.414 3.996 -0.888 1 98.81 185 PHE B O 1
ATOM 3065 N N . ALA B 1 186 ? -8.508 3.738 1.376 1 98.69 186 ALA B N 1
ATOM 3066 C CA . ALA B 1 186 ? -9.875 3.211 1.369 1 98.69 186 ALA B CA 1
ATOM 3067 C C . ALA B 1 186 ? -10.781 4.02 2.293 1 98.69 186 ALA B C 1
ATOM 3069 O O . ALA B 1 186 ? -10.367 4.422 3.383 1 98.69 186 ALA B O 1
ATOM 3070 N N . TYR B 1 187 ? -11.938 4.25 1.777 1 98.5 187 TYR B N 1
ATOM 3071 C CA . TYR B 1 187 ? -12.938 5.031 2.494 1 98.5 187 TYR B CA 1
ATOM 3072 C C . TYR B 1 187 ? -14.211 4.219 2.721 1 98.5 187 TYR B C 1
ATOM 3074 O O . TYR B 1 187 ? -14.609 3.428 1.862 1 98.5 187 TYR B O 1
ATOM 3082 N N . ARG B 1 188 ? -14.797 4.445 3.84 1 98 188 ARG B N 1
ATOM 3083 C CA . ARG B 1 188 ? -16.125 3.936 4.172 1 98 188 ARG B CA 1
ATOM 3084 C C . ARG B 1 188 ? -17.109 5.078 4.398 1 98 188 ARG B C 1
ATOM 3086 O O . ARG B 1 188 ? -16.766 6.086 5.023 1 98 188 ARG B O 1
ATOM 3093 N N . ARG B 1 189 ? -18.266 4.883 3.85 1 97.19 189 ARG B N 1
ATOM 3094 C CA . ARG B 1 189 ? -19.297 5.883 4.098 1 97.19 189 ARG B CA 1
ATOM 3095 C C . ARG B 1 189 ? -19.922 5.691 5.473 1 97.19 189 ARG B C 1
ATOM 3097 O O . ARG B 1 189 ? -20.438 4.609 5.781 1 97.19 189 ARG B O 1
ATOM 3104 N N . GLU B 1 190 ? -19.797 6.645 6.297 1 95.75 190 GLU B N 1
ATOM 3105 C CA . GLU B 1 190 ? -20.422 6.691 7.613 1 95.75 190 GLU B CA 1
ATOM 3106 C C . GLU B 1 190 ? -21.219 7.98 7.801 1 95.75 190 GLU B C 1
ATOM 3108 O O . GLU B 1 190 ? -20.656 9.078 7.746 1 95.75 190 GLU B O 1
ATOM 3113 N N . ASN B 1 191 ? -22.531 7.816 8.031 1 95.44 191 ASN B N 1
ATOM 3114 C CA . ASN B 1 191 ? -23.406 8.961 8.242 1 95.44 191 ASN B CA 1
ATOM 3115 C C . ASN B 1 191 ? -23.266 10 7.133 1 95.44 191 ASN B C 1
ATOM 3117 O O . ASN B 1 191 ? -23.094 11.188 7.402 1 95.44 191 ASN B O 1
ATOM 3121 N N . GLY B 1 192 ? -23.109 9.539 5.984 1 95.31 192 GLY B N 1
ATOM 3122 C CA . GLY B 1 192 ? -23.109 10.398 4.812 1 95.31 192 GLY B CA 1
ATOM 3123 C C . GLY B 1 192 ? -21.734 10.984 4.52 1 95.31 192 GLY B C 1
ATOM 3124 O O . GLY B 1 192 ? -21.578 11.75 3.562 1 95.31 192 GLY B O 1
ATOM 3125 N N . LYS B 1 193 ? -20.766 10.57 5.262 1 96.5 193 LYS B N 1
ATOM 3126 C CA . LYS B 1 193 ? -19.406 11.078 5.07 1 96.5 193 LYS B CA 1
ATOM 3127 C C . LYS B 1 193 ? -18.438 9.945 4.762 1 96.5 193 LYS B C 1
ATOM 3129 O O . LYS B 1 193 ? -18.594 8.836 5.266 1 96.5 193 LYS B O 1
ATOM 3134 N N . TRP B 1 194 ? -17.484 10.305 3.932 1 97.81 194 TRP B N 1
ATOM 3135 C CA . TRP B 1 194 ? -16.422 9.352 3.639 1 97.81 194 TRP B CA 1
ATOM 3136 C C . TRP B 1 194 ? -15.297 9.453 4.668 1 97.81 194 TRP B C 1
ATOM 3138 O O . TRP B 1 194 ? -14.672 10.508 4.809 1 97.81 194 TRP B O 1
ATOM 3148 N N . VAL B 1 195 ? -15.07 8.305 5.355 1 97.19 195 VAL B N 1
ATOM 3149 C CA . VAL B 1 195 ? -14.023 8.281 6.375 1 97.19 195 VAL B CA 1
ATOM 3150 C C . VAL B 1 195 ? -12.922 7.309 5.961 1 97.19 195 VAL B C 1
ATOM 3152 O O . VAL B 1 195 ? -13.203 6.234 5.422 1 97.19 195 VAL B O 1
ATOM 3155 N N . MET B 1 196 ? -11.68 7.648 6.262 1 98.12 196 MET B N 1
ATOM 3156 C CA . MET B 1 196 ? -10.547 6.832 5.844 1 98.12 196 MET B CA 1
ATOM 3157 C C . MET B 1 196 ? -10.383 5.617 6.75 1 98.12 196 MET B C 1
ATOM 3159 O O . MET B 1 196 ? -10.195 5.762 7.957 1 98.12 196 MET B O 1
ATOM 3163 N N . VAL B 1 197 ? -10.359 4.387 6.156 1 97.94 197 VAL B N 1
ATOM 3164 C CA . VAL B 1 197 ? -10.266 3.174 6.961 1 97.94 197 VAL B CA 1
ATOM 3165 C C . VAL B 1 197 ? -8.969 2.439 6.645 1 97.94 197 VAL B C 1
ATOM 3167 O O . VAL B 1 197 ? -8.586 1.501 7.348 1 97.94 197 VAL B O 1
ATOM 3170 N N . GLU B 1 198 ? -8.297 2.809 5.633 1 98.62 198 GLU B N 1
ATOM 3171 C CA . GLU B 1 198 ? -7.012 2.242 5.234 1 98.62 198 GLU B CA 1
ATOM 3172 C C . GLU B 1 198 ? -6.137 3.285 4.543 1 98.62 198 GLU B C 1
ATOM 3174 O O . GLU B 1 198 ? -6.625 4.066 3.723 1 98.62 198 GLU B O 1
ATOM 3179 N N . HIS B 1 199 ? -4.906 3.314 4.855 1 98.88 199 HIS B N 1
ATOM 3180 C CA . HIS B 1 199 ? -3.881 4.113 4.191 1 98.88 199 HIS B CA 1
ATOM 3181 C C . HIS B 1 199 ? -2.586 3.326 4.031 1 98.88 199 HIS B C 1
ATOM 3183 O O . HIS B 1 199 ? -1.952 2.953 5.02 1 98.88 199 HIS B O 1
ATOM 3189 N N . HIS B 1 200 ? -2.254 2.973 2.809 1 98.94 200 HIS B N 1
ATOM 3190 C CA . HIS B 1 200 ? -0.966 2.375 2.479 1 98.94 200 HIS B CA 1
ATOM 3191 C C . HIS B 1 200 ? -0.135 3.303 1.6 1 98.94 200 HIS B C 1
ATOM 3193 O O . HIS B 1 200 ? -0.469 3.523 0.433 1 98.94 200 HIS B O 1
ATOM 3199 N N . SER B 1 201 ? 0.822 3.871 2.213 1 98.81 201 SER B N 1
ATOM 3200 C CA . SER B 1 201 ? 1.775 4.711 1.494 1 98.81 201 SER B CA 1
ATOM 3201 C C . SER B 1 201 ? 3.158 4.066 1.456 1 98.81 201 SER B C 1
ATOM 3203 O O . SER B 1 201 ? 3.609 3.496 2.449 1 98.81 201 SER B O 1
ATOM 3205 N N . SER B 1 202 ? 3.775 4.125 0.299 1 98.75 202 SER B N 1
ATOM 3206 C CA . SER B 1 202 ? 5.102 3.533 0.164 1 98.75 202 SER B CA 1
ATOM 3207 C C . SER B 1 202 ? 5.949 4.301 -0.844 1 98.75 202 SER B C 1
ATOM 3209 O O . SER B 1 202 ? 5.43 4.832 -1.827 1 98.75 202 SER B O 1
ATOM 3211 N N . ALA B 1 203 ? 7.242 4.289 -0.581 1 98.31 203 ALA B N 1
ATOM 3212 C CA . ALA B 1 203 ? 8.172 4.918 -1.517 1 98.31 203 ALA B CA 1
ATOM 3213 C C . ALA B 1 203 ? 8.125 4.234 -2.879 1 98.31 203 ALA B C 1
ATOM 3215 O O . ALA B 1 203 ? 7.934 3.02 -2.965 1 98.31 203 ALA B O 1
ATOM 3216 N N . MET B 1 204 ? 8.273 5.074 -3.939 1 98.19 204 MET B N 1
ATOM 3217 C CA . MET B 1 204 ? 8.344 4.52 -5.289 1 98.19 204 MET B CA 1
ATOM 3218 C C . MET B 1 204 ? 9.57 3.621 -5.445 1 98.19 204 MET B C 1
ATOM 3220 O O . MET B 1 204 ? 10.695 4.059 -5.215 1 98.19 204 MET B O 1
ATOM 3224 N N . PRO B 1 205 ? 9.312 2.328 -5.816 1 97.62 205 PRO B N 1
ATOM 3225 C CA . PRO B 1 205 ? 10.469 1.451 -6.016 1 97.62 205 PRO B CA 1
ATOM 3226 C C . PRO B 1 205 ? 11.164 1.688 -7.355 1 97.62 205 PRO B C 1
ATOM 3228 O O . PRO B 1 205 ? 10.68 2.471 -8.18 1 97.62 205 PRO B O 1
ATOM 3231 N N . LYS B 1 206 ? 12.297 1.102 -7.469 1 95.12 206 LYS B N 1
ATOM 3232 C CA . LYS B 1 206 ? 12.938 0.952 -8.773 1 95.12 206 LYS B CA 1
ATOM 3233 C C . LYS B 1 206 ? 12.797 -0.475 -9.289 1 95.12 206 LYS B C 1
ATOM 3235 O O . LYS B 1 206 ? 13.148 -1.433 -8.602 1 95.12 206 LYS B O 1
ATOM 3240 N N . ALA B 1 207 ? 12.289 -0.549 -10.469 1 95.44 207 ALA B N 1
ATOM 3241 C CA . ALA B 1 207 ? 12.078 -1.87 -11.055 1 95.44 207 ALA B CA 1
ATOM 3242 C C . ALA B 1 207 ? 13.406 -2.594 -11.266 1 95.44 207 ALA B C 1
ATOM 3244 O O . ALA B 1 207 ? 14.383 -1.993 -11.719 1 95.44 207 ALA B O 1
ATOM 3245 N N . PRO B 1 208 ? 13.469 -3.871 -10.938 1 93.75 208 PRO B N 1
ATOM 3246 C CA . PRO B 1 208 ? 14.656 -4.641 -11.289 1 93.75 208 PRO B CA 1
ATOM 3247 C C . PRO B 1 208 ? 14.789 -4.867 -12.797 1 93.75 208 PRO B C 1
ATOM 3249 O O . PRO B 1 208 ? 13.797 -4.805 -13.523 1 93.75 208 PRO B O 1
ATOM 3252 N N . PRO B 1 209 ? 16.031 -5.145 -13.172 1 92 209 PRO B N 1
ATOM 3253 C CA . PRO B 1 209 ? 16.172 -5.48 -14.586 1 92 209 PRO B CA 1
ATOM 3254 C C . PRO B 1 209 ? 15.359 -6.707 -14.992 1 92 209 PRO B C 1
ATOM 3256 O O . PRO B 1 209 ? 15.25 -7.664 -14.211 1 92 209 PRO B O 1
ATOM 3259 N N . GLY B 1 210 ? 14.719 -6.66 -16.125 1 92.12 210 GLY B N 1
ATOM 3260 C CA . GLY B 1 210 ? 14.008 -7.812 -16.641 1 92.12 210 GLY B CA 1
ATOM 3261 C C . GLY B 1 210 ? 12.508 -7.746 -16.406 1 92.12 210 GLY B C 1
ATOM 3262 O O . GLY B 1 210 ? 11.742 -8.484 -17.016 1 92.12 210 GLY B O 1
ATOM 3263 N N . LEU B 1 211 ? 12.141 -6.926 -15.406 1 94.69 211 LEU B N 1
ATOM 3264 C CA . LEU B 1 211 ? 10.695 -6.766 -15.219 1 94.69 211 LEU B CA 1
ATOM 3265 C C . LEU B 1 211 ? 10.086 -5.961 -16.359 1 94.69 211 LEU B C 1
ATOM 3267 O O . LEU B 1 211 ? 10.5 -4.824 -16.625 1 94.69 211 LEU B O 1
ATOM 3271 N N . LYS B 1 212 ? 9.062 -6.566 -16.969 1 93.19 212 LYS B N 1
ATOM 3272 C CA . LYS B 1 212 ? 8.406 -5.891 -18.078 1 93.19 212 LYS B CA 1
ATOM 3273 C C . LYS B 1 212 ? 7.645 -4.656 -17.609 1 93.19 212 LYS B C 1
ATOM 3275 O O . LYS B 1 212 ? 6.926 -4.707 -16.609 1 93.19 212 LYS B O 1
ATOM 3280 N N . PRO B 1 213 ? 7.824 -3.502 -18.297 1 91.75 213 PRO B N 1
ATOM 3281 C CA . PRO B 1 213 ? 7.004 -2.34 -17.938 1 91.75 213 PRO B CA 1
ATOM 3282 C C . PRO B 1 213 ? 5.523 -2.549 -18.25 1 91.75 213 PRO B C 1
ATOM 3284 O O . PRO B 1 213 ? 5.168 -3.41 -19.047 1 91.75 213 PRO B O 1
ATOM 3287 N N . ALA B 1 214 ? 4.715 -1.787 -17.438 1 86.5 214 ALA B N 1
ATOM 3288 C CA . ALA B 1 214 ? 3.287 -1.778 -17.75 1 86.5 214 ALA B CA 1
ATOM 3289 C C . ALA B 1 214 ? 2.98 -0.818 -18.891 1 86.5 214 ALA B C 1
ATOM 3291 O O . ALA B 1 214 ? 3.568 0.263 -18.969 1 86.5 214 ALA B O 1
ATOM 3292 N N . GLN B 1 215 ? 3.09 -1.169 -20.141 1 67.12 215 GLN B N 1
ATOM 3293 C CA . GLN B 1 215 ? 2.885 -0.278 -21.281 1 67.12 215 GLN B CA 1
ATOM 3294 C C . GLN B 1 215 ? 1.484 0.327 -21.266 1 67.12 215 GLN B C 1
ATOM 3296 O O . GLN B 1 215 ? 0.505 -0.371 -21 1 67.12 215 GLN B O 1
ATOM 3301 N N . HIS B 1 216 ? 1.388 1.629 -20.812 1 52.41 216 HIS B N 1
ATOM 3302 C CA . HIS B 1 216 ? 0.095 2.281 -20.984 1 52.41 216 HIS B CA 1
ATOM 3303 C C . HIS B 1 216 ? -0.315 2.309 -22.453 1 52.41 216 HIS B C 1
ATOM 3305 O O . HIS B 1 216 ? 0.542 2.346 -23.344 1 52.41 216 HIS B O 1
#

Foldseek 3Di:
DPPDDPDPDDDPDDDPPDPPDDPPDPPPDVPPVPPVVPDDPDDDDPPPPPPVPPPPPPPPPLPPCPVVVPVCPPPDPVLVQVVVLVVQLQCLLQVLDPCSLVSNLVLADQQAWAADAPDPDIDGHSVSSSVVSNVSSPFANKHWSDDDKDGWDDDPQKIKIKDKTKIWGADPVRDIDIFIKIWIWMWGDDPNHTGTRYIHIHTDDDDDPPDDDPDD/DDPDDPDDDDDPPDPPDDPPDPPPDPPPDVCPVPPVVPDDPDDDDPPPPPPVPPPPPPPVPLPPCVVVVPVCPPPDPVLVQVVVLVVQLQCLLQVLDPCSLVSNLVLADQQAWAADAPDPDIDGHSVSSSVVSNVSSPFANKHWSDDDKDGWDDDPQKIKIKDKTKIWGADPVRDIDIFIKIWIWMWGDDPNHTGTRYIHIHTDDDDDPPDDDPDD

Radius of gyration: 26.94 Å; Cα contacts (8 Å, |Δi|>4): 654; chains: 2; bounding box: 65×74×130 Å

Organism: Ectocarpus siliculosus (NCBI:txid2880)

pLDDT: mean 72.65, std 33.16, range [18.88, 98.94]

Nearest PDB structures (foldseek):
  8uso-assembly1_B  TM=7.819E-01  e=1.072E-07  Homo sapiens
  7urw-assembly1_D-2  TM=7.818E-01  e=4.948E-07  Homo sapiens
  5ig3-assembly1_B  TM=8.463E-01  e=1.268E-06  Homo sapiens
  6of8-assembly1_D-2  TM=8.379E-01  e=1.604E-06  Homo sapiens
  2w2c-assembly1_K  TM=8.124E-01  e=1.345E-06  Homo sapiens